Protein AF-A0A672H6K0-F1 (afdb_monomer)

Mean predicted aligned error: 24.4 Å

Organism: Salarias fasciatus (NCBI:txid181472)

Structure (mmCIF, N/CA/C/O backbone):
data_AF-A0A672H6K0-F1
#
_entry.id   AF-A0A672H6K0-F1
#
loop_
_atom_site.group_PDB
_atom_site.id
_atom_site.type_symbol
_atom_site.label_atom_id
_atom_site.label_alt_id
_atom_site.label_comp_id
_atom_site.label_asym_id
_atom_site.label_entity_id
_atom_site.label_seq_id
_atom_site.pdbx_PDB_ins_code
_atom_site.Cartn_x
_atom_site.Cartn_y
_atom_site.Cartn_z
_atom_site.occupancy
_atom_site.B_iso_or_equiv
_atom_site.auth_seq_id
_atom_site.auth_comp_id
_atom_site.auth_asym_id
_atom_site.auth_atom_id
_atom_site.pdbx_PDB_model_num
ATOM 1 N N . MET A 1 1 ? -27.930 9.928 -51.017 1.00 37.75 1 MET A N 1
ATOM 2 C CA . MET A 1 1 ? -27.676 8.554 -51.497 1.00 37.75 1 MET A CA 1
ATOM 3 C C . MET A 1 1 ? -27.094 7.798 -50.305 1.00 37.75 1 MET A C 1
ATOM 5 O O . MET A 1 1 ? -25.986 8.124 -49.917 1.00 37.75 1 MET A O 1
ATOM 9 N N . SER A 1 2 ? -27.904 7.139 -49.466 1.00 34.12 2 SER A N 1
ATOM 10 C CA . SER A 1 2 ? -28.556 5.820 -49.681 1.00 34.12 2 SER A CA 1
ATOM 11 C C . SER A 1 2 ? -27.519 4.684 -49.630 1.00 34.12 2 SER A C 1
ATOM 13 O O . SER A 1 2 ? -26.552 4.771 -50.372 1.00 34.12 2 SER A O 1
ATOM 15 N N . ALA A 1 3 ? -27.627 3.613 -48.833 1.00 36.81 3 ALA A N 1
ATOM 16 C CA . ALA A 1 3 ? -28.646 3.148 -47.872 1.00 36.81 3 ALA A CA 1
ATOM 17 C C . ALA A 1 3 ? -27.936 2.323 -46.756 1.00 36.81 3 ALA A C 1
ATOM 19 O O . ALA A 1 3 ? -26.873 1.765 -46.999 1.00 36.81 3 ALA A O 1
ATOM 20 N N . ILE A 1 4 ? -28.339 2.361 -45.479 1.00 40.66 4 ILE A N 1
ATOM 21 C CA . ILE A 1 4 ? -29.311 1.451 -44.826 1.00 40.66 4 ILE A CA 1
ATOM 22 C C . ILE A 1 4 ? -29.203 -0.019 -45.274 1.00 40.66 4 ILE A C 1
ATOM 24 O O . ILE A 1 4 ? -29.637 -0.348 -46.372 1.00 40.66 4 ILE A O 1
ATOM 28 N N . PHE A 1 5 ? -28.802 -0.916 -44.358 1.00 38.91 5 PHE A N 1
ATOM 29 C CA . PHE A 1 5 ? -29.374 -2.270 -44.286 1.00 38.91 5 PHE A CA 1
ATOM 30 C C . PHE A 1 5 ? -29.375 -2.832 -42.852 1.00 38.91 5 PHE A C 1
ATOM 32 O O . PHE A 1 5 ? -28.358 -2.826 -42.163 1.00 38.91 5 PHE A O 1
ATOM 39 N N . VAL A 1 6 ? -30.535 -3.331 -42.412 1.00 40.12 6 VAL A N 1
ATOM 40 C CA . VAL A 1 6 ? -30.776 -3.991 -41.115 1.00 40.12 6 VAL A CA 1
ATOM 41 C C . VAL A 1 6 ? -31.634 -5.234 -41.361 1.00 40.12 6 VAL A C 1
ATOM 43 O O . VAL A 1 6 ? -32.788 -5.076 -41.730 1.00 40.12 6 VAL A O 1
ATOM 46 N N . THR A 1 7 ? -31.117 -6.441 -41.093 1.00 33.84 7 THR A N 1
ATOM 47 C CA . THR A 1 7 ? -31.859 -7.721 -40.892 1.00 33.84 7 THR A CA 1
ATOM 48 C C . THR A 1 7 ? -30.835 -8.786 -40.445 1.00 33.84 7 THR A C 1
ATOM 50 O O . THR A 1 7 ? -29.794 -8.865 -41.082 1.00 33.84 7 THR A O 1
ATOM 53 N N . LYS A 1 8 ? -30.924 -9.605 -39.381 1.00 36.09 8 LYS A N 1
ATOM 54 C CA . LYS A 1 8 ? -32.003 -10.230 -38.572 1.00 36.09 8 LYS A CA 1
ATOM 55 C C . LYS A 1 8 ? -32.506 -11.605 -39.091 1.00 36.09 8 LYS A C 1
ATOM 57 O O . LYS A 1 8 ? -33.491 -11.660 -39.815 1.00 36.09 8 LYS A O 1
ATOM 62 N N . ARG A 1 9 ? -31.833 -12.689 -38.647 1.00 35.34 9 ARG A N 1
ATOM 63 C CA . ARG A 1 9 ? -32.165 -14.154 -38.559 1.00 35.34 9 ARG A CA 1
ATOM 64 C C . ARG A 1 9 ? -30.938 -14.835 -37.897 1.00 35.34 9 ARG A C 1
ATOM 66 O O . ARG A 1 9 ? -29.840 -14.418 -38.234 1.00 35.34 9 ARG A O 1
ATOM 73 N N . ARG A 1 10 ? -30.935 -15.797 -36.953 1.00 35.34 10 ARG A N 1
ATOM 74 C CA . ARG A 1 10 ? -31.918 -16.482 -36.068 1.00 35.34 10 ARG A CA 1
ATOM 75 C C . ARG A 1 10 ? -32.913 -17.489 -36.679 1.00 35.34 10 ARG A C 1
ATOM 77 O O . ARG A 1 10 ? -33.894 -17.032 -37.249 1.00 35.34 10 ARG A O 1
ATOM 84 N N . PHE A 1 11 ? -32.735 -18.796 -36.394 1.00 29.95 11 PHE A N 1
ATOM 85 C CA . PHE A 1 11 ? -33.772 -19.805 -36.038 1.00 29.95 11 PHE A CA 1
ATOM 86 C C . PHE A 1 11 ? -33.132 -21.136 -35.520 1.00 29.95 11 PHE A C 1
ATOM 88 O O . PHE A 1 11 ? -32.319 -21.693 -36.240 1.00 29.95 11 PHE A O 1
ATOM 95 N N . PHE A 1 12 ? -33.544 -21.594 -34.313 1.00 33.09 12 PHE A N 1
ATOM 96 C CA . PHE A 1 12 ? -33.781 -22.989 -33.810 1.00 33.09 12 PHE A CA 1
ATOM 97 C C . PHE A 1 12 ? -32.639 -24.052 -33.820 1.00 33.09 12 PHE A C 1
ATOM 99 O O . PHE A 1 12 ? -31.733 -23.953 -34.627 1.00 33.09 12 PHE A O 1
ATOM 106 N N . VAL A 1 13 ? -32.547 -25.082 -32.949 1.00 30.39 13 VAL A N 1
ATOM 107 C CA . VAL A 1 13 ? -33.473 -25.914 -32.111 1.00 30.39 13 VAL A CA 1
ATOM 108 C C . VAL A 1 13 ? -32.763 -26.210 -30.748 1.00 30.39 13 VAL A C 1
ATOM 110 O O . VAL A 1 13 ? -31.562 -26.435 -30.773 1.00 30.39 13 VAL A O 1
ATOM 113 N N . PHE A 1 14 ? -33.295 -26.028 -29.522 1.00 33.97 14 PHE A N 1
ATOM 114 C CA . PHE A 1 14 ? -34.397 -26.672 -28.751 1.00 33.97 14 PHE A CA 1
ATOM 115 C C . PHE A 1 14 ? -34.059 -27.977 -27.973 1.00 33.97 14 PHE A C 1
ATOM 117 O O . PHE A 1 14 ? -33.939 -29.025 -28.590 1.00 33.97 14 PHE A O 1
ATOM 124 N N . PHE A 1 15 ? -34.006 -27.908 -26.625 1.00 31.25 15 PHE A N 1
ATOM 125 C CA . PHE A 1 15 ? -34.754 -28.715 -25.613 1.00 31.25 15 PHE A CA 1
ATOM 126 C C . PHE A 1 15 ? -34.336 -28.244 -24.185 1.00 31.25 15 PHE A C 1
ATOM 128 O O . PHE A 1 15 ? -33.149 -28.181 -23.898 1.00 31.25 15 PHE A O 1
ATOM 135 N N . PHE A 1 16 ? -35.206 -27.590 -23.393 1.00 32.19 16 PHE A N 1
ATOM 136 C CA . PHE A 1 16 ? -36.193 -28.138 -22.421 1.00 32.19 16 PHE A CA 1
ATOM 137 C C . PHE A 1 16 ? -35.559 -28.711 -21.121 1.00 32.19 16 PHE A C 1
ATOM 139 O O . PHE A 1 16 ? -34.651 -29.521 -21.219 1.00 32.19 16 PHE A O 1
ATOM 146 N N . LEU A 1 17 ? -36.024 -28.423 -19.888 1.00 34.22 17 LEU A N 1
ATOM 147 C CA . LEU A 1 17 ? -36.931 -27.375 -19.361 1.00 34.22 17 LEU A CA 1
ATOM 148 C C . LEU A 1 17 ? -36.996 -27.449 -17.806 1.00 34.22 17 LEU A C 1
ATOM 150 O O . LEU A 1 17 ? -36.922 -28.554 -17.290 1.00 34.22 17 LEU A O 1
ATOM 154 N N . SER A 1 18 ? -37.327 -26.335 -17.123 1.00 33.94 18 SER A N 1
ATOM 155 C CA . SER A 1 18 ? -38.209 -26.273 -15.916 1.00 33.94 18 SER A CA 1
ATOM 156 C C . SER A 1 18 ? -37.816 -26.985 -14.585 1.00 33.94 18 SER A C 1
ATOM 158 O O . SER A 1 18 ? -37.068 -27.945 -14.582 1.00 33.94 18 SER A O 1
ATOM 160 N N . PHE A 1 19 ? -38.297 -26.597 -13.385 1.00 33.09 19 PHE A N 1
ATOM 161 C CA . PHE A 1 19 ? -39.117 -25.446 -12.950 1.00 33.09 19 PHE A CA 1
ATOM 162 C C . PHE A 1 19 ? -38.915 -25.131 -11.442 1.00 33.09 19 PHE A C 1
ATOM 164 O O . PHE A 1 19 ? -38.839 -26.044 -10.633 1.00 33.09 19 PHE A O 1
ATOM 171 N N . PHE A 1 20 ? -38.993 -23.839 -11.103 1.00 33.34 20 PHE A N 1
ATOM 172 C CA . PHE A 1 20 ? -39.624 -23.229 -9.911 1.00 33.34 20 PHE A CA 1
ATOM 173 C C . PHE A 1 20 ? -39.171 -23.424 -8.439 1.00 33.34 20 PHE A C 1
ATOM 175 O O . PHE A 1 20 ? -38.725 -24.462 -7.971 1.00 33.34 20 PHE A O 1
ATOM 182 N N . LEU A 1 21 ? -39.417 -22.313 -7.724 1.00 36.62 21 LEU A N 1
ATOM 183 C CA . LEU A 1 21 ? -39.499 -22.037 -6.280 1.00 36.62 21 LEU A CA 1
ATOM 184 C C . LEU A 1 21 ? -40.226 -23.158 -5.482 1.00 36.62 21 LEU A C 1
ATOM 186 O O . LEU A 1 21 ? -41.080 -23.835 -6.040 1.00 36.62 21 LEU A O 1
ATOM 190 N N . ASN A 1 22 ? -40.077 -23.315 -4.155 1.00 32.56 22 ASN A N 1
ATOM 191 C CA . ASN A 1 22 ? -40.301 -22.271 -3.138 1.00 32.56 22 ASN A CA 1
ATOM 192 C C . ASN A 1 22 ? -39.917 -22.717 -1.701 1.00 32.56 22 ASN A C 1
ATOM 194 O O . ASN A 1 22 ? -39.951 -23.901 -1.406 1.00 32.56 22 ASN A O 1
ATOM 198 N N . LYS A 1 23 ? -39.670 -21.728 -0.825 1.00 35.59 23 LYS A N 1
ATOM 199 C CA . LYS A 1 23 ? -39.885 -21.659 0.647 1.00 35.59 23 LYS A CA 1
ATOM 200 C C . LYS A 1 23 ? -39.721 -22.874 1.605 1.00 35.59 23 LYS A C 1
ATOM 202 O O . LYS A 1 23 ? -40.345 -23.910 1.451 1.00 35.59 23 LYS A O 1
ATOM 207 N N . ALA A 1 24 ? -39.176 -22.500 2.774 1.00 30.53 24 ALA A N 1
ATOM 208 C CA . ALA A 1 24 ? -39.512 -22.940 4.143 1.00 30.53 24 ALA A CA 1
ATOM 209 C C . ALA A 1 24 ? -38.757 -24.132 4.782 1.00 30.53 24 ALA A C 1
ATOM 211 O O . ALA A 1 24 ? -38.785 -25.267 4.323 1.00 30.53 24 ALA A O 1
ATOM 212 N N . THR A 1 25 ? -38.156 -23.833 5.939 1.00 39.75 25 THR A N 1
ATOM 213 C CA . THR A 1 25 ? -37.963 -24.727 7.100 1.00 39.75 25 THR A CA 1
ATOM 214 C C . THR A 1 25 ? -39.335 -24.986 7.786 1.00 39.75 25 THR A C 1
ATOM 216 O O . THR A 1 25 ? -40.276 -24.269 7.433 1.00 39.75 25 THR A O 1
ATOM 219 N N . PRO A 1 26 ? -39.519 -25.907 8.775 1.00 55.12 26 PRO A N 1
ATOM 220 C CA . PRO A 1 26 ? -38.497 -26.542 9.627 1.00 55.12 26 PRO A CA 1
ATOM 221 C C . PRO A 1 26 ? -38.720 -28.031 10.050 1.00 55.12 26 PRO A C 1
ATOM 223 O O . PRO A 1 26 ? -39.764 -28.622 9.811 1.00 55.12 26 PRO A O 1
ATOM 226 N N . ASN A 1 27 ? -37.762 -28.537 10.843 1.00 38.31 27 ASN A N 1
ATOM 227 C CA . ASN A 1 27 ? -37.914 -29.463 11.988 1.00 38.31 27 ASN A CA 1
ATOM 228 C C . ASN A 1 27 ? -38.248 -30.979 11.856 1.00 38.31 27 ASN A C 1
ATOM 230 O O . ASN A 1 27 ? -39.242 -31.394 11.279 1.00 38.31 27 ASN A O 1
ATOM 234 N N . TYR A 1 28 ? -37.500 -31.720 12.696 1.00 33.31 28 TYR A N 1
ATOM 235 C CA . TYR A 1 28 ? -37.836 -32.917 13.499 1.00 33.31 28 TYR A CA 1
ATOM 236 C C . TYR A 1 28 ? -37.779 -34.369 12.950 1.00 33.31 28 TYR A C 1
ATOM 238 O O . TYR A 1 28 ? -38.520 -34.771 12.066 1.00 33.31 28 TYR A O 1
ATOM 246 N N . LEU A 1 29 ? -37.039 -35.166 13.749 1.00 33.84 29 LEU A N 1
ATOM 247 C CA . LEU A 1 29 ? -37.267 -36.555 14.210 1.00 33.84 29 LEU A CA 1
ATOM 248 C C . LEU A 1 29 ? -36.895 -37.779 13.344 1.00 33.84 29 LEU A C 1
ATOM 250 O O . LEU A 1 29 ? -37.360 -37.967 12.230 1.00 33.84 29 LEU A O 1
ATOM 254 N N . GLY A 1 30 ? -36.186 -38.705 14.015 1.00 29.89 30 GLY A N 1
ATOM 255 C CA . GLY A 1 30 ? -35.977 -40.110 13.632 1.00 29.89 30 GLY A CA 1
ATOM 256 C C . GLY A 1 30 ? -34.695 -40.360 12.820 1.00 29.89 30 GLY A C 1
ATOM 257 O O . GLY A 1 30 ? -34.476 -39.706 11.814 1.00 29.89 30 GLY A O 1
ATOM 258 N N . GLY A 1 31 ? -33.801 -41.291 13.167 1.00 30.69 31 GLY A N 1
ATOM 259 C CA . GLY A 1 31 ? -33.782 -42.261 14.270 1.00 30.69 31 GLY A CA 1
ATOM 260 C C . GLY A 1 31 ? -33.211 -43.611 13.806 1.00 30.69 31 GLY A C 1
ATOM 261 O O . GLY A 1 31 ? -33.330 -43.936 12.633 1.00 30.69 31 GLY A O 1
ATOM 262 N N . PHE A 1 32 ? -32.678 -44.409 14.746 1.00 33.09 32 PHE A N 1
ATOM 263 C CA . PHE A 1 32 ? -32.137 -45.776 14.560 1.00 33.09 32 PHE A CA 1
ATOM 264 C C . PHE A 1 32 ? -30.805 -45.918 13.779 1.00 33.09 32 PHE A C 1
ATOM 266 O O . PHE A 1 32 ? -30.566 -45.212 12.813 1.00 33.09 32 PHE A O 1
ATOM 273 N N . GLN A 1 33 ? -29.917 -46.874 14.098 1.00 33.78 33 GLN A N 1
ATOM 274 C CA . GLN A 1 33 ? -29.577 -47.524 15.385 1.00 33.78 33 GLN A CA 1
ATOM 275 C C . GLN A 1 33 ? -28.310 -48.394 15.206 1.00 33.78 33 GLN A C 1
ATOM 277 O O . GLN A 1 33 ? -27.949 -48.723 14.083 1.00 33.78 33 GLN A O 1
ATOM 282 N N . ASN A 1 34 ? -27.783 -48.892 16.335 1.00 34.03 34 ASN A N 1
ATOM 283 C CA . ASN A 1 34 ? -26.863 -50.037 16.487 1.00 34.03 34 ASN A CA 1
ATOM 284 C C . ASN A 1 34 ? -25.353 -49.802 16.280 1.00 34.03 34 ASN A C 1
ATOM 286 O O . ASN A 1 34 ? -24.958 -49.094 15.368 1.00 34.03 34 ASN A O 1
ATOM 290 N N . LYS A 1 35 ? -24.455 -50.474 17.026 1.00 38.88 35 LYS A N 1
ATOM 291 C CA . LYS A 1 35 ? -24.446 -50.965 18.438 1.00 38.88 35 LYS A CA 1
ATOM 292 C C . LYS A 1 35 ? -23.071 -51.611 18.719 1.00 38.88 35 LYS A C 1
ATOM 294 O O . LYS A 1 35 ? -22.374 -51.980 17.784 1.00 38.88 35 LYS A O 1
ATOM 299 N N . THR A 1 36 ? -22.799 -51.886 20.001 1.00 37.69 36 THR A N 1
ATOM 300 C CA . THR A 1 36 ? -21.637 -52.620 20.571 1.00 37.69 36 THR A CA 1
ATOM 301 C C . THR A 1 36 ? -20.324 -51.823 20.652 1.00 37.69 36 THR A C 1
ATOM 303 O O . THR A 1 36 ? -19.936 -51.189 19.683 1.00 37.69 36 THR A O 1
ATOM 306 N N . GLY A 1 37 ? -19.608 -51.806 21.784 1.00 33.12 37 GLY A N 1
ATOM 307 C CA . GLY A 1 37 ? -19.921 -52.355 23.118 1.00 33.12 37 GLY A CA 1
ATOM 308 C C . GLY A 1 37 ? -18.679 -52.433 24.026 1.00 33.12 37 GLY A C 1
ATOM 309 O O . GLY A 1 37 ? -17.575 -52.432 23.499 1.00 33.12 37 GLY A O 1
ATOM 310 N N . LEU A 1 38 ? -18.890 -52.580 25.349 1.00 33.06 38 LEU A N 1
ATOM 311 C CA . LEU A 1 38 ? -17.889 -52.610 26.453 1.00 33.06 38 LEU A CA 1
ATOM 312 C C . LEU A 1 38 ? -17.306 -51.227 26.842 1.00 33.06 38 LEU A C 1
ATOM 314 O O . LEU A 1 38 ? -16.987 -50.436 25.967 1.00 33.06 38 LEU A O 1
ATOM 318 N N . SER A 1 39 ? -17.095 -50.867 28.117 1.00 32.59 39 SER A N 1
ATOM 319 C CA . SER A 1 39 ? -17.714 -51.294 29.395 1.00 32.59 39 SER A CA 1
ATOM 320 C C . SER A 1 39 ? -17.436 -50.235 30.493 1.00 32.59 39 SER A C 1
ATOM 322 O O . SER A 1 39 ? -16.445 -49.519 30.429 1.00 32.59 39 SER A O 1
ATOM 324 N N . VAL A 1 40 ? -18.338 -50.135 31.474 1.00 34.31 40 VAL A N 1
ATOM 325 C CA . VAL A 1 40 ? -18.539 -49.074 32.507 1.00 34.31 40 VAL A CA 1
ATOM 326 C C . VAL A 1 40 ? -17.956 -49.532 33.882 1.00 34.31 40 VAL A C 1
ATOM 328 O O . VAL A 1 40 ? -17.670 -50.730 33.952 1.00 34.31 40 VAL A O 1
ATOM 331 N N . PRO A 1 41 ? -17.812 -48.745 34.995 1.00 46.66 41 PRO A N 1
ATOM 332 C CA . PRO A 1 41 ? -17.986 -47.292 35.271 1.00 46.66 41 PRO A CA 1
ATOM 333 C C . PRO A 1 41 ? -16.773 -46.551 35.915 1.00 46.66 41 PRO A C 1
ATOM 335 O O . PRO A 1 41 ? -15.881 -47.164 36.495 1.00 46.66 41 PRO A O 1
ATOM 338 N N . LEU A 1 42 ? -16.855 -45.211 35.984 1.00 31.73 42 LEU A N 1
ATOM 339 C CA . LEU A 1 42 ? -16.426 -44.439 37.171 1.00 31.73 42 LEU A CA 1
ATOM 340 C C . LEU A 1 42 ? -17.671 -44.109 38.021 1.00 31.73 42 LEU A C 1
ATOM 342 O O . LEU A 1 42 ? -18.746 -43.917 37.455 1.00 31.73 42 LEU A O 1
ATOM 346 N N . ALA A 1 43 ? -17.536 -44.051 39.349 1.00 33.50 43 ALA A N 1
ATOM 347 C CA . ALA A 1 43 ? -18.633 -43.751 40.277 1.00 33.50 43 ALA A CA 1
ATOM 348 C C . ALA A 1 43 ? -18.505 -42.346 40.895 1.00 33.50 43 ALA A C 1
ATOM 350 O O . ALA A 1 43 ? -17.396 -41.842 41.072 1.00 33.50 43 ALA A O 1
ATOM 351 N N . ASP A 1 44 ? -19.650 -41.744 41.222 1.00 30.17 44 ASP A N 1
ATOM 352 C CA . ASP A 1 44 ? -19.778 -40.342 41.628 1.00 30.17 44 ASP A CA 1
ATOM 353 C C . ASP A 1 44 ? -19.181 -39.988 42.999 1.00 30.17 44 ASP A C 1
ATOM 355 O O . ASP A 1 44 ? -19.085 -40.798 43.924 1.00 30.17 44 ASP A O 1
ATOM 359 N N . HIS A 1 45 ? -18.860 -38.702 43.147 1.00 33.31 45 HIS A N 1
ATOM 360 C CA . HIS A 1 45 ? -18.454 -38.094 44.407 1.00 33.31 45 HIS A CA 1
ATOM 361 C C . HIS A 1 45 ? -19.640 -37.912 45.367 1.00 33.31 45 HIS A C 1
ATOM 363 O O . HIS A 1 45 ? -20.550 -37.127 45.106 1.00 33.31 45 HIS A O 1
ATOM 369 N N . THR A 1 46 ? -19.563 -38.522 46.552 1.00 31.83 46 THR A N 1
ATOM 370 C CA . THR A 1 46 ? -20.385 -38.140 47.711 1.00 31.83 46 THR A CA 1
ATOM 371 C C . THR A 1 46 ? -19.531 -37.425 48.754 1.00 31.83 46 THR A C 1
ATOM 373 O O . THR A 1 46 ? -18.654 -38.041 49.360 1.00 31.83 46 THR A O 1
ATOM 376 N N . VAL A 1 47 ? -19.819 -36.147 49.016 1.00 33.47 47 VAL A N 1
ATOM 377 C CA . VAL A 1 47 ? -19.289 -35.412 50.175 1.00 33.47 47 VAL A CA 1
ATOM 378 C C . VAL A 1 47 ? -20.456 -34.765 50.915 1.00 33.47 47 VAL A C 1
ATOM 380 O O . VAL A 1 47 ? -21.008 -33.761 50.474 1.00 33.47 47 VAL A O 1
ATOM 383 N N . THR A 1 48 ? -20.825 -35.343 52.056 1.00 32.22 48 THR A N 1
ATOM 384 C CA . THR A 1 48 ? -21.766 -34.762 53.026 1.00 32.22 48 THR A CA 1
ATOM 385 C C . THR A 1 48 ? -21.044 -34.485 54.339 1.00 32.22 48 THR A C 1
ATOM 387 O O . THR A 1 48 ? -20.273 -35.321 54.809 1.00 32.22 48 THR A O 1
ATOM 390 N N . LEU A 1 49 ? -21.294 -33.308 54.917 1.00 31.36 49 LEU A N 1
ATOM 391 C CA . LEU A 1 49 ? -20.625 -32.819 56.124 1.00 31.36 49 LEU A CA 1
ATOM 392 C C . LEU A 1 49 ? -21.007 -33.571 57.415 1.00 31.36 49 LEU A C 1
ATOM 394 O O . LEU A 1 49 ? -22.022 -34.257 57.508 1.00 31.36 49 LEU A O 1
ATOM 398 N N . VAL A 1 50 ? -20.187 -33.329 58.437 1.00 31.80 50 VAL A N 1
ATOM 399 C CA . VAL A 1 50 ? -20.277 -33.770 59.841 1.00 31.80 50 VAL A CA 1
ATOM 400 C C . VAL A 1 50 ? -20.182 -32.480 60.707 1.00 31.80 50 VAL A C 1
ATOM 402 O O . VAL A 1 50 ? -19.739 -31.463 60.181 1.00 31.80 50 VAL A O 1
ATOM 405 N N . GLN A 1 51 ? -20.554 -32.358 61.990 1.00 31.94 51 GLN A N 1
ATOM 406 C CA . GLN A 1 51 ? -20.792 -33.297 63.101 1.00 31.94 51 GLN A CA 1
ATOM 407 C C . GLN A 1 51 ? -21.561 -32.557 64.246 1.00 31.94 51 GLN A C 1
ATOM 409 O O . GLN A 1 51 ? -21.768 -31.355 64.149 1.00 31.94 51 GLN A O 1
ATOM 414 N N . VAL A 1 52 ? -21.852 -33.244 65.371 1.00 31.81 52 VAL A N 1
ATOM 415 C CA . VAL A 1 52 ? -22.127 -32.690 66.738 1.00 31.81 52 VAL A CA 1
ATOM 416 C C . VAL A 1 52 ? -23.561 -32.156 67.019 1.00 31.81 52 VAL A C 1
ATOM 418 O O . VAL A 1 52 ? -24.176 -31.585 66.135 1.00 31.81 52 VAL A O 1
ATOM 421 N N . ALA A 1 53 ? -24.158 -32.205 68.233 1.00 30.41 53 ALA A N 1
ATOM 422 C CA . ALA A 1 53 ? -24.261 -33.224 69.313 1.00 30.41 53 ALA A CA 1
ATOM 423 C C . ALA A 1 53 ? -25.245 -32.768 70.444 1.00 30.41 53 ALA A C 1
ATOM 425 O O . ALA A 1 53 ? -25.474 -31.578 70.619 1.00 30.41 53 ALA A O 1
ATOM 426 N N . SER A 1 54 ? -25.644 -33.710 71.328 1.00 30.27 54 SER A N 1
ATOM 427 C CA . SER A 1 54 ? -25.866 -33.542 72.800 1.00 30.27 54 SER A CA 1
ATOM 428 C C . SER A 1 54 ? -27.290 -33.457 73.437 1.00 30.27 54 SER A C 1
ATOM 430 O O . SER A 1 54 ? -27.911 -32.406 73.480 1.00 30.27 54 SER A O 1
ATOM 432 N N . ARG A 1 55 ? -27.695 -34.577 74.086 1.00 30.84 55 ARG A N 1
ATOM 433 C CA . ARG A 1 55 ? -28.270 -34.782 75.465 1.00 30.84 55 ARG A CA 1
ATOM 434 C C . ARG A 1 55 ? -29.363 -33.816 76.024 1.00 30.84 55 ARG A C 1
ATOM 436 O O . ARG A 1 55 ? -29.098 -32.635 76.181 1.00 30.84 55 ARG A O 1
ATOM 443 N N . ARG A 1 56 ? -30.509 -34.269 76.589 1.00 30.06 56 ARG A N 1
ATOM 444 C CA . ARG A 1 56 ? -30.694 -35.034 77.869 1.00 30.06 56 ARG A CA 1
ATOM 445 C C . ARG A 1 56 ? -32.181 -35.427 78.145 1.00 30.06 56 ARG A C 1
ATOM 447 O O . ARG A 1 56 ? -33.035 -34.620 77.822 1.00 30.06 56 ARG A O 1
ATOM 454 N N . SER A 1 57 ? -32.410 -36.542 78.889 1.00 28.31 57 SER A N 1
ATOM 455 C CA . SER A 1 57 ? -33.568 -36.924 79.788 1.00 28.31 57 SER A CA 1
ATOM 456 C C . SER A 1 57 ? -35.027 -36.788 79.281 1.00 28.31 57 SER A C 1
ATOM 458 O O . SER A 1 57 ? -35.330 -35.844 78.579 1.00 28.31 57 SER A O 1
ATOM 460 N N . SER A 1 58 ? -36.053 -37.585 79.626 1.00 29.27 58 SER A N 1
ATOM 461 C CA . SER A 1 58 ? -36.373 -38.709 80.557 1.00 29.27 58 SER A CA 1
ATOM 462 C C . SER A 1 58 ? -37.710 -39.326 80.043 1.00 29.27 58 SER A C 1
ATOM 464 O O . SER A 1 58 ? -38.457 -38.602 79.403 1.00 29.27 58 SER A O 1
ATOM 466 N N . GLY A 1 59 ? -38.161 -40.575 80.223 1.00 26.97 59 GLY A N 1
ATOM 467 C CA . GLY A 1 59 ? -37.991 -41.553 81.300 1.00 26.97 59 GLY A CA 1
ATOM 468 C C . GLY A 1 59 ? -39.316 -41.821 82.059 1.00 26.97 59 GLY A C 1
ATOM 469 O O . GLY A 1 59 ? -39.452 -41.316 83.165 1.00 26.97 59 GLY A O 1
ATOM 470 N N . VAL A 1 60 ? -40.255 -42.626 81.516 1.00 32.06 60 VAL A N 1
ATOM 471 C CA . VAL A 1 60 ? -41.427 -43.237 82.222 1.00 32.06 60 VAL A CA 1
ATOM 472 C C . VAL A 1 60 ? -41.707 -44.654 81.655 1.00 32.06 60 VAL A C 1
ATOM 474 O O . VAL A 1 60 ? -41.264 -44.971 80.555 1.00 32.06 60 VAL A O 1
ATOM 477 N N . LYS A 1 61 ? -42.366 -45.529 82.435 1.00 33.34 61 LYS A N 1
ATOM 478 C CA . LYS A 1 61 ? -42.611 -46.972 82.193 1.00 33.34 61 LYS A CA 1
ATOM 479 C C . LYS A 1 61 ? -44.104 -47.266 81.957 1.00 33.34 61 LYS A C 1
ATOM 481 O O . LYS A 1 61 ? -44.907 -46.556 82.539 1.00 33.34 61 LYS A O 1
ATOM 486 N N . GLU A 1 62 ? -44.423 -48.380 81.281 1.00 30.75 62 GLU A N 1
ATOM 487 C CA . GLU A 1 62 ? -45.363 -49.479 81.663 1.00 30.75 62 GLU A CA 1
ATOM 488 C C . GLU A 1 62 ? -45.552 -50.419 80.442 1.00 30.75 62 GLU A C 1
ATOM 490 O O . GLU A 1 62 ? -45.612 -49.941 79.320 1.00 30.75 62 GLU A O 1
ATOM 495 N N . LYS A 1 63 ? -45.349 -51.749 80.495 1.00 31.09 63 LYS A N 1
ATOM 496 C CA . LYS A 1 63 ? -46.009 -52.862 81.225 1.00 31.09 63 LYS A CA 1
ATOM 497 C C . LYS A 1 63 ? -47.405 -53.244 80.700 1.00 31.09 63 LYS A C 1
ATOM 499 O O . LYS A 1 63 ? -48.412 -52.867 81.282 1.00 31.09 63 LYS A O 1
ATOM 504 N N . GLU A 1 64 ? -47.437 -54.185 79.757 1.00 30.47 64 GLU A N 1
ATOM 505 C CA . GLU A 1 64 ? -48.567 -55.113 79.597 1.00 30.47 64 GLU A CA 1
ATOM 506 C C . GLU A 1 64 ? -48.237 -56.486 80.209 1.00 30.47 64 GLU A C 1
ATOM 508 O O . GLU A 1 64 ? -47.089 -56.943 80.188 1.00 30.47 64 GLU A O 1
ATOM 513 N N . ARG A 1 65 ? -49.248 -57.158 80.778 1.00 31.62 65 ARG A N 1
ATOM 514 C CA . ARG A 1 65 ? -49.152 -58.537 81.281 1.00 31.62 65 ARG A CA 1
ATOM 515 C C . ARG A 1 65 ? -50.357 -59.367 80.832 1.0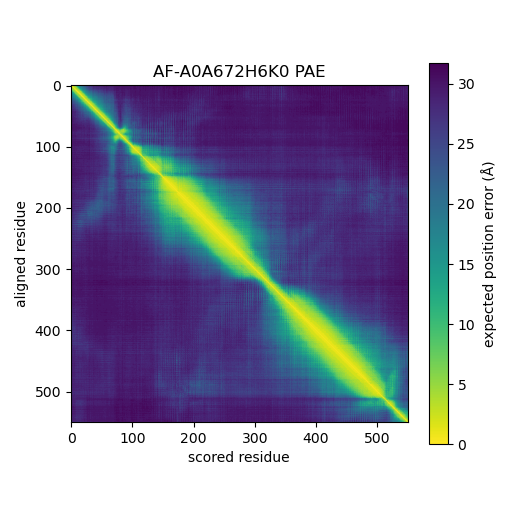0 31.62 65 ARG A C 1
ATOM 517 O O . ARG A 1 65 ? -51.501 -59.025 81.095 1.00 31.62 65 ARG A O 1
ATOM 524 N N . SER A 1 66 ? -50.021 -60.502 80.231 1.00 30.28 66 SER A N 1
ATOM 525 C CA . SER A 1 66 ? -50.833 -61.669 79.866 1.00 30.28 66 SER A CA 1
ATOM 526 C C . SER A 1 66 ? -52.028 -62.044 80.757 1.00 30.28 66 SER A C 1
ATOM 528 O O . SER A 1 66 ? -51.901 -62.040 81.982 1.00 30.28 66 SER A O 1
ATOM 530 N N . LEU A 1 67 ? -53.026 -62.690 80.140 1.00 32.03 67 LEU A N 1
ATOM 531 C CA . LEU A 1 67 ? -53.682 -63.887 80.693 1.00 32.03 67 LEU A CA 1
ATOM 532 C C . LEU A 1 67 ? -53.798 -64.993 79.622 1.00 32.03 67 LEU A C 1
ATOM 534 O O . LEU A 1 67 ? -53.809 -64.711 78.427 1.00 32.03 67 LEU A O 1
ATOM 538 N N . LYS A 1 68 ? -53.801 -66.260 80.061 1.00 33.41 68 LYS A N 1
ATOM 539 C CA . LYS A 1 68 ? -53.690 -67.474 79.222 1.00 33.41 68 LYS A CA 1
ATOM 540 C C . LYS A 1 68 ? -55.039 -68.183 79.057 1.00 33.41 68 LYS A C 1
ATOM 542 O O . LYS A 1 68 ? -55.842 -68.152 79.981 1.00 33.41 68 LYS A O 1
ATOM 547 N N . ASN A 1 69 ? -55.188 -68.964 77.984 1.00 33.91 69 ASN A N 1
ATOM 548 C CA . ASN A 1 69 ? -56.094 -70.119 77.925 1.00 33.91 69 ASN A CA 1
ATOM 549 C C . ASN A 1 69 ? -55.330 -71.362 77.426 1.00 33.91 69 ASN A C 1
ATOM 551 O O . ASN A 1 69 ? -54.433 -71.239 76.596 1.00 33.91 69 ASN A O 1
ATOM 555 N N . ARG A 1 70 ? -55.681 -72.539 77.961 1.00 35.03 70 ARG A N 1
ATOM 556 C CA . ARG A 1 70 ? -55.141 -73.878 77.636 1.00 35.03 70 ARG A CA 1
ATOM 557 C C . ARG A 1 70 ? -56.192 -74.628 76.801 1.00 35.03 70 ARG A C 1
ATOM 559 O O . ARG A 1 70 ? -57.357 -74.613 77.178 1.00 35.03 70 ARG A O 1
ATOM 566 N N . GLU A 1 71 ? -55.888 -75.016 75.563 1.00 41.41 71 GLU A N 1
ATOM 567 C CA . GLU A 1 71 ? -55.308 -76.307 75.118 1.00 41.41 71 GLU A CA 1
ATOM 568 C C . GLU A 1 71 ? -56.330 -77.439 74.889 1.00 41.41 71 GLU A C 1
ATOM 570 O O . GLU A 1 71 ? -57.253 -77.661 75.668 1.00 41.41 71 GLU A O 1
ATOM 575 N N . GLY A 1 72 ? -56.115 -78.175 73.796 1.00 41.00 72 GLY A N 1
ATOM 576 C CA . GLY A 1 72 ? -56.803 -79.409 73.428 1.00 41.00 72 GLY A CA 1
ATOM 577 C C . GLY A 1 72 ? -56.118 -80.016 72.201 1.00 41.00 72 GLY A C 1
ATOM 578 O O . GLY A 1 72 ? -56.040 -79.368 71.160 1.00 41.00 72 GLY A O 1
ATOM 579 N N . GLU A 1 73 ? -55.574 -81.223 72.340 1.00 53.06 73 GLU A N 1
ATOM 580 C CA . GLU A 1 73 ? -54.735 -81.872 71.324 1.00 53.06 73 GLU A CA 1
ATOM 581 C C . GLU A 1 73 ? -55.553 -82.272 70.080 1.00 53.06 73 GLU A C 1
ATOM 583 O O . GLU A 1 73 ? -56.649 -82.827 70.194 1.00 53.06 73 GLU A O 1
ATOM 588 N N . MET A 1 74 ? -55.016 -82.015 68.881 1.00 53.12 74 MET A N 1
ATOM 589 C CA . MET A 1 74 ? -55.581 -82.491 67.612 1.00 53.12 74 MET A CA 1
ATOM 590 C C . MET A 1 74 ? -54.631 -83.493 66.960 1.00 53.12 74 MET A C 1
ATOM 592 O O . MET A 1 74 ? -53.480 -83.163 66.683 1.00 53.12 74 MET A O 1
ATOM 596 N N . VAL A 1 75 ? -55.131 -84.695 66.672 1.00 60.50 75 VAL A N 1
ATOM 597 C CA . VAL A 1 75 ? -54.384 -85.750 65.975 1.00 60.50 75 VAL A CA 1
ATOM 598 C C . VAL A 1 75 ? -54.947 -85.906 64.563 1.00 60.50 75 VAL A C 1
ATOM 600 O O . VAL A 1 75 ? -56.154 -86.074 64.378 1.00 60.50 75 VAL A O 1
ATOM 603 N N . GLN A 1 76 ? -54.070 -85.834 63.562 1.00 56.19 76 GLN A N 1
ATOM 604 C CA . GLN A 1 76 ? -54.407 -86.101 62.164 1.00 56.19 76 GLN A CA 1
ATOM 605 C C . GLN A 1 76 ? -54.110 -87.569 61.856 1.00 56.19 76 GLN A C 1
ATOM 607 O O . GLN A 1 76 ? -52.993 -88.030 62.079 1.00 56.19 76 GLN A O 1
ATOM 612 N N . ILE A 1 77 ? -55.098 -88.298 61.336 1.00 60.78 77 ILE A N 1
ATOM 613 C CA . ILE A 1 77 ? -54.919 -89.683 60.888 1.00 60.78 77 ILE A CA 1
ATOM 614 C C . ILE A 1 77 ? -55.019 -89.700 59.363 1.00 60.78 77 ILE A C 1
ATOM 616 O O . ILE A 1 77 ? -56.009 -89.233 58.794 1.00 60.78 77 ILE A O 1
ATOM 620 N N . ILE A 1 78 ? -53.981 -90.232 58.717 1.00 62.31 78 ILE A N 1
ATOM 621 C CA . ILE A 1 78 ? -53.897 -90.393 57.265 1.00 62.31 78 ILE A CA 1
ATOM 622 C C . ILE A 1 78 ? -54.198 -91.857 56.934 1.00 62.31 78 ILE A C 1
ATOM 624 O O . ILE A 1 78 ? -53.446 -92.753 57.317 1.00 62.31 78 ILE A O 1
ATOM 628 N N . THR A 1 79 ? -55.277 -92.101 56.196 1.00 63.56 79 THR A N 1
ATOM 629 C CA . THR A 1 79 ? -55.504 -93.357 55.465 1.00 63.56 79 THR A CA 1
ATOM 630 C C . THR A 1 79 ? -55.637 -93.041 53.976 1.00 63.56 79 THR A C 1
ATOM 632 O O . THR A 1 79 ? -55.813 -91.880 53.610 1.00 63.56 79 THR A O 1
ATOM 635 N N . LYS A 1 80 ? -55.476 -94.050 53.105 1.00 63.00 80 LYS A N 1
ATOM 636 C CA . LYS A 1 80 ? -55.135 -93.839 51.683 1.00 63.00 80 LYS A CA 1
ATOM 637 C C . LYS A 1 80 ? -56.072 -92.921 50.886 1.00 63.00 80 LYS A C 1
ATOM 639 O O . LYS A 1 80 ? -55.578 -92.310 49.946 1.00 63.00 80 LYS A O 1
ATOM 644 N N . ASP A 1 81 ? -57.338 -92.771 51.282 1.00 61.53 81 ASP A N 1
ATOM 645 C CA . ASP A 1 81 ? -58.332 -92.032 50.491 1.00 61.53 81 ASP A CA 1
ATOM 646 C C . ASP A 1 81 ? -58.962 -90.800 51.180 1.00 61.53 81 ASP A C 1
ATOM 648 O O . ASP A 1 81 ? -59.695 -90.075 50.517 1.00 61.53 81 ASP A O 1
ATOM 652 N N . LEU A 1 82 ? -58.693 -90.502 52.467 1.00 64.56 82 LEU A N 1
ATOM 653 C CA . LEU A 1 82 ? -59.125 -89.246 53.127 1.00 64.56 82 LEU A CA 1
ATOM 654 C C . LEU A 1 82 ? -58.281 -88.888 54.370 1.00 64.56 82 LEU A C 1
ATOM 656 O O . LEU A 1 82 ? -57.998 -89.738 55.212 1.00 64.56 82 LEU A O 1
ATOM 660 N N . ILE A 1 83 ? -58.008 -87.590 54.560 1.00 64.75 83 ILE A N 1
ATOM 661 C CA . ILE A 1 83 ? -57.519 -87.022 55.832 1.00 64.75 83 ILE A CA 1
ATOM 662 C C . ILE A 1 83 ? -58.726 -86.669 56.712 1.00 64.75 83 ILE A C 1
ATOM 664 O O . ILE A 1 83 ? -59.649 -85.993 56.255 1.00 64.75 83 ILE A O 1
ATOM 668 N N . ARG A 1 84 ? -58.724 -87.087 57.985 1.00 61.84 84 ARG A N 1
ATOM 669 C CA . ARG A 1 84 ? -59.758 -86.711 58.969 1.00 61.84 84 ARG A CA 1
ATOM 670 C C . ARG A 1 84 ? -59.137 -86.142 60.244 1.00 61.84 84 ARG A C 1
ATOM 672 O O . ARG A 1 84 ? -58.280 -86.774 60.859 1.00 61.84 84 ARG A O 1
ATOM 679 N N . THR A 1 85 ? -59.624 -84.979 60.670 1.00 59.91 85 THR A N 1
ATOM 680 C CA . THR A 1 85 ? -59.279 -84.354 61.955 1.00 59.91 85 THR A CA 1
ATOM 681 C C . THR A 1 85 ? -60.284 -84.806 63.012 1.00 59.91 85 THR A C 1
ATOM 683 O O . THR A 1 85 ? -61.457 -84.440 62.943 1.00 59.91 85 THR A O 1
ATOM 686 N N . LEU A 1 86 ? -59.851 -85.611 63.985 1.00 62.66 86 LEU A N 1
ATOM 687 C CA . LEU A 1 86 ? -60.715 -86.097 65.066 1.00 62.66 86 LEU A CA 1
ATOM 688 C C . LEU A 1 86 ? -60.332 -85.448 66.398 1.00 62.66 86 LEU A C 1
ATOM 690 O O . LEU A 1 86 ? -59.183 -85.500 66.831 1.00 62.66 86 LEU A O 1
ATOM 694 N N . ARG A 1 87 ? -61.326 -84.858 67.069 1.00 55.12 87 ARG A N 1
ATOM 695 C CA . ARG A 1 87 ? -61.207 -84.344 68.438 1.00 55.12 87 ARG A CA 1
ATOM 696 C C . ARG A 1 87 ? -61.561 -85.470 69.405 1.00 55.12 87 ARG A C 1
ATOM 698 O O . ARG A 1 87 ? -62.730 -85.830 69.504 1.00 55.12 87 ARG A O 1
ATOM 705 N N . VAL A 1 88 ? -60.569 -86.027 70.096 1.00 54.84 88 VAL A N 1
ATOM 706 C CA . VAL A 1 88 ? -60.761 -87.145 71.035 1.00 54.84 88 VAL A CA 1
ATOM 707 C C . VAL A 1 88 ? -61.339 -86.629 72.363 1.00 54.84 88 VAL A C 1
ATOM 709 O O . VAL A 1 88 ? -60.672 -85.842 73.037 1.00 54.84 88 VAL A O 1
ATOM 712 N N . PRO A 1 89 ? -62.545 -87.053 72.787 1.00 49.56 89 PRO A N 1
ATOM 713 C CA . PRO A 1 89 ? -63.031 -86.803 74.141 1.00 49.56 89 PRO A CA 1
ATOM 714 C C . PRO A 1 89 ? -62.296 -87.724 75.123 1.00 49.56 89 PRO A C 1
ATOM 716 O O . PRO A 1 89 ? -62.163 -88.923 74.867 1.00 49.56 89 PRO A O 1
ATOM 719 N N . ARG A 1 90 ? -61.834 -87.193 76.261 1.00 46.44 90 ARG A N 1
ATOM 720 C CA . ARG A 1 90 ? -61.361 -88.040 77.368 1.00 46.44 90 ARG A CA 1
ATOM 721 C C . ARG A 1 90 ? -62.565 -88.711 78.042 1.00 46.44 90 ARG A C 1
ATOM 723 O O . ARG A 1 90 ? -63.641 -88.125 78.098 1.00 46.44 90 ARG A O 1
ATOM 730 N N . LYS A 1 91 ? -62.378 -89.951 78.504 1.00 41.41 91 LYS A N 1
ATOM 731 C CA . LYS A 1 91 ? -63.387 -90.727 79.240 1.00 41.41 91 LYS A CA 1
ATOM 732 C C . LYS A 1 91 ? -63.408 -90.328 80.717 1.00 41.41 91 LYS A C 1
ATOM 734 O O . LYS A 1 91 ? -62.342 -90.259 81.325 1.00 41.41 91 LYS A O 1
ATOM 739 N N . ASP A 1 92 ? -64.607 -90.215 81.280 1.00 33.75 92 ASP A N 1
ATOM 740 C CA . ASP A 1 92 ? -64.858 -90.342 82.722 1.00 33.75 92 ASP A CA 1
ATOM 741 C C . ASP A 1 92 ? -65.065 -91.849 83.086 1.00 33.75 92 ASP A C 1
ATOM 743 O O . ASP A 1 92 ? -64.907 -92.710 82.211 1.00 33.75 92 ASP A O 1
ATOM 747 N N . PRO A 1 93 ? -65.304 -92.248 84.351 1.00 51.66 93 PRO A N 1
ATOM 748 C CA . PRO A 1 93 ? -64.231 -92.749 85.213 1.00 51.66 93 PRO A CA 1
ATOM 749 C C . PRO A 1 93 ? -64.577 -94.123 85.843 1.00 51.66 93 PRO A C 1
ATOM 751 O O . PRO A 1 93 ? -65.606 -94.718 85.521 1.00 51.66 93 PRO A O 1
ATOM 754 N N . PRO A 1 94 ? -63.777 -94.611 86.809 1.00 44.94 94 PRO A N 1
ATOM 755 C CA . PRO A 1 94 ? -64.301 -95.487 87.853 1.00 44.94 94 PRO A CA 1
ATOM 756 C C . PRO A 1 94 ? -64.070 -94.915 89.265 1.00 44.94 94 PRO A C 1
ATOM 758 O O . PRO A 1 94 ? -62.964 -94.949 89.788 1.00 44.94 94 PRO A O 1
ATOM 761 N N . GLY A 1 95 ? -65.160 -94.426 89.862 1.00 46.44 95 GLY A N 1
ATOM 762 C CA . GLY A 1 95 ? -65.470 -94.464 91.299 1.00 46.44 95 GLY A CA 1
ATOM 763 C C . GLY A 1 95 ? -64.425 -94.048 92.342 1.00 46.44 95 GLY A C 1
ATOM 764 O O . GLY A 1 95 ? -63.804 -94.913 92.944 1.00 46.44 95 GLY A O 1
ATOM 765 N N . GLU A 1 96 ? -64.426 -92.764 92.718 1.00 35.09 96 GLU A N 1
ATOM 766 C CA . GLU A 1 96 ? -64.335 -92.356 94.132 1.00 35.09 96 GLU A CA 1
ATOM 767 C C . GLU A 1 96 ? -65.045 -90.999 94.356 1.00 35.09 96 GLU A C 1
ATOM 769 O O . GLU A 1 96 ? -65.652 -90.460 93.428 1.00 35.09 96 GLU A O 1
ATOM 774 N N . SER A 1 97 ? -65.138 -90.532 95.604 1.00 35.34 97 SER A N 1
ATOM 775 C CA . SER A 1 97 ? -66.323 -89.823 96.117 1.00 35.34 97 SER A CA 1
ATOM 776 C C . SER A 1 97 ? -66.454 -88.303 95.865 1.00 35.34 97 SER A C 1
ATOM 778 O O . SER A 1 97 ? -65.503 -87.549 95.686 1.00 35.34 97 SER A O 1
ATOM 780 N N . THR A 1 98 ? -67.722 -87.876 95.902 1.00 54.41 98 THR A N 1
ATOM 781 C CA . THR A 1 98 ? -68.321 -86.528 95.941 1.00 54.41 98 THR A CA 1
ATOM 782 C C . THR A 1 98 ? -67.421 -85.313 96.232 1.00 54.41 98 THR A C 1
ATOM 784 O O . THR A 1 98 ? -67.114 -85.031 97.388 1.00 54.41 98 THR A O 1
ATOM 787 N N . ILE A 1 99 ? -67.243 -84.442 95.227 1.00 46.97 99 ILE A N 1
ATOM 788 C CA . ILE A 1 99 ? -67.174 -82.978 95.414 1.00 46.97 99 ILE A CA 1
ATOM 789 C C . ILE A 1 99 ? -67.965 -82.308 94.280 1.00 46.97 99 ILE A C 1
ATOM 791 O O . ILE A 1 99 ? -67.573 -82.395 93.118 1.00 46.97 99 ILE A O 1
ATOM 795 N N . LEU A 1 100 ? -69.062 -81.610 94.601 1.00 51.12 100 LEU A N 1
ATOM 796 C CA . LEU A 1 100 ? -69.740 -80.742 93.629 1.00 51.12 100 LEU A CA 1
ATOM 797 C C . LEU A 1 100 ? -68.812 -79.553 93.312 1.00 51.12 100 LEU A C 1
ATOM 799 O O . LEU A 1 100 ? -68.409 -78.861 94.253 1.00 51.12 100 LEU A O 1
ATOM 803 N N . PRO A 1 101 ? -68.472 -79.260 92.042 1.00 64.06 101 PRO A N 1
ATOM 804 C CA . PRO A 1 101 ? -67.658 -78.093 91.724 1.00 64.06 101 PRO A CA 1
ATOM 805 C C . PRO A 1 101 ? -68.345 -76.819 92.247 1.00 64.06 101 PRO A C 1
ATOM 807 O O . PRO A 1 101 ? -69.526 -76.617 91.943 1.00 64.06 101 PRO A O 1
ATOM 810 N N . PRO A 1 102 ? -67.653 -75.913 92.971 1.00 65.44 102 PRO A N 1
ATOM 811 C CA . PRO A 1 102 ? -68.279 -74.701 93.517 1.00 65.44 102 PRO A CA 1
ATOM 812 C C . PRO A 1 102 ? -68.985 -73.846 92.455 1.00 65.44 102 PRO A C 1
ATOM 814 O O . PRO A 1 102 ? -69.989 -73.195 92.731 1.00 65.44 102 PRO A O 1
ATOM 817 N N . VAL A 1 103 ? -68.493 -73.900 91.213 1.00 69.19 103 VAL A N 1
ATOM 818 C CA . VAL A 1 103 ? -69.075 -73.225 90.046 1.00 69.19 103 VAL A CA 1
ATOM 819 C C . VAL A 1 103 ? -70.429 -73.824 89.647 1.00 69.19 103 VAL A C 1
ATOM 821 O O . VAL A 1 103 ? -71.332 -73.082 89.270 1.00 69.19 103 VAL A O 1
ATOM 824 N N . GLU A 1 104 ? -70.610 -75.142 89.745 1.00 64.31 104 GLU A N 1
ATOM 825 C CA . GLU A 1 104 ? -71.881 -75.803 89.420 1.00 64.31 104 GLU A CA 1
ATOM 826 C C . GLU A 1 104 ? -72.883 -75.694 90.565 1.00 64.31 104 GLU A C 1
ATOM 828 O O . GLU A 1 104 ? -74.044 -75.372 90.310 1.00 64.31 104 GLU A O 1
ATOM 833 N N . PHE A 1 105 ? -72.422 -75.808 91.816 1.00 64.12 105 PHE A N 1
ATOM 834 C CA . PHE A 1 105 ? -73.233 -75.480 92.989 1.00 64.12 105 PHE A CA 1
ATOM 835 C C . PHE A 1 105 ? -73.781 -74.049 92.881 1.00 64.12 105 PHE A C 1
ATOM 837 O O . PHE A 1 105 ? -74.995 -73.854 92.874 1.00 64.12 105 PHE A O 1
ATOM 844 N N . HIS A 1 106 ? -72.918 -73.049 92.663 1.00 63.41 106 HIS A N 1
ATOM 845 C CA . HIS A 1 106 ? -73.359 -71.663 92.506 1.00 63.41 106 HIS A CA 1
ATOM 846 C C . HIS A 1 106 ? -74.191 -71.408 91.241 1.00 63.41 106 HIS A C 1
ATOM 848 O O . HIS A 1 106 ? -75.090 -70.567 91.301 1.00 63.41 106 HIS A O 1
ATOM 854 N N . ARG A 1 107 ? -73.978 -72.118 90.119 1.00 65.88 107 ARG A N 1
ATOM 855 C CA . ARG A 1 107 ? -74.890 -72.038 88.957 1.00 65.88 107 ARG A CA 1
ATOM 856 C C . ARG A 1 107 ? -76.281 -72.553 89.310 1.00 65.88 107 ARG A C 1
ATOM 858 O O . ARG A 1 107 ? -77.251 -71.884 88.967 1.00 65.88 107 ARG A O 1
ATOM 865 N N . MET A 1 108 ? -76.389 -73.674 90.023 1.00 60.00 108 MET A N 1
ATOM 866 C CA . MET A 1 108 ? -77.678 -74.205 90.473 1.00 60.00 108 MET A CA 1
ATOM 867 C C . MET A 1 108 ? -78.357 -73.262 91.474 1.00 60.00 108 MET A C 1
ATOM 869 O O . MET A 1 108 ? -79.512 -72.910 91.255 1.00 60.00 108 MET A O 1
ATOM 873 N N . THR A 1 109 ? -77.645 -72.763 92.494 1.00 59.28 109 THR A N 1
ATOM 874 C CA . THR A 1 109 ? -78.190 -71.785 93.460 1.00 59.28 109 THR A CA 1
ATOM 875 C C . THR A 1 109 ? -78.612 -70.470 92.791 1.00 59.28 109 THR A C 1
ATOM 877 O O . THR A 1 109 ? -79.627 -69.888 93.161 1.00 59.28 109 THR A O 1
ATOM 880 N N . SER A 1 110 ? -77.869 -70.001 91.781 1.00 62.81 110 SER A N 1
ATOM 881 C CA . SER A 1 110 ? -78.201 -68.768 91.047 1.00 62.81 110 SER A CA 1
ATOM 882 C C . SER A 1 110 ? -79.374 -68.942 90.077 1.00 62.81 110 SER A C 1
ATOM 884 O O . SER A 1 110 ? -80.076 -67.974 89.797 1.00 62.81 110 SER A O 1
ATOM 886 N N . ALA A 1 111 ? -79.582 -70.152 89.546 1.00 61.00 111 ALA A N 1
ATOM 887 C CA . ALA A 1 111 ? -80.656 -70.456 88.602 1.00 61.00 111 ALA A CA 1
ATOM 888 C C . ALA A 1 111 ? -81.993 -70.790 89.288 1.00 61.00 111 ALA A C 1
ATOM 890 O O . ALA A 1 111 ? -83.046 -70.546 88.703 1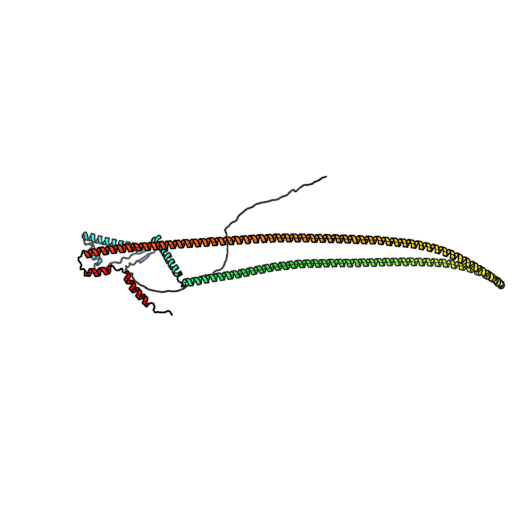.00 61.00 111 ALA A O 1
ATOM 891 N N . SER A 1 112 ? -81.967 -71.318 90.518 1.00 50.44 112 SER A N 1
ATOM 892 C CA . SER A 1 112 ? -83.169 -71.634 91.304 1.00 50.44 112 SER A CA 1
ATOM 893 C C . SER A 1 112 ? -83.697 -70.463 92.144 1.00 50.44 112 SER A C 1
ATOM 895 O O . SER A 1 112 ? -84.800 -70.542 92.684 1.00 50.44 112 SER A O 1
ATOM 897 N N . HIS A 1 113 ? -82.957 -69.354 92.239 1.00 50.03 113 HIS A N 1
ATOM 898 C CA . HIS A 1 113 ? -83.402 -68.166 92.961 1.00 50.03 113 HIS A CA 1
ATOM 899 C C . HIS A 1 113 ? -84.437 -67.369 92.145 1.00 50.03 113 HIS A C 1
ATOM 901 O O . HIS A 1 113 ? -84.106 -66.698 91.161 1.00 50.03 113 HIS A O 1
ATOM 907 N N . ILE A 1 114 ? -85.709 -67.421 92.560 1.00 55.72 114 ILE A N 1
ATOM 908 C CA . ILE A 1 114 ? -86.788 -66.620 91.963 1.00 55.72 114 ILE A CA 1
ATOM 909 C C . ILE A 1 114 ? -86.597 -65.155 92.372 1.00 55.72 114 ILE A C 1
ATOM 911 O O . ILE A 1 114 ? -87.069 -64.706 93.413 1.00 55.72 114 ILE A O 1
ATOM 915 N N . LEU A 1 115 ? -85.885 -64.410 91.527 1.00 48.84 115 LEU A N 1
ATOM 916 C CA . LEU A 1 115 ? -85.674 -62.974 91.688 1.00 48.84 115 LEU A CA 1
ATOM 917 C C . LEU A 1 115 ? -87.013 -62.224 91.721 1.00 48.84 115 LEU A C 1
ATOM 919 O O . LEU A 1 115 ? -87.783 -62.274 90.755 1.00 48.84 115 LEU A O 1
ATOM 923 N N . ILE A 1 116 ? -87.231 -61.462 92.794 1.00 55.69 116 ILE A N 1
ATOM 924 C CA . ILE A 1 116 ? -88.285 -60.446 92.883 1.00 55.69 116 ILE A CA 1
ATOM 925 C C . ILE A 1 116 ? -88.110 -59.463 91.711 1.00 55.69 116 ILE A C 1
ATOM 927 O O . ILE A 1 116 ? -86.987 -59.177 91.284 1.00 55.69 116 ILE A O 1
ATOM 931 N N . ARG A 1 117 ? -89.224 -58.954 91.166 1.00 51.91 117 ARG A N 1
ATOM 932 C CA . ARG A 1 117 ? -89.260 -58.107 89.957 1.00 51.91 117 ARG A CA 1
ATOM 933 C C . ARG A 1 117 ? -88.223 -56.973 89.979 1.00 51.91 117 ARG A C 1
ATOM 935 O O . ARG A 1 117 ? -87.540 -56.755 88.981 1.00 51.91 117 ARG A O 1
ATOM 942 N N . GLU A 1 118 ? -88.055 -56.324 91.126 1.00 55.47 118 GLU A N 1
ATOM 943 C CA . GLU A 1 118 ? -87.120 -55.211 91.324 1.00 55.47 118 GLU A CA 1
ATOM 944 C C . GLU A 1 118 ? -85.643 -55.615 91.160 1.00 55.47 118 GLU A C 1
ATOM 946 O O . GLU A 1 118 ? -84.869 -54.857 90.578 1.00 55.47 118 GLU A O 1
ATOM 951 N N . GLU A 1 119 ? -85.236 -56.824 91.567 1.00 51.31 119 GLU A N 1
ATOM 952 C CA . GLU A 1 119 ? -83.854 -57.292 91.373 1.00 51.31 119 GLU A CA 1
ATOM 953 C C . GLU A 1 119 ? -83.542 -57.653 89.915 1.00 51.31 119 GLU A C 1
ATOM 955 O O . GLU A 1 119 ? -82.405 -57.474 89.464 1.00 51.31 119 GLU A O 1
ATOM 960 N N . ARG A 1 120 ? -84.536 -58.140 89.154 1.00 53.56 120 ARG A N 1
ATOM 961 C CA . ARG A 1 120 ? -84.384 -58.312 87.699 1.00 53.56 120 ARG A CA 1
ATOM 962 C C . ARG A 1 120 ? -84.189 -56.958 87.032 1.00 53.56 120 ARG A C 1
ATOM 964 O O . ARG A 1 120 ? -83.223 -56.795 86.289 1.00 53.56 120 ARG A O 1
ATOM 971 N N . GLU A 1 121 ? -85.030 -55.977 87.359 1.00 56.25 121 GLU A N 1
ATOM 972 C CA . GLU A 1 121 ? -84.886 -54.610 86.853 1.00 56.25 121 GLU A CA 1
ATOM 973 C C . GLU A 1 121 ? -83.539 -53.983 87.273 1.00 56.25 121 GLU A C 1
ATOM 975 O O . GLU A 1 121 ? -82.891 -53.340 86.451 1.00 56.25 121 GLU A O 1
ATOM 980 N N . ALA A 1 122 ? -83.048 -54.221 88.496 1.00 57.94 122 ALA A N 1
ATOM 981 C CA . ALA A 1 122 ? -81.754 -53.719 88.969 1.00 57.94 122 ALA A CA 1
ATOM 982 C C . ALA A 1 122 ? -80.547 -54.357 88.252 1.00 57.94 122 ALA A C 1
ATOM 984 O O . ALA A 1 122 ? -79.620 -53.646 87.858 1.00 57.94 122 ALA A O 1
ATOM 985 N N . LYS A 1 123 ? -80.546 -55.679 88.027 1.00 60.25 123 LYS A N 1
ATOM 986 C CA . LYS A 1 123 ? -79.480 -56.360 87.261 1.00 60.25 123 LYS A CA 1
ATOM 987 C C . LYS A 1 123 ? -79.514 -55.978 85.777 1.00 60.25 123 LYS A C 1
ATOM 989 O O . LYS A 1 123 ? -78.460 -55.826 85.164 1.00 60.25 123 LYS A O 1
ATOM 994 N N . GLN A 1 124 ? -80.700 -55.751 85.212 1.00 56.22 124 GLN A N 1
ATOM 995 C CA . GLN A 1 124 ? -80.867 -55.299 83.828 1.00 56.22 124 GLN A CA 1
ATOM 996 C C . GLN A 1 124 ? -80.468 -53.820 83.649 1.00 56.22 124 GLN A C 1
ATOM 998 O O . GLN A 1 124 ? -79.862 -53.479 82.633 1.00 56.22 124 GLN A O 1
ATOM 1003 N N . LYS A 1 125 ? -80.706 -52.965 84.658 1.00 59.19 125 LYS A N 1
ATOM 1004 C CA . LYS A 1 125 ? -80.171 -51.592 84.738 1.00 59.19 125 LYS A CA 1
ATOM 1005 C C . LYS A 1 125 ? -78.644 -51.592 84.819 1.00 59.19 125 LYS A C 1
ATOM 1007 O O . LYS A 1 125 ? -78.030 -50.987 83.950 1.00 59.19 125 LYS A O 1
ATOM 1012 N N . LYS A 1 126 ? -78.027 -52.364 85.724 1.00 63.12 126 LYS A N 1
ATOM 1013 C CA . LYS A 1 126 ? -76.555 -52.473 85.815 1.00 63.12 126 LYS A CA 1
ATOM 1014 C C . LYS A 1 126 ? -75.913 -52.990 84.524 1.00 63.12 126 LYS A C 1
ATOM 1016 O O . LYS A 1 126 ? -74.988 -52.374 84.017 1.00 63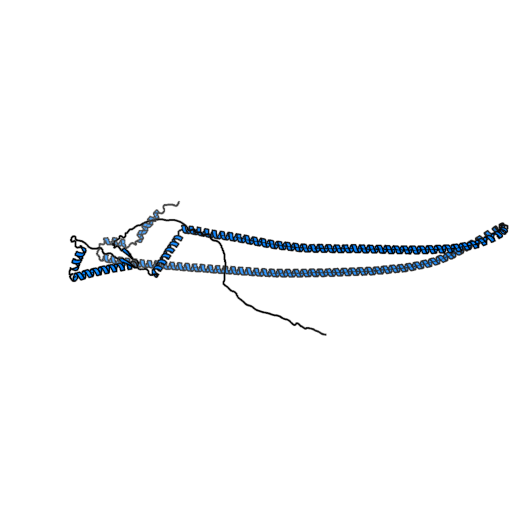.12 126 LYS A O 1
ATOM 1021 N N . ALA A 1 127 ? -76.465 -54.034 83.901 1.00 63.81 127 ALA A N 1
ATOM 1022 C CA . ALA A 1 127 ? -75.975 -54.508 82.601 1.00 63.81 127 ALA A CA 1
ATOM 1023 C C . ALA A 1 127 ? -76.190 -53.490 81.455 1.00 63.81 127 ALA A C 1
ATOM 1025 O O . ALA A 1 127 ? -75.440 -53.493 80.476 1.00 63.81 127 ALA A O 1
ATOM 1026 N N . SER A 1 128 ? -77.198 -52.614 81.553 1.00 65.44 128 SER A N 1
ATOM 1027 C CA . SER A 1 128 ? -77.372 -51.474 80.643 1.00 65.44 128 SER A CA 1
ATOM 1028 C C . SER A 1 128 ? -76.362 -50.360 80.926 1.00 65.44 128 SER A C 1
ATOM 1030 O O . SER A 1 128 ? -75.831 -49.785 79.981 1.00 65.44 128 SER A O 1
ATOM 1032 N N . GLU A 1 129 ? -76.068 -50.078 82.193 1.00 70.00 129 GLU A N 1
ATOM 1033 C CA . GLU A 1 129 ? -75.075 -49.097 82.642 1.00 70.00 129 GLU A CA 1
ATOM 1034 C C . GLU A 1 129 ? -73.660 -49.527 82.254 1.00 70.00 129 GLU A C 1
ATOM 1036 O O . GLU A 1 129 ? -72.955 -48.739 81.642 1.00 70.00 129 GLU A O 1
ATOM 1041 N N . ASP A 1 130 ? -73.270 -50.785 82.461 1.00 72.44 130 ASP A N 1
ATOM 1042 C CA . ASP A 1 130 ? -71.959 -51.299 82.046 1.00 72.44 130 ASP A CA 1
ATOM 1043 C C . ASP A 1 130 ? -71.781 -51.270 80.521 1.00 72.44 130 ASP A C 1
ATOM 1045 O O . ASP A 1 130 ? -70.718 -50.894 80.026 1.00 72.44 130 ASP A O 1
ATOM 1049 N N . ARG A 1 131 ? -72.834 -51.584 79.751 1.00 70.06 131 ARG A N 1
ATOM 1050 C CA . ARG A 1 131 ? -72.819 -51.427 78.285 1.00 70.06 131 ARG A CA 1
ATOM 1051 C C . ARG A 1 131 ? -72.741 -49.961 77.863 1.00 70.06 131 ARG A C 1
ATOM 1053 O O . ARG A 1 131 ? -71.982 -49.655 76.950 1.00 70.06 131 ARG A O 1
ATOM 1060 N N . LYS A 1 132 ? -73.472 -49.058 78.527 1.00 74.81 132 LYS A N 1
ATOM 1061 C CA . LYS A 1 132 ? -73.361 -47.606 78.305 1.00 74.81 132 LYS A CA 1
ATOM 1062 C C . LYS A 1 132 ? -71.955 -47.113 78.631 1.00 74.81 132 LYS A C 1
ATOM 1064 O O . LYS A 1 132 ? -71.379 -46.422 77.812 1.00 74.81 132 LYS A O 1
ATOM 1069 N N . ASN A 1 133 ? -71.367 -47.536 79.746 1.00 75.12 133 ASN A N 1
ATOM 1070 C CA . ASN A 1 133 ? -70.013 -47.177 80.162 1.00 75.12 133 ASN A CA 1
ATOM 1071 C C . ASN A 1 133 ? -68.952 -47.698 79.180 1.00 75.12 133 ASN A C 1
ATOM 1073 O O . ASN A 1 133 ? -67.967 -47.010 78.924 1.00 75.12 133 ASN A O 1
ATOM 1077 N N . LEU A 1 134 ? -69.146 -48.890 78.602 1.00 76.19 134 LEU A N 1
ATOM 1078 C CA . LEU A 1 134 ? -68.262 -49.413 77.559 1.00 76.19 134 LEU A CA 1
ATOM 1079 C C . LEU A 1 134 ? -68.390 -48.613 76.252 1.00 76.19 134 LEU A C 1
ATOM 1081 O O . LEU A 1 134 ? -67.376 -48.294 75.639 1.00 76.19 134 LEU A O 1
ATOM 1085 N N . ILE A 1 135 ? -69.615 -48.250 75.855 1.00 77.00 135 ILE A N 1
ATOM 1086 C CA . ILE A 1 135 ? -69.874 -47.389 74.690 1.00 77.00 135 ILE A CA 1
ATOM 1087 C C . ILE A 1 135 ? -69.282 -45.992 74.916 1.00 77.00 135 ILE A C 1
ATOM 1089 O O . ILE A 1 135 ? -68.556 -45.519 74.053 1.00 77.00 135 ILE A O 1
ATOM 1093 N N . CYS A 1 136 ? -69.482 -45.381 76.090 1.00 74.75 136 CYS A N 1
ATOM 1094 C CA . CYS A 1 136 ? -68.872 -44.101 76.452 1.00 74.75 136 CYS A CA 1
ATOM 1095 C C . CYS A 1 136 ? -67.346 -44.155 76.344 1.00 74.75 136 CYS A C 1
ATOM 1097 O O . CYS A 1 136 ? -66.782 -43.279 75.711 1.00 74.75 136 CYS A O 1
ATOM 1099 N N . LYS A 1 137 ? -66.680 -45.208 76.839 1.00 75.62 137 LYS A N 1
ATOM 1100 C CA . LYS A 1 137 ? -65.215 -45.365 76.714 1.00 75.62 137 LYS A CA 1
ATOM 1101 C C . LYS A 1 137 ? -64.737 -45.559 75.269 1.00 75.62 137 LYS A C 1
ATOM 1103 O O . LYS A 1 137 ? -63.654 -45.101 74.900 1.00 75.62 137 LYS A O 1
ATOM 1108 N N . VAL A 1 138 ? -65.526 -46.237 74.434 1.00 75.19 138 VAL A N 1
ATOM 1109 C CA . VAL A 1 138 ? -65.239 -46.383 72.996 1.00 75.19 138 VAL A CA 1
ATOM 1110 C C . VAL A 1 138 ? -65.469 -45.062 72.252 1.00 75.19 138 VAL A C 1
ATOM 1112 O O . VAL A 1 138 ? -64.692 -44.718 71.366 1.00 75.19 138 VAL A O 1
ATOM 1115 N N . ASP A 1 139 ? -66.478 -44.282 72.631 1.00 70.31 139 ASP A N 1
ATOM 1116 C CA . ASP A 1 139 ? -66.728 -42.954 72.068 1.00 70.31 139 ASP A CA 1
ATOM 1117 C C . ASP A 1 139 ? -65.733 -41.901 72.590 1.00 70.31 139 ASP A C 1
ATOM 1119 O O . ASP A 1 139 ? -65.336 -41.023 71.833 1.00 70.31 139 ASP A O 1
ATOM 1123 N N . GLU A 1 140 ? -65.269 -42.002 73.837 1.00 69.94 140 GLU A N 1
ATOM 1124 C CA . GLU A 1 140 ? -64.187 -41.195 74.420 1.00 69.94 140 GLU A CA 1
ATOM 1125 C C . GLU A 1 140 ? -62.875 -41.448 73.672 1.00 69.94 140 GLU A C 1
ATOM 1127 O O . GLU A 1 140 ? -62.308 -40.513 73.117 1.00 69.94 140 GLU A O 1
ATOM 1132 N N . SER A 1 141 ? -62.454 -42.706 73.512 1.00 67.19 141 SER A N 1
ATOM 1133 C CA . SER A 1 141 ? -61.237 -43.038 72.748 1.00 67.19 141 SER A CA 1
ATOM 1134 C C . SER A 1 141 ? -61.320 -42.677 71.253 1.00 67.19 141 SER A C 1
ATOM 1136 O O . SER A 1 141 ? -60.300 -42.325 70.655 1.00 67.19 141 SER A O 1
ATOM 1138 N N . ARG A 1 142 ? -62.523 -42.674 70.653 1.00 62.56 142 ARG A N 1
ATOM 1139 C CA . ARG A 1 142 ? -62.782 -42.121 69.305 1.00 62.56 142 ARG A CA 1
ATOM 1140 C C . ARG A 1 142 ? -62.752 -40.590 69.248 1.00 62.56 142 ARG A C 1
ATOM 1142 O O . ARG A 1 142 ? -62.406 -40.040 68.207 1.00 62.56 142 ARG A O 1
ATOM 1149 N N . ARG A 1 143 ? -63.122 -39.898 70.331 1.00 62.91 143 ARG A N 1
ATOM 1150 C CA . ARG A 1 143 ? -63.039 -38.429 70.460 1.00 62.91 143 ARG A CA 1
ATOM 1151 C C . ARG A 1 143 ? -61.620 -37.950 70.763 1.00 62.91 143 ARG A C 1
ATOM 1153 O O . ARG A 1 143 ? -61.260 -36.860 70.339 1.00 62.91 143 ARG A O 1
ATOM 1160 N N . GLU A 1 144 ? -60.834 -38.750 71.478 1.00 66.44 144 GLU A N 1
ATOM 1161 C CA . GLU A 1 144 ? -59.422 -38.483 71.775 1.00 66.44 144 GLU A CA 1
ATOM 1162 C C . GLU A 1 144 ? -58.519 -38.737 70.561 1.00 66.44 144 GLU A C 1
ATOM 1164 O O . GLU A 1 144 ? -57.563 -37.994 70.346 1.00 66.44 144 GLU A O 1
ATOM 1169 N N . ASN A 1 145 ? -58.850 -39.735 69.732 1.00 57.31 145 ASN A N 1
ATOM 1170 C CA . ASN A 1 145 ? -58.133 -40.055 68.494 1.00 57.31 145 ASN A CA 1
ATOM 1171 C C . ASN A 1 145 ? -59.047 -39.945 67.257 1.00 57.31 145 ASN A C 1
ATOM 1173 O O . ASN A 1 145 ? -59.355 -40.965 66.630 1.00 57.31 145 ASN A O 1
ATOM 1177 N N . PRO A 1 146 ? -59.489 -38.731 66.871 1.00 68.56 146 PRO A N 1
ATOM 1178 C CA . PRO A 1 146 ? -60.172 -38.542 65.602 1.00 68.56 146 PRO A CA 1
ATOM 1179 C C . PRO A 1 146 ? -59.205 -38.873 64.459 1.00 68.56 146 PRO A C 1
ATOM 1181 O O . PRO A 1 146 ? -58.084 -38.359 64.406 1.00 68.56 146 PRO A O 1
ATOM 1184 N N . VAL A 1 147 ? -59.639 -39.729 63.530 1.00 66.38 147 VAL A N 1
ATOM 1185 C CA . VAL A 1 147 ? -58.911 -39.947 62.274 1.00 66.38 147 VAL A CA 1
ATOM 1186 C C . VAL A 1 147 ? -58.960 -38.638 61.500 1.00 66.38 147 VAL A C 1
ATOM 1188 O O . VAL A 1 147 ? -60.033 -38.190 61.103 1.00 66.38 147 VAL A O 1
ATOM 1191 N N . LEU A 1 148 ? -57.796 -38.014 61.342 1.00 64.56 148 LEU A N 1
ATOM 1192 C CA . LEU A 1 148 ? -57.666 -36.715 60.696 1.00 64.56 148 LEU A CA 1
ATOM 1193 C C . LEU A 1 148 ? -58.117 -36.803 59.244 1.00 64.56 148 LEU A C 1
ATOM 1195 O O . LEU A 1 148 ? -57.700 -37.693 58.502 1.00 64.56 148 LEU A O 1
ATOM 1199 N N . THR A 1 149 ? -58.934 -35.839 58.845 1.00 73.44 149 THR A N 1
ATOM 1200 C CA . THR A 1 149 ? -59.353 -35.659 57.458 1.00 73.44 149 THR A CA 1
ATOM 1201 C C . THR A 1 149 ? -58.119 -35.369 56.598 1.00 73.44 149 THR A C 1
ATOM 1203 O O . THR A 1 149 ? -57.179 -34.728 57.068 1.00 73.44 149 THR A O 1
ATOM 1206 N N . GLU A 1 150 ? -58.112 -35.763 55.323 1.00 74.94 150 GLU A N 1
ATOM 1207 C CA . GLU A 1 150 ? -56.986 -35.498 54.403 1.00 74.94 150 GLU A CA 1
ATOM 1208 C C . GLU A 1 150 ? -56.600 -34.004 54.372 1.00 74.94 150 GLU A C 1
ATOM 1210 O O . GLU A 1 150 ? -55.423 -33.657 54.423 1.00 74.94 150 GLU A O 1
ATOM 1215 N N . LEU A 1 151 ? -57.595 -33.111 54.437 1.00 74.38 151 LEU A N 1
ATOM 1216 C CA . LEU A 1 151 ? -57.408 -31.658 54.546 1.00 74.38 151 LEU A CA 1
ATOM 1217 C C . LEU A 1 151 ? -56.719 -31.214 55.853 1.00 74.38 151 LEU A C 1
ATOM 1219 O O . LEU A 1 151 ? -55.997 -30.219 55.864 1.00 74.38 151 LEU A O 1
ATOM 1223 N N . GLU A 1 152 ? -56.929 -31.932 56.957 1.00 78.44 152 GLU A N 1
ATOM 1224 C CA . GLU A 1 152 ? -56.317 -31.651 58.262 1.00 78.44 152 GLU A CA 1
ATOM 1225 C C . GLU A 1 152 ? -54.892 -32.209 58.348 1.00 78.44 152 GLU A C 1
ATOM 1227 O O . GLU A 1 152 ? -54.025 -31.587 58.964 1.00 78.44 152 GLU A O 1
ATOM 1232 N N . LEU A 1 153 ? -54.631 -33.346 57.694 1.00 79.94 153 LEU A N 1
ATOM 1233 C CA . LEU A 1 153 ? -53.282 -33.868 57.464 1.00 79.94 153 LEU A CA 1
ATOM 1234 C C . LEU A 1 153 ? -52.478 -32.904 56.587 1.00 79.94 153 LEU A C 1
ATOM 1236 O O . LEU A 1 153 ? -51.411 -32.463 57.002 1.00 79.94 153 LEU A O 1
ATOM 1240 N N . GLU A 1 154 ? -53.024 -32.460 55.454 1.00 83.38 154 GLU A N 1
ATOM 1241 C CA . GLU A 1 154 ? -52.383 -31.433 54.630 1.00 83.38 154 GLU A CA 1
ATOM 1242 C C . GLU A 1 154 ? -52.163 -30.116 55.387 1.00 83.38 154 GLU A C 1
ATOM 1244 O O . GLU A 1 154 ? -51.124 -29.479 55.220 1.00 83.38 154 GLU A O 1
ATOM 1249 N N . ALA A 1 155 ? -53.109 -29.683 56.227 1.00 85.12 155 ALA A N 1
ATOM 1250 C CA . ALA A 1 155 ? -52.931 -28.491 57.054 1.00 85.12 155 ALA A CA 1
ATOM 1251 C C . ALA A 1 155 ? -51.790 -28.663 58.073 1.00 85.12 155 ALA A C 1
ATOM 1253 O O . ALA A 1 155 ? -51.005 -27.731 58.269 1.00 85.12 155 ALA A O 1
ATOM 1254 N N . ARG A 1 156 ? -51.655 -29.852 58.680 1.00 83.12 156 ARG A N 1
ATOM 1255 C CA . ARG A 1 156 ? -50.538 -30.201 59.574 1.00 83.12 156 ARG A CA 1
ATOM 1256 C C . ARG A 1 156 ? -49.208 -30.239 58.830 1.00 83.12 156 ARG A C 1
ATOM 1258 O O . ARG A 1 156 ? -48.271 -29.601 59.293 1.00 83.12 156 ARG A O 1
ATOM 1265 N N . ASP A 1 157 ? -49.139 -30.877 57.668 1.00 86.19 157 ASP A N 1
ATOM 1266 C CA . ASP A 1 157 ? -47.952 -30.913 56.808 1.00 86.19 157 ASP A CA 1
ATOM 1267 C C . ASP A 1 157 ? -47.515 -29.510 56.373 1.00 86.19 157 ASP A C 1
ATOM 1269 O O . ASP A 1 157 ? -46.336 -29.165 56.428 1.00 86.19 157 ASP A O 1
ATOM 1273 N N . ARG A 1 158 ? -48.464 -28.663 55.956 1.00 87.44 158 ARG A N 1
ATOM 1274 C CA . ARG A 1 158 ? -48.195 -27.262 55.597 1.00 87.44 158 ARG A CA 1
ATOM 1275 C C . ARG A 1 158 ? -47.678 -26.482 56.809 1.00 87.44 158 ARG A C 1
ATOM 1277 O O . ARG A 1 158 ? -46.721 -25.725 56.669 1.00 87.44 158 ARG A O 1
ATOM 1284 N N . ALA A 1 159 ? -48.262 -26.684 57.992 1.00 88.12 159 ALA A N 1
ATOM 1285 C CA . ALA A 1 159 ? -47.792 -26.069 59.232 1.00 88.12 159 ALA A CA 1
ATOM 1286 C C . ALA A 1 159 ? -46.393 -26.568 59.639 1.00 88.12 159 ALA A C 1
ATOM 1288 O O . ALA A 1 159 ? -45.552 -25.757 60.021 1.00 88.12 159 ALA A O 1
ATOM 1289 N N . GLN A 1 160 ? -46.109 -27.866 59.498 1.00 90.38 160 GLN A N 1
ATOM 1290 C CA . GLN A 1 160 ? -44.791 -28.453 59.750 1.00 90.38 160 GLN A CA 1
ATOM 1291 C C . GLN A 1 160 ? -43.747 -27.888 58.788 1.00 90.38 160 GLN A C 1
ATOM 1293 O O . GLN A 1 160 ? -42.772 -27.316 59.260 1.00 90.38 160 GLN A O 1
ATOM 1298 N N . ARG A 1 161 ? -43.998 -27.883 57.472 1.00 91.31 161 ARG A N 1
ATOM 1299 C CA . ARG A 1 161 ? -43.099 -27.269 56.473 1.00 91.31 161 ARG A CA 1
ATOM 1300 C C . ARG A 1 161 ? -42.857 -25.779 56.733 1.00 91.31 161 ARG A C 1
ATOM 1302 O O . ARG A 1 161 ? -41.765 -25.279 56.477 1.00 91.31 161 ARG A O 1
ATOM 1309 N N . LEU A 1 162 ? -43.850 -25.047 57.249 1.00 93.06 162 LEU A N 1
ATOM 1310 C CA . LEU A 1 162 ? -43.682 -23.648 57.664 1.00 93.06 162 LEU A CA 1
ATOM 1311 C C . LEU A 1 162 ? -42.788 -23.514 58.906 1.00 93.06 162 LEU A C 1
ATOM 1313 O O . LEU A 1 162 ? -41.928 -22.634 58.928 1.00 93.06 162 LEU A O 1
ATOM 1317 N N . VAL A 1 163 ? -42.950 -24.381 59.908 1.00 92.88 163 VAL A N 1
ATOM 1318 C CA . VAL A 1 163 ? -42.100 -24.421 61.112 1.00 92.88 163 VAL A CA 1
ATOM 1319 C C . VAL A 1 163 ? -40.675 -24.867 60.772 1.00 92.88 163 VAL A C 1
ATOM 1321 O O . VAL A 1 163 ? -39.723 -24.233 61.212 1.00 92.88 163 VAL A O 1
ATOM 1324 N N . GLU A 1 164 ? -40.508 -25.892 59.941 1.00 91.12 164 GLU A N 1
ATOM 1325 C CA . GLU A 1 164 ? -39.221 -26.364 59.419 1.00 91.12 164 GLU A CA 1
ATOM 1326 C C . GLU A 1 164 ? -38.509 -25.267 58.632 1.00 91.12 164 GLU A C 1
ATOM 1328 O O . GLU A 1 164 ? -37.347 -24.982 58.905 1.00 91.12 164 GLU A O 1
ATOM 1333 N N . ARG A 1 165 ? -39.212 -24.576 57.725 1.00 93.62 165 ARG A N 1
ATOM 1334 C CA . ARG A 1 165 ? -38.663 -23.434 56.983 1.00 93.62 165 ARG A CA 1
ATOM 1335 C C . ARG A 1 165 ? -38.291 -22.274 57.906 1.00 93.62 165 ARG A C 1
ATOM 1337 O O . ARG A 1 165 ? -37.251 -21.657 57.703 1.00 93.62 165 ARG A O 1
ATOM 1344 N N . ALA A 1 166 ? -39.105 -21.974 58.918 1.00 91.12 166 ALA A N 1
ATOM 1345 C CA . ALA A 1 166 ? -38.783 -20.950 59.909 1.00 91.12 166 ALA A CA 1
ATOM 1346 C C . ALA A 1 166 ? -37.550 -21.336 60.745 1.00 91.12 166 ALA A C 1
ATOM 1348 O O . ALA A 1 166 ? -36.705 -20.487 61.016 1.00 91.12 166 ALA A O 1
ATOM 1349 N N . ASN A 1 167 ? -37.409 -22.613 61.108 1.00 88.56 167 ASN A N 1
ATOM 1350 C CA . ASN A 1 167 ? -36.243 -23.128 61.820 1.00 88.56 167 ASN A CA 1
ATOM 1351 C C . ASN A 1 167 ? -34.988 -23.126 60.931 1.00 88.56 167 ASN A C 1
ATOM 1353 O O . ASN A 1 167 ? -33.942 -22.681 61.388 1.00 88.56 167 ASN A O 1
ATOM 1357 N N . ALA A 1 168 ? -35.090 -23.522 59.659 1.00 87.62 168 ALA A N 1
ATOM 1358 C CA . ALA A 1 168 ? -33.994 -23.453 58.691 1.00 87.62 168 ALA A CA 1
ATOM 1359 C C . ALA A 1 168 ? -33.500 -22.010 58.497 1.00 87.62 168 ALA A C 1
ATOM 1361 O O . ALA A 1 168 ? -32.310 -21.750 58.636 1.00 87.62 168 ALA A O 1
ATOM 1362 N N . LEU A 1 169 ? -34.416 -21.052 58.308 1.00 90.50 169 LEU A N 1
ATOM 1363 C CA . LEU A 1 169 ? -34.079 -19.627 58.227 1.00 90.50 169 LEU A CA 1
ATOM 1364 C C . LEU A 1 169 ? -33.438 -19.093 59.517 1.00 90.50 169 LEU A C 1
ATOM 1366 O O . LEU A 1 169 ? -32.605 -18.197 59.448 1.00 90.50 169 LEU A O 1
ATOM 1370 N N . ARG A 1 170 ? -33.801 -19.622 60.695 1.00 85.88 170 ARG A N 1
ATOM 1371 C CA . ARG A 1 170 ? -33.119 -19.279 61.955 1.00 85.88 170 ARG A CA 1
ATOM 1372 C C . ARG A 1 170 ? -31.695 -19.828 61.992 1.00 85.88 170 ARG A C 1
ATOM 1374 O O . ARG A 1 170 ? -30.797 -19.068 62.327 1.00 85.88 170 ARG A O 1
ATOM 1381 N N . MET A 1 171 ? -31.484 -21.081 61.586 1.00 81.00 171 MET A N 1
ATOM 1382 C CA . MET A 1 171 ? -30.142 -21.668 61.477 1.00 81.00 171 MET A CA 1
ATOM 1383 C C . MET A 1 171 ? -29.271 -20.900 60.467 1.00 81.00 171 MET A C 1
ATOM 1385 O O . MET A 1 171 ? -28.128 -20.582 60.763 1.00 81.00 171 MET A O 1
ATOM 1389 N N . GLU A 1 172 ? -29.813 -20.502 59.311 1.00 83.44 172 GLU A N 1
ATOM 1390 C CA . GLU A 1 172 ? -29.109 -19.653 58.330 1.00 83.44 172 GLU A CA 1
ATOM 1391 C C . GLU A 1 172 ? -28.718 -18.263 58.869 1.00 83.44 172 GLU A C 1
ATOM 1393 O O . GLU A 1 172 ? -27.835 -17.609 58.308 1.00 83.44 172 GLU A O 1
ATOM 1398 N N . GLN A 1 173 ? -29.359 -17.791 59.946 1.00 86.81 173 GLN A N 1
ATOM 1399 C CA . GLN A 1 173 ? -28.982 -16.549 60.619 1.00 86.81 173 GLN A CA 1
ATOM 1400 C C . GLN A 1 173 ? -27.879 -16.719 61.668 1.00 86.81 173 GLN A C 1
ATOM 1402 O O . GLN A 1 173 ? -27.343 -15.699 62.101 1.00 86.81 173 GLN A O 1
ATOM 1407 N N . GLU A 1 174 ? -27.490 -17.936 62.044 1.00 85.44 174 GLU A N 1
ATOM 1408 C CA . GLU A 1 174 ? -26.351 -18.146 62.940 1.00 85.44 174 GLU A CA 1
ATOM 1409 C C . GLU A 1 174 ? -25.039 -17.764 62.228 1.00 85.44 174 GLU A C 1
ATOM 1411 O O . GLU A 1 174 ? -24.812 -18.098 61.059 1.00 85.44 174 GLU A O 1
ATOM 1416 N N . ASP A 1 175 ? -24.158 -17.034 62.916 1.00 86.19 175 ASP A N 1
ATOM 1417 C CA . ASP A 1 175 ? -22.987 -16.414 62.276 1.00 86.19 175 ASP A CA 1
ATOM 1418 C C . ASP A 1 175 ? -21.955 -17.439 61.774 1.00 86.19 175 ASP A C 1
ATOM 1420 O O . ASP A 1 175 ? -21.261 -17.193 60.786 1.00 86.19 175 ASP A O 1
ATOM 1424 N N . GLU A 1 176 ? -21.906 -18.621 62.384 1.00 86.31 176 GLU A N 1
ATOM 1425 C CA . GLU A 1 176 ? -21.090 -19.763 61.949 1.00 86.31 176 GLU A CA 1
ATOM 1426 C C . GLU A 1 176 ? -21.570 -20.320 60.598 1.00 86.31 176 GLU A C 1
ATOM 1428 O O . GLU A 1 176 ? -20.761 -20.623 59.719 1.00 86.31 176 GLU A O 1
ATOM 1433 N N . ILE A 1 177 ? -22.889 -20.383 60.383 1.00 80.81 177 ILE A N 1
ATOM 1434 C CA . ILE A 1 177 ? -23.484 -20.828 59.116 1.00 80.81 177 ILE A CA 1
ATOM 1435 C C . ILE A 1 177 ? -23.313 -19.749 58.039 1.00 80.81 177 ILE A C 1
ATOM 1437 O O . ILE A 1 177 ? -23.026 -20.076 56.887 1.00 80.81 177 ILE A O 1
ATOM 1441 N N . LYS A 1 178 ? -23.360 -18.459 58.396 1.00 88.19 178 LYS A N 1
ATOM 1442 C CA . LYS A 1 178 ? -22.978 -17.368 57.478 1.00 88.19 178 LYS A CA 1
ATOM 1443 C C . LYS A 1 178 ? -21.511 -17.459 57.048 1.00 88.19 178 LYS A C 1
ATOM 1445 O O . LYS A 1 178 ? -21.229 -17.298 55.862 1.00 88.19 178 LYS A O 1
ATOM 1450 N N . GLN A 1 179 ? -20.590 -17.743 57.970 1.00 87.44 179 GLN A N 1
ATOM 1451 C CA . GLN A 1 179 ? -19.171 -17.957 57.653 1.00 87.44 179 GLN A CA 1
ATOM 1452 C C . GLN A 1 179 ? -18.974 -19.187 56.755 1.00 87.44 179 GLN A C 1
ATOM 1454 O O . GLN A 1 179 ? -18.266 -19.108 55.751 1.00 87.44 179 GLN A O 1
ATOM 1459 N N . LEU A 1 180 ? -19.659 -20.299 57.041 1.00 83.62 180 LEU A N 1
ATOM 1460 C CA . LEU A 1 180 ? -19.632 -21.490 56.190 1.00 83.62 180 LEU A CA 1
ATOM 1461 C C . LEU A 1 180 ? -20.168 -21.195 54.779 1.00 83.62 180 LEU A C 1
ATOM 1463 O O . LEU A 1 180 ? -19.540 -21.575 53.793 1.00 83.62 180 LEU A O 1
ATOM 1467 N N . ASN A 1 181 ? -21.270 -20.450 54.663 1.00 85.38 181 ASN A N 1
ATOM 1468 C CA . ASN A 1 181 ? -21.833 -20.030 53.378 1.00 85.38 181 ASN A CA 1
ATOM 1469 C C . ASN A 1 181 ? -20.880 -19.110 52.592 1.00 85.38 181 ASN A C 1
ATOM 1471 O O . ASN A 1 181 ? -20.792 -19.229 51.370 1.00 85.38 181 ASN A O 1
ATOM 1475 N N . GLN A 1 182 ? -20.116 -18.240 53.265 1.00 90.31 182 GLN A N 1
ATOM 1476 C CA . GLN A 1 182 ? -19.055 -17.447 52.627 1.00 90.31 182 GLN A CA 1
ATOM 1477 C C . GLN A 1 182 ? -17.919 -18.332 52.090 1.00 90.31 182 GLN A C 1
ATOM 1479 O O . GLN A 1 182 ? -17.447 -18.101 50.977 1.00 90.31 182 GLN A O 1
ATOM 1484 N N . LEU A 1 183 ? -17.508 -19.367 52.834 1.00 91.00 183 LEU A N 1
ATOM 1485 C CA . LEU A 1 183 ? -16.495 -20.331 52.384 1.00 91.00 183 LEU A CA 1
ATOM 1486 C C . LEU A 1 183 ? -16.990 -21.179 51.201 1.00 91.00 183 LEU A C 1
ATOM 1488 O O . LEU A 1 183 ? -16.250 -21.358 50.234 1.00 91.00 183 LEU A O 1
ATOM 1492 N N . ILE A 1 184 ? -18.243 -21.646 51.236 1.00 87.94 184 ILE A N 1
ATOM 1493 C CA . ILE A 1 184 ? -18.879 -22.384 50.130 1.00 87.94 184 ILE A CA 1
ATOM 1494 C C . ILE A 1 184 ? -18.949 -21.509 48.875 1.00 87.94 184 ILE A C 1
ATOM 1496 O O . ILE A 1 184 ? -18.541 -21.951 47.800 1.00 87.94 184 ILE A O 1
ATOM 1500 N N . LEU A 1 185 ? -19.399 -20.256 49.003 1.00 92.25 185 LEU A N 1
ATOM 1501 C CA . LEU A 1 185 ? -19.430 -19.310 47.887 1.00 92.25 185 LEU A CA 1
ATOM 1502 C C . LEU A 1 185 ? -18.014 -19.042 47.346 1.00 92.25 185 LEU A C 1
ATOM 1504 O O . LEU A 1 185 ? -17.810 -19.024 46.133 1.00 92.25 185 LEU A O 1
ATOM 1508 N N . GLY A 1 186 ? -17.023 -18.895 48.232 1.00 92.56 186 GLY A N 1
ATOM 1509 C CA . GLY A 1 186 ? -15.610 -18.765 47.871 1.00 92.56 186 GLY A CA 1
ATOM 1510 C C . GLY A 1 186 ? -15.085 -19.954 47.060 1.00 92.56 186 GLY A C 1
ATOM 1511 O O . GLY A 1 186 ? -14.458 -19.748 46.020 1.00 92.56 186 GLY A O 1
ATOM 1512 N N . ALA A 1 187 ? -15.403 -21.183 47.475 1.00 94.06 187 ALA A N 1
ATOM 1513 C CA . ALA A 1 187 ? -15.048 -22.406 46.756 1.00 94.06 187 ALA A CA 1
ATOM 1514 C C . ALA A 1 187 ? -15.748 -22.506 45.385 1.00 94.06 187 ALA A C 1
ATOM 1516 O O . ALA A 1 187 ? -15.099 -22.826 44.391 1.00 94.06 187 ALA A O 1
ATOM 1517 N N . GLN A 1 188 ? -17.038 -22.157 45.295 1.00 92.31 188 GLN A N 1
ATOM 1518 C CA . GLN A 1 188 ? -17.786 -22.096 44.028 1.00 92.31 188 GLN A CA 1
ATOM 1519 C C . GLN A 1 188 ? -17.205 -21.054 43.060 1.00 92.31 188 GLN A C 1
ATOM 1521 O O . GLN A 1 188 ? -17.047 -21.321 41.867 1.00 92.31 188 GLN A O 1
ATOM 1526 N N . CYS A 1 189 ? -16.830 -19.877 43.568 1.00 93.62 189 CYS A N 1
ATOM 1527 C CA . CYS A 1 189 ? -16.140 -18.853 42.784 1.00 93.62 189 CYS A CA 1
ATOM 1528 C C . CYS A 1 189 ? -14.773 -19.345 42.302 1.00 93.62 189 CYS A C 1
ATOM 1530 O O . CYS A 1 189 ? -14.412 -19.079 41.158 1.00 93.62 189 CYS A O 1
ATOM 1532 N N . GLN A 1 190 ? -14.022 -20.065 43.140 1.00 93.12 190 GLN A N 1
ATOM 1533 C CA . GLN A 1 190 ? -12.718 -20.595 42.753 1.00 93.12 190 GLN A CA 1
ATOM 1534 C C . GLN A 1 190 ? -12.843 -21.667 41.666 1.00 93.12 190 GLN A C 1
ATOM 1536 O O . GLN A 1 190 ? -12.228 -21.515 40.617 1.00 93.12 190 GLN A O 1
ATOM 1541 N N . ALA A 1 191 ? -13.727 -22.653 41.841 1.00 94.62 191 ALA A N 1
ATOM 1542 C CA . ALA A 1 191 ? -14.001 -23.667 40.822 1.00 94.62 191 ALA A CA 1
ATOM 1543 C C . ALA A 1 191 ? -14.429 -23.045 39.477 1.00 94.62 191 ALA A C 1
ATOM 1545 O O . ALA A 1 191 ? -13.974 -23.469 38.417 1.00 94.62 191 ALA A O 1
ATOM 1546 N N . THR A 1 192 ? -15.243 -21.985 39.516 1.00 94.69 192 THR A N 1
ATOM 1547 C CA . THR A 1 192 ? -15.668 -21.257 38.306 1.00 94.69 192 THR A CA 1
ATOM 1548 C C . THR A 1 192 ? -14.494 -20.534 37.633 1.00 94.69 192 THR A C 1
ATOM 1550 O O . THR A 1 192 ? -14.372 -20.574 36.410 1.00 94.69 192 THR A O 1
ATOM 1553 N N . ARG A 1 193 ? -13.595 -19.905 38.407 1.00 95.38 193 ARG A N 1
ATOM 1554 C CA . ARG A 1 193 ? -12.361 -19.295 37.877 1.00 95.38 193 ARG A CA 1
ATOM 1555 C C . ARG A 1 193 ? -11.416 -20.328 37.281 1.00 95.38 193 ARG A C 1
ATOM 1557 O O . ARG A 1 193 ? -10.823 -20.049 36.248 1.00 95.38 193 ARG A O 1
ATOM 1564 N N . ASP A 1 194 ? -11.265 -21.490 37.907 1.00 96.00 194 ASP A N 1
ATOM 1565 C CA . ASP A 1 194 ? -10.361 -22.538 37.429 1.00 96.00 194 ASP A CA 1
ATOM 1566 C C . ASP A 1 194 ? -10.839 -23.101 36.078 1.00 96.00 194 ASP A C 1
ATOM 1568 O O . ASP A 1 194 ? -10.028 -23.285 35.168 1.00 96.00 194 ASP A O 1
ATOM 1572 N N . VAL A 1 195 ? -12.159 -23.260 35.895 1.00 96.31 195 VAL A N 1
ATOM 1573 C CA . VAL A 1 195 ? -12.772 -23.570 34.589 1.00 96.31 195 VAL A CA 1
ATOM 1574 C C . VAL A 1 195 ? -12.490 -22.458 33.572 1.00 96.31 195 VAL A C 1
ATOM 1576 O O . VAL A 1 195 ? -11.892 -22.738 32.536 1.00 96.31 195 VAL A O 1
ATOM 1579 N N . GLN A 1 196 ? -12.800 -21.195 33.888 1.00 94.62 196 GLN A N 1
ATOM 1580 C CA . GLN A 1 196 ? -12.553 -20.050 32.991 1.00 94.62 196 GLN A CA 1
ATOM 1581 C C . GLN A 1 196 ? -11.071 -19.875 32.619 1.00 94.62 196 GLN A C 1
ATOM 1583 O O . GLN A 1 196 ? -10.739 -19.469 31.505 1.00 94.62 196 GLN A O 1
ATOM 1588 N N . MET A 1 197 ? -10.153 -20.181 33.538 1.00 96.62 197 MET A N 1
ATOM 1589 C CA . MET A 1 197 ? -8.712 -20.151 33.288 1.00 96.62 197 MET A CA 1
ATOM 1590 C C . MET A 1 197 ? -8.268 -21.266 32.341 1.00 96.62 197 MET A C 1
ATOM 1592 O O . MET A 1 197 ? -7.329 -21.057 31.576 1.00 96.62 197 MET A O 1
ATOM 1596 N N . ASN A 1 198 ? -8.920 -22.428 32.368 1.00 96.88 198 ASN A N 1
ATOM 1597 C CA . ASN A 1 198 ? -8.645 -23.515 31.432 1.00 96.88 198 ASN A CA 1
ATOM 1598 C C . ASN A 1 198 ? -9.287 -23.258 30.061 1.00 96.88 198 ASN A C 1
ATOM 1600 O O . ASN A 1 198 ? -8.598 -23.402 29.058 1.00 96.88 198 ASN A O 1
ATOM 1604 N N . GLU A 1 199 ? -10.527 -22.761 30.006 1.00 95.56 199 GLU A N 1
ATOM 1605 C CA . GLU A 1 199 ? -11.155 -22.265 28.767 1.00 95.56 199 GLU A CA 1
ATOM 1606 C C . GLU A 1 199 ? -10.281 -21.201 28.089 1.00 95.56 199 GLU A C 1
ATOM 1608 O O . GLU A 1 199 ? -10.027 -21.262 26.889 1.00 95.56 199 GLU A O 1
ATOM 1613 N N . LYS A 1 200 ? -9.742 -20.248 28.862 1.00 97.44 200 LYS A N 1
ATOM 1614 C CA . LYS A 1 200 ? -8.844 -19.218 28.331 1.00 97.44 200 LYS A CA 1
ATOM 1615 C C . LYS A 1 200 ? -7.547 -19.794 27.752 1.00 97.44 200 LYS A C 1
ATOM 1617 O O . LYS A 1 200 ? -7.083 -19.264 26.747 1.00 97.44 200 LYS A O 1
ATOM 1622 N N . LYS A 1 201 ? -6.964 -20.836 28.359 1.00 96.81 201 LYS A N 1
ATOM 1623 C CA . LYS A 1 201 ? -5.771 -21.513 27.813 1.00 96.81 201 LYS A CA 1
ATOM 1624 C C . LYS A 1 201 ? -6.096 -22.232 26.508 1.00 96.81 201 LYS A C 1
ATOM 1626 O O . LYS A 1 201 ? -5.393 -22.007 25.535 1.00 96.81 201 LYS A O 1
ATOM 1631 N N . LEU A 1 202 ? -7.188 -23.000 26.468 1.00 96.56 202 LEU A N 1
ATOM 1632 C CA . LEU A 1 202 ? -7.636 -23.696 25.257 1.00 96.56 202 LEU A CA 1
ATOM 1633 C C . LEU A 1 202 ? -7.881 -22.704 24.112 1.00 96.56 202 LEU A C 1
ATOM 1635 O O . LEU A 1 202 ? -7.316 -22.861 23.038 1.00 96.56 202 LEU A O 1
ATOM 1639 N N . ASN A 1 203 ? -8.593 -21.604 24.375 1.00 95.50 203 ASN A N 1
ATOM 1640 C CA . ASN A 1 203 ? -8.788 -20.538 23.388 1.00 95.50 203 ASN A CA 1
ATOM 1641 C C . ASN A 1 203 ? -7.455 -19.913 22.921 1.00 95.50 203 ASN A C 1
ATOM 1643 O O . ASN A 1 203 ? -7.337 -19.505 21.770 1.00 95.50 203 ASN A O 1
ATOM 1647 N N . GLN A 1 204 ? -6.446 -19.798 23.794 1.00 96.25 204 GLN A N 1
ATOM 1648 C CA . GLN A 1 204 ? -5.114 -19.306 23.412 1.00 96.25 204 GLN A CA 1
ATOM 1649 C C . GLN A 1 204 ? -4.335 -20.323 22.568 1.00 96.25 204 GLN A C 1
ATOM 1651 O O . GLN A 1 204 ? -3.619 -19.921 21.653 1.00 96.25 204 GLN A O 1
ATOM 1656 N N . GLU A 1 205 ? -4.476 -21.615 22.855 1.00 96.50 205 GLU A N 1
ATOM 1657 C CA . GLU A 1 205 ? -3.869 -22.708 22.094 1.00 96.50 205 GLU A CA 1
ATOM 1658 C C . GLU A 1 205 ? -4.492 -22.808 20.692 1.00 96.50 205 GLU A C 1
ATOM 1660 O O . GLU A 1 205 ? -3.753 -22.776 19.709 1.00 96.50 205 GLU A O 1
ATOM 1665 N N . GLU A 1 206 ? -5.826 -22.790 20.581 1.00 95.31 206 GLU A N 1
ATOM 1666 C CA . GLU A 1 206 ? -6.557 -22.773 19.303 1.00 95.31 206 GLU A CA 1
ATOM 1667 C C . GLU A 1 206 ? -6.206 -21.547 18.442 1.00 95.31 206 GLU A C 1
ATOM 1669 O O . GLU A 1 206 ? -5.929 -21.678 17.248 1.00 95.31 206 GLU A O 1
ATOM 1674 N N . MET A 1 207 ? -6.150 -20.350 19.042 1.00 93.50 207 MET A N 1
ATOM 1675 C CA . MET A 1 207 ? -5.733 -19.133 18.330 1.00 93.50 207 MET A CA 1
ATOM 1676 C C . MET A 1 207 ? -4.288 -19.234 17.827 1.00 93.50 207 MET A C 1
ATOM 1678 O O . MET A 1 207 ? -4.021 -18.883 16.679 1.00 93.50 207 MET A O 1
ATOM 1682 N N . ALA A 1 208 ? -3.365 -19.759 18.639 1.00 96.38 208 ALA A N 1
ATOM 1683 C CA . ALA A 1 208 ? -1.976 -19.957 18.230 1.00 96.38 208 ALA A CA 1
ATOM 1684 C C . ALA A 1 208 ? -1.825 -21.031 17.133 1.00 96.38 208 ALA A C 1
ATOM 1686 O O . ALA A 1 208 ? -0.881 -20.978 16.344 1.00 96.38 208 ALA A O 1
ATOM 1687 N N . GLU A 1 209 ? -2.723 -22.015 17.061 1.00 96.19 209 GLU A N 1
ATOM 1688 C CA . GLU A 1 209 ? -2.753 -22.998 15.974 1.00 96.19 209 GLU A CA 1
ATOM 1689 C C . GLU A 1 209 ? -3.272 -22.406 14.658 1.00 96.19 209 GLU A C 1
ATOM 1691 O O . GLU A 1 209 ? -2.658 -22.639 13.612 1.00 96.19 209 GLU A O 1
ATOM 1696 N N . GLU A 1 210 ? -4.326 -21.585 14.691 1.00 93.56 210 GLU A N 1
ATOM 1697 C CA . GLU A 1 210 ? -4.804 -20.887 13.490 1.00 93.56 210 GLU A CA 1
ATOM 1698 C C . GLU A 1 210 ? -3.799 -19.816 13.019 1.00 93.56 210 GLU A C 1
ATOM 1700 O O . GLU A 1 210 ? -3.576 -19.695 11.817 1.00 93.56 210 GLU A O 1
ATOM 1705 N N . GLU A 1 211 ? -3.104 -19.116 13.926 1.00 93.25 211 GLU A N 1
ATOM 1706 C CA . GLU A 1 211 ? -1.979 -18.226 13.579 1.00 93.25 211 GLU A CA 1
ATOM 1707 C C . GLU A 1 211 ? -0.866 -18.987 12.837 1.00 93.25 211 GLU A C 1
ATOM 1709 O O . GLU A 1 211 ? -0.508 -18.612 11.720 1.00 93.25 211 GLU A O 1
ATOM 1714 N N . ARG A 1 212 ? -0.391 -20.127 13.369 1.00 96.62 212 ARG A N 1
ATOM 1715 C CA . ARG A 1 212 ? 0.601 -20.984 12.679 1.00 96.62 212 ARG A CA 1
ATOM 1716 C C . ARG A 1 212 ? 0.113 -21.458 11.308 1.00 96.62 212 ARG A C 1
ATOM 1718 O O . ARG A 1 212 ? 0.909 -21.582 10.376 1.00 96.62 212 ARG A O 1
ATOM 1725 N N . ARG A 1 213 ? -1.181 -21.760 11.173 1.00 96.19 213 ARG A N 1
ATOM 1726 C CA . ARG A 1 213 ? -1.793 -22.186 9.907 1.00 96.19 213 ARG A CA 1
ATOM 1727 C C . ARG A 1 213 ? -1.847 -21.039 8.895 1.00 96.19 213 ARG A C 1
ATOM 1729 O O . ARG A 1 213 ? -1.561 -21.269 7.719 1.00 96.19 213 ARG A O 1
ATOM 1736 N N . LEU A 1 214 ? -2.184 -19.825 9.331 1.00 95.31 214 LEU A N 1
ATOM 1737 C CA . LEU A 1 214 ? -2.158 -18.617 8.504 1.00 95.31 214 LEU A CA 1
ATOM 1738 C C . LEU A 1 214 ? -0.730 -18.299 8.045 1.00 95.31 214 LEU A C 1
ATOM 1740 O O . LEU A 1 214 ? -0.518 -18.114 6.847 1.00 95.31 214 LEU A O 1
ATOM 1744 N N . ASP A 1 215 ? 0.251 -18.343 8.948 1.00 95.50 215 ASP A N 1
ATOM 1745 C CA . ASP A 1 215 ? 1.672 -18.159 8.629 1.00 95.50 215 ASP A CA 1
ATOM 1746 C C . ASP A 1 215 ? 2.168 -19.189 7.604 1.00 95.50 215 ASP A C 1
ATOM 1748 O O . ASP A 1 215 ? 2.813 -18.830 6.618 1.00 95.50 215 ASP A O 1
ATOM 1752 N N . ALA A 1 216 ? 1.805 -20.466 7.770 1.00 96.44 216 ALA A N 1
ATOM 1753 C CA . ALA A 1 216 ? 2.135 -21.513 6.805 1.00 96.44 216 ALA A CA 1
ATOM 1754 C C . ALA A 1 216 ? 1.498 -21.264 5.423 1.00 96.44 216 ALA A C 1
ATOM 1756 O O . ALA A 1 216 ? 2.142 -21.496 4.397 1.00 96.44 216 ALA A O 1
ATOM 1757 N N . MET A 1 217 ? 0.258 -20.762 5.365 1.00 92.25 217 MET A N 1
ATOM 1758 C CA . MET A 1 217 ? -0.376 -20.383 4.096 1.00 92.25 217 MET A CA 1
ATOM 1759 C C . MET A 1 217 ? 0.312 -19.169 3.453 1.00 92.25 217 MET A C 1
ATOM 1761 O O . MET A 1 217 ? 0.593 -19.212 2.253 1.00 92.25 217 MET A O 1
ATOM 1765 N N . MET A 1 218 ? 0.656 -18.136 4.231 1.00 92.50 218 MET A N 1
ATOM 1766 C CA . MET A 1 218 ? 1.405 -16.971 3.742 1.00 92.50 218 MET A CA 1
ATOM 1767 C C . MET A 1 218 ? 2.791 -17.360 3.211 1.00 92.50 218 MET A C 1
ATOM 1769 O O . MET A 1 218 ? 3.195 -16.891 2.147 1.00 92.50 218 MET A O 1
ATOM 1773 N N . GLU A 1 219 ? 3.504 -18.260 3.890 1.00 95.31 219 GLU A N 1
ATOM 1774 C CA . GLU A 1 219 ? 4.816 -18.741 3.450 1.00 95.31 219 GLU A CA 1
ATOM 1775 C C . GLU A 1 219 ? 4.728 -19.565 2.155 1.00 95.31 219 GLU A C 1
ATOM 1777 O O . GLU A 1 219 ? 5.581 -19.437 1.272 1.00 95.31 219 GLU A O 1
ATOM 1782 N N . VAL A 1 220 ? 3.658 -20.346 1.975 1.00 96.94 220 VAL A N 1
ATOM 1783 C CA . VAL A 1 220 ? 3.372 -21.038 0.708 1.00 96.94 220 VAL A CA 1
ATOM 1784 C C . VAL A 1 220 ? 3.087 -20.042 -0.423 1.00 96.94 220 VAL A C 1
ATOM 1786 O O . VAL A 1 220 ? 3.555 -20.248 -1.546 1.00 96.94 220 VAL A O 1
ATOM 1789 N N . GLU A 1 221 ? 2.358 -18.951 -0.173 1.00 94.44 221 GLU A N 1
ATOM 1790 C CA . GLU A 1 221 ? 2.160 -17.893 -1.175 1.00 94.44 221 GLU A CA 1
ATOM 1791 C C . GLU A 1 221 ? 3.458 -17.140 -1.493 1.00 94.44 221 GLU A C 1
ATOM 1793 O O . GLU A 1 221 ? 3.760 -16.913 -2.669 1.00 94.44 221 GLU A O 1
ATOM 1798 N N . ARG A 1 222 ? 4.286 -16.850 -0.482 1.00 95.94 222 ARG A N 1
ATOM 1799 C CA . ARG A 1 222 ? 5.623 -16.262 -0.653 1.00 95.94 222 ARG A CA 1
ATOM 1800 C C . ARG A 1 222 ? 6.521 -17.152 -1.515 1.00 95.94 222 ARG A C 1
ATOM 1802 O O . ARG A 1 222 ? 7.147 -16.662 -2.456 1.00 95.94 222 ARG A O 1
ATOM 1809 N N . CYS A 1 223 ? 6.538 -18.460 -1.253 1.00 95.88 223 CYS A N 1
ATOM 1810 C CA . CYS A 1 223 ? 7.262 -19.442 -2.062 1.00 95.88 223 CYS A CA 1
ATOM 1811 C C . CYS A 1 223 ? 6.762 -19.468 -3.517 1.00 95.88 223 CYS A C 1
ATOM 1813 O O . CYS A 1 223 ? 7.569 -19.363 -4.441 1.00 95.88 223 CYS A O 1
ATOM 1815 N N . LYS A 1 224 ? 5.440 -19.507 -3.746 1.00 96.00 224 LYS A N 1
ATOM 1816 C CA . LYS A 1 224 ? 4.846 -19.439 -5.098 1.00 96.00 224 LYS A CA 1
ATOM 1817 C C . LYS A 1 224 ? 5.213 -18.143 -5.833 1.00 96.00 224 LYS A C 1
ATOM 1819 O O . LYS A 1 224 ? 5.498 -18.172 -7.032 1.00 96.00 224 LYS A O 1
ATOM 1824 N N . ALA A 1 225 ? 5.238 -17.005 -5.140 1.00 94.81 225 ALA A N 1
ATOM 1825 C CA . ALA A 1 225 ? 5.661 -15.733 -5.720 1.00 94.81 225 ALA A CA 1
ATOM 1826 C C . ALA A 1 225 ? 7.144 -15.773 -6.137 1.00 94.81 225 ALA A C 1
ATOM 1828 O O . ALA A 1 225 ? 7.475 -15.413 -7.267 1.00 94.81 225 ALA A O 1
ATOM 1829 N N . LEU A 1 226 ? 8.031 -16.303 -5.288 1.00 95.75 226 LEU A N 1
ATOM 1830 C CA . LEU A 1 226 ? 9.444 -16.494 -5.633 1.00 95.75 226 LEU A CA 1
ATOM 1831 C C . LEU A 1 226 ? 9.639 -17.467 -6.805 1.00 95.75 226 LEU A C 1
ATOM 1833 O O . LEU A 1 226 ? 10.447 -17.196 -7.693 1.00 95.75 226 LEU A O 1
ATOM 1837 N N . GLU A 1 227 ? 8.867 -18.553 -6.872 1.00 96.50 227 GLU A N 1
ATOM 1838 C CA . GLU A 1 227 ? 8.876 -19.459 -8.023 1.00 96.50 227 GLU A CA 1
ATOM 1839 C C . GLU A 1 227 ? 8.457 -18.768 -9.326 1.00 96.50 227 GLU A C 1
ATOM 1841 O O . GLU A 1 227 ? 9.056 -19.029 -10.370 1.00 96.50 227 GLU A O 1
ATOM 1846 N N . THR A 1 228 ? 7.427 -17.912 -9.310 1.00 94.81 228 THR A N 1
ATOM 1847 C CA . THR A 1 228 ? 7.002 -17.203 -10.532 1.00 94.81 228 THR A CA 1
ATOM 1848 C C . THR A 1 228 ? 8.055 -16.194 -10.987 1.00 94.81 228 THR A C 1
ATOM 1850 O O . THR A 1 228 ? 8.359 -16.151 -12.178 1.00 94.81 228 THR A O 1
ATOM 1853 N N . ILE A 1 229 ? 8.693 -15.471 -10.060 1.00 93.81 229 ILE A N 1
ATOM 1854 C CA . ILE A 1 229 ? 9.835 -14.588 -10.357 1.00 93.81 229 ILE A CA 1
ATOM 1855 C C . ILE A 1 229 ? 11.001 -15.396 -10.946 1.00 93.81 229 ILE A C 1
ATOM 1857 O O . ILE A 1 229 ? 11.520 -15.042 -12.004 1.00 93.81 229 ILE A O 1
ATOM 1861 N N . SER A 1 230 ? 11.358 -16.527 -10.330 1.00 94.69 230 SER A N 1
ATOM 1862 C CA . SER A 1 230 ? 12.415 -17.423 -10.814 1.00 94.69 230 SER A CA 1
ATOM 1863 C C . SER A 1 230 ? 12.136 -17.930 -12.237 1.00 94.69 230 SER A C 1
ATOM 1865 O O . SER A 1 230 ? 13.003 -17.838 -13.106 1.00 94.69 230 SER A O 1
ATOM 1867 N N . LYS A 1 231 ? 10.898 -18.364 -12.521 1.00 96.00 231 LYS A N 1
ATOM 1868 C CA . LYS A 1 231 ? 10.453 -18.783 -13.865 1.00 96.00 231 LYS A CA 1
ATOM 1869 C C . LYS A 1 231 ? 10.550 -17.636 -14.885 1.00 96.00 231 LYS A C 1
ATOM 1871 O O . LYS A 1 231 ? 10.998 -17.863 -16.007 1.00 96.00 231 LYS A O 1
ATOM 1876 N N . ILE A 1 232 ? 10.188 -16.405 -14.508 1.00 94.94 232 ILE A N 1
ATOM 1877 C CA . ILE A 1 232 ? 10.319 -15.212 -15.366 1.00 94.94 232 ILE A CA 1
ATOM 1878 C C . ILE A 1 232 ? 11.792 -14.908 -15.672 1.00 94.94 232 ILE A C 1
ATOM 1880 O O . ILE A 1 232 ? 12.142 -14.647 -16.826 1.00 94.94 232 ILE A O 1
ATOM 1884 N N . ASP A 1 233 ? 12.671 -14.959 -14.672 1.00 94.69 233 ASP A N 1
ATOM 1885 C CA . ASP A 1 233 ? 14.095 -14.692 -14.872 1.00 94.69 233 ASP A CA 1
ATOM 1886 C C . ASP A 1 233 ? 14.799 -15.797 -15.662 1.00 94.69 233 ASP A C 1
ATOM 1888 O O . ASP A 1 233 ? 15.684 -15.494 -16.465 1.00 94.69 233 ASP A O 1
ATOM 1892 N N . GLU A 1 234 ? 14.365 -17.052 -15.538 1.00 96.19 234 GLU A N 1
ATOM 1893 C CA . GLU A 1 234 ? 14.845 -18.151 -16.376 1.00 96.19 234 GLU A CA 1
ATOM 1894 C C . GLU A 1 234 ? 14.415 -17.978 -17.842 1.00 96.19 234 GLU A C 1
ATOM 1896 O O . GLU A 1 234 ? 15.243 -18.088 -18.746 1.00 96.19 234 GLU A O 1
ATOM 1901 N N . LEU A 1 235 ? 13.165 -17.574 -18.102 1.00 95.94 235 LEU A N 1
ATOM 1902 C CA . LEU A 1 235 ? 12.714 -17.205 -19.452 1.00 95.94 235 LEU A CA 1
ATOM 1903 C C . LEU A 1 235 ? 13.525 -16.030 -20.027 1.00 95.94 235 LEU A C 1
ATOM 1905 O O . LEU A 1 235 ? 13.920 -16.064 -21.194 1.00 95.94 235 LEU A O 1
ATOM 1909 N N . ARG A 1 236 ? 13.852 -15.019 -19.211 1.00 94.62 236 ARG A N 1
ATOM 1910 C CA . ARG A 1 236 ? 14.729 -13.903 -19.613 1.00 94.62 236 ARG A CA 1
ATOM 1911 C C . ARG A 1 236 ? 16.163 -14.362 -19.906 1.00 94.62 236 ARG A C 1
ATOM 1913 O O . ARG A 1 236 ? 16.770 -13.855 -20.849 1.00 94.62 236 ARG A O 1
ATOM 1920 N N . LYS A 1 237 ? 16.723 -15.314 -19.144 1.00 96.00 237 LYS A N 1
ATOM 1921 C CA . LYS A 1 237 ? 18.025 -15.940 -19.462 1.00 96.00 237 LYS A CA 1
ATOM 1922 C C . LYS A 1 237 ? 17.957 -16.672 -20.800 1.00 96.00 237 LYS A C 1
ATOM 1924 O O . LYS A 1 237 ? 18.808 -16.431 -21.649 1.00 96.00 237 LYS A O 1
ATOM 1929 N N . GLN A 1 238 ? 16.928 -17.490 -21.024 1.00 95.31 238 GLN A N 1
ATOM 1930 C CA . GLN A 1 238 ? 16.737 -18.209 -22.287 1.00 95.31 238 GLN A CA 1
ATOM 1931 C C . GLN A 1 238 ? 16.607 -17.254 -23.481 1.00 95.31 238 GLN A C 1
ATOM 1933 O O . GLN A 1 238 ? 17.215 -17.498 -24.518 1.00 95.31 238 GLN A O 1
ATOM 1938 N N . GLN A 1 239 ? 15.883 -16.139 -23.339 1.00 93.81 239 GLN A N 1
ATOM 1939 C CA . GLN A 1 239 ? 15.812 -15.098 -24.372 1.00 93.81 239 GLN A CA 1
ATOM 1940 C C . GLN A 1 239 ? 17.186 -14.478 -24.670 1.00 93.81 239 GLN A C 1
ATOM 1942 O O . GLN A 1 239 ? 17.537 -14.332 -25.839 1.00 93.81 239 GLN A O 1
ATOM 1947 N N . ARG A 1 240 ? 17.997 -14.178 -23.642 1.00 94.75 240 ARG A N 1
ATOM 1948 C CA . ARG A 1 240 ? 19.380 -13.697 -23.833 1.00 94.75 240 ARG A CA 1
ATOM 1949 C C . ARG A 1 240 ? 20.264 -14.727 -24.538 1.00 94.75 240 ARG A C 1
ATOM 1951 O O . ARG A 1 240 ? 21.004 -14.353 -25.440 1.00 94.75 240 ARG A O 1
ATOM 1958 N N . ILE A 1 241 ? 20.162 -16.007 -24.172 1.00 95.75 241 ILE A N 1
ATOM 1959 C CA . ILE A 1 241 ? 20.919 -17.098 -24.810 1.00 95.75 241 ILE A CA 1
ATOM 1960 C C . ILE A 1 241 ? 20.515 -17.246 -26.283 1.00 95.75 241 ILE A C 1
ATOM 1962 O O . ILE A 1 241 ? 21.392 -17.307 -27.137 1.00 95.75 241 ILE A O 1
ATOM 1966 N N . ARG A 1 242 ? 19.214 -17.213 -26.604 1.00 96.00 242 ARG A N 1
ATOM 1967 C CA . ARG A 1 242 ? 18.723 -17.252 -27.995 1.00 96.00 242 ARG A CA 1
ATOM 1968 C C . ARG A 1 242 ? 19.202 -16.048 -28.809 1.00 96.00 242 ARG A C 1
ATOM 1970 O O . ARG A 1 242 ? 19.653 -16.224 -29.933 1.00 96.00 242 ARG A O 1
ATOM 1977 N N . GLY A 1 243 ? 19.163 -14.841 -28.239 1.00 95.75 243 GLY A N 1
ATOM 1978 C CA . GLY A 1 243 ? 19.705 -13.644 -28.892 1.00 95.75 243 GLY A CA 1
ATOM 1979 C C . GLY A 1 243 ? 21.217 -13.738 -29.134 1.00 95.75 243 GLY A C 1
ATOM 1980 O O . GLY A 1 243 ? 21.692 -13.394 -30.210 1.00 95.75 243 GLY A O 1
ATOM 1981 N N . MET A 1 244 ? 21.973 -14.276 -28.172 1.00 96.00 244 MET A N 1
ATOM 1982 C CA . MET A 1 244 ? 23.406 -14.547 -28.326 1.00 96.00 244 MET A CA 1
ATOM 1983 C C . MET A 1 244 ? 23.680 -15.587 -29.425 1.00 96.00 244 MET A C 1
ATOM 1985 O O . MET A 1 244 ? 24.587 -15.385 -30.227 1.00 96.00 244 MET A O 1
ATOM 1989 N N . GLN A 1 245 ? 22.891 -16.665 -29.492 1.00 95.31 245 GLN A N 1
ATOM 1990 C CA . GLN A 1 245 ? 22.985 -17.688 -30.541 1.00 95.31 245 GLN A CA 1
ATOM 1991 C C . GLN A 1 245 ? 22.727 -17.091 -31.930 1.00 95.31 245 GLN A C 1
ATOM 1993 O O . GLN A 1 245 ? 23.550 -17.272 -32.818 1.00 95.31 245 GLN A O 1
ATOM 1998 N N . GLN A 1 246 ? 21.676 -16.281 -32.092 1.00 95.69 246 GLN A N 1
ATOM 1999 C CA . GLN A 1 246 ? 21.384 -15.585 -33.353 1.00 95.69 246 GLN A CA 1
ATOM 2000 C C . GLN A 1 246 ? 22.516 -14.640 -33.785 1.00 95.69 246 GLN A C 1
ATOM 2002 O O . GLN A 1 246 ? 22.858 -14.581 -34.963 1.00 95.69 246 GLN A O 1
ATOM 2007 N N . ILE A 1 247 ? 23.134 -13.915 -32.846 1.00 95.38 247 ILE A N 1
ATOM 2008 C CA . ILE A 1 247 ? 24.303 -13.068 -33.138 1.00 95.38 247 ILE A CA 1
ATOM 2009 C C . ILE A 1 247 ? 25.504 -13.929 -33.555 1.00 95.38 247 ILE A C 1
ATOM 2011 O O . ILE A 1 247 ? 26.221 -13.571 -34.487 1.00 95.38 247 ILE A O 1
ATOM 2015 N N . TYR A 1 248 ? 25.720 -15.074 -32.904 1.00 94.50 248 TYR A N 1
ATOM 2016 C CA . TYR A 1 248 ? 26.796 -16.001 -33.251 1.00 94.50 248 TYR A CA 1
ATOM 2017 C C . TYR A 1 248 ? 26.598 -16.616 -34.648 1.00 94.50 248 TYR A C 1
ATOM 2019 O O . TYR A 1 248 ? 27.532 -16.625 -35.447 1.00 94.50 248 TYR A O 1
ATOM 2027 N N . GLU A 1 249 ? 25.374 -17.032 -34.981 1.00 96.38 249 GLU A N 1
ATOM 2028 C CA . GLU A 1 249 ? 24.975 -17.492 -36.318 1.00 96.38 249 GLU A CA 1
ATOM 2029 C C . GLU A 1 249 ? 25.202 -16.404 -37.380 1.00 96.38 249 GLU A C 1
ATOM 2031 O O . GLU A 1 249 ? 25.809 -16.678 -38.413 1.00 96.38 249 GLU A O 1
ATOM 2036 N N . GLN A 1 250 ? 24.815 -15.150 -37.111 1.00 95.69 250 GLN A N 1
ATOM 2037 C CA . GLN A 1 250 ? 25.079 -14.014 -38.009 1.00 95.69 250 GLN A CA 1
ATOM 2038 C C . GLN A 1 250 ? 26.579 -13.741 -38.201 1.00 95.69 250 GLN A C 1
ATOM 2040 O O . GLN A 1 250 ? 27.007 -13.396 -39.303 1.00 95.69 250 GLN A O 1
ATOM 2045 N N . ILE A 1 251 ? 27.394 -13.885 -37.150 1.00 94.50 251 ILE A N 1
ATOM 2046 C CA . ILE A 1 251 ? 28.854 -13.751 -37.249 1.00 94.50 251 ILE A CA 1
ATOM 2047 C C . ILE A 1 251 ? 29.428 -14.879 -38.112 1.00 94.50 251 ILE A C 1
ATOM 2049 O O . ILE A 1 251 ? 30.238 -14.601 -38.994 1.00 94.50 251 ILE A O 1
ATOM 2053 N N . GLN A 1 252 ? 28.991 -16.127 -37.916 1.00 95.88 252 GLN A N 1
ATOM 2054 C CA . GLN A 1 252 ? 29.424 -17.252 -38.749 1.00 95.88 252 GLN A CA 1
ATOM 2055 C C . GLN A 1 252 ? 29.000 -17.083 -40.214 1.00 95.88 252 GLN A C 1
ATOM 2057 O O . GLN A 1 252 ? 29.833 -17.261 -41.099 1.00 95.88 252 GLN A O 1
ATOM 2062 N N . GLN A 1 253 ? 27.762 -16.658 -40.482 1.00 95.38 253 GLN A N 1
ATOM 2063 C CA . GLN A 1 253 ? 27.285 -16.351 -41.836 1.00 95.38 253 GLN A CA 1
ATOM 2064 C C . GLN A 1 253 ? 28.153 -15.281 -42.508 1.00 95.38 253 GLN A C 1
ATOM 2066 O O . GLN A 1 253 ? 28.659 -15.517 -43.598 1.00 95.38 253 GLN A O 1
ATOM 2071 N N . ARG A 1 254 ? 28.434 -14.158 -41.832 1.00 95.19 254 ARG A N 1
ATOM 2072 C CA . ARG A 1 254 ? 29.317 -13.105 -42.369 1.00 95.19 254 ARG A CA 1
ATOM 2073 C C . ARG A 1 254 ? 30.757 -13.565 -42.592 1.00 95.19 254 ARG A C 1
ATOM 2075 O O . ARG A 1 254 ? 31.416 -13.070 -43.503 1.00 95.19 254 ARG A O 1
ATOM 2082 N N . LEU A 1 255 ? 31.272 -14.476 -41.764 1.00 94.94 255 LEU A N 1
ATOM 2083 C CA . LEU A 1 255 ? 32.602 -15.059 -41.962 1.00 94.94 255 LEU A CA 1
ATOM 2084 C C . LEU A 1 255 ? 32.636 -15.953 -43.209 1.00 94.94 255 LEU A C 1
ATOM 2086 O O . LEU A 1 255 ? 33.579 -15.838 -43.987 1.00 94.94 255 LEU A O 1
ATOM 2090 N N . LEU A 1 256 ? 31.600 -16.767 -43.433 1.00 95.38 256 LEU A N 1
ATOM 2091 C CA . LEU A 1 256 ? 31.449 -17.585 -44.643 1.00 95.38 256 LEU A CA 1
ATOM 2092 C C . LEU A 1 256 ? 31.253 -16.715 -45.896 1.00 95.38 256 LEU A C 1
ATOM 2094 O O . LEU A 1 256 ? 31.940 -16.913 -46.893 1.00 95.38 256 LEU A O 1
ATOM 2098 N N . GLU A 1 257 ? 30.384 -15.700 -45.840 1.00 93.56 257 GLU A N 1
ATOM 2099 C CA . GLU A 1 257 ? 30.199 -14.719 -46.921 1.00 93.56 257 GLU A CA 1
ATOM 2100 C C . GLU A 1 257 ? 31.515 -14.022 -47.279 1.00 93.56 257 GLU A C 1
ATOM 2102 O O . GLU A 1 257 ? 31.830 -13.857 -48.457 1.00 93.56 257 GLU A O 1
ATOM 2107 N N . LYS A 1 258 ? 32.313 -13.640 -46.272 1.00 95.56 258 LYS A N 1
ATOM 2108 C CA . LYS A 1 258 ? 33.632 -13.046 -46.491 1.00 95.56 258 LYS A CA 1
ATOM 2109 C C . LYS A 1 258 ? 34.602 -14.038 -47.140 1.00 95.56 258 LYS A C 1
ATOM 2111 O O . LYS A 1 258 ? 35.292 -13.647 -48.073 1.00 95.56 258 LYS A O 1
ATOM 2116 N N . GLN A 1 259 ? 34.644 -15.292 -46.683 1.00 92.81 259 GLN A N 1
ATOM 2117 C CA . GLN A 1 259 ? 35.479 -16.336 -47.293 1.00 92.81 259 GLN A CA 1
ATOM 2118 C C . GLN A 1 259 ? 35.141 -16.512 -48.778 1.00 92.81 259 GLN A C 1
ATOM 2120 O O . GLN A 1 259 ? 36.035 -16.410 -49.610 1.00 92.81 259 GLN A O 1
ATOM 2125 N N . VAL A 1 260 ? 33.854 -16.632 -49.122 1.00 94.50 260 VAL A N 1
ATOM 2126 C CA . VAL A 1 260 ? 33.399 -16.715 -50.521 1.00 94.50 260 VAL A CA 1
ATOM 2127 C C . VAL A 1 260 ? 33.772 -15.454 -51.315 1.00 94.50 260 VAL A C 1
ATOM 2129 O O . VAL A 1 260 ? 34.223 -15.555 -52.452 1.00 94.50 260 VAL A O 1
ATOM 2132 N N . GLN A 1 261 ? 33.635 -14.253 -50.742 1.00 91.50 261 GLN A N 1
ATOM 2133 C CA . GLN A 1 261 ? 34.053 -13.015 -51.418 1.00 91.50 261 GLN A CA 1
ATOM 2134 C C . GLN A 1 261 ? 35.564 -12.936 -51.658 1.00 91.50 261 GLN A C 1
ATOM 2136 O O . GLN A 1 261 ? 35.983 -12.379 -52.671 1.00 91.50 261 GLN A O 1
ATOM 2141 N N . ASP A 1 262 ? 36.381 -13.431 -50.731 1.00 92.50 262 ASP A N 1
ATOM 2142 C CA . ASP A 1 262 ? 37.835 -13.443 -50.878 1.00 92.50 262 ASP A CA 1
ATOM 2143 C C . ASP A 1 262 ? 38.263 -14.517 -51.908 1.00 92.50 262 ASP A C 1
ATOM 2145 O O . ASP A 1 262 ? 39.053 -14.205 -52.798 1.00 92.50 262 ASP A O 1
ATOM 2149 N N . GLU A 1 263 ? 37.630 -15.699 -51.924 1.00 91.44 263 GLU A N 1
ATOM 2150 C CA . GLU A 1 263 ? 37.798 -16.715 -52.984 1.00 91.44 263 GLU A CA 1
ATOM 2151 C C . GLU A 1 263 ? 37.425 -16.186 -54.383 1.00 91.44 263 GLU A C 1
ATOM 2153 O O . GLU A 1 263 ? 38.150 -16.422 -55.351 1.00 91.44 263 GLU A O 1
ATOM 2158 N N . MET A 1 264 ? 36.328 -15.429 -54.507 1.00 86.50 264 MET A N 1
ATOM 2159 C CA . MET A 1 264 ? 35.929 -14.804 -55.777 1.00 86.50 264 MET A CA 1
ATOM 2160 C C . MET A 1 264 ? 36.973 -13.789 -56.273 1.00 86.50 264 MET A C 1
ATOM 2162 O O . MET A 1 264 ? 37.320 -13.801 -57.454 1.00 86.50 264 MET A O 1
ATOM 2166 N N . LYS A 1 265 ? 37.535 -12.953 -55.385 1.00 90.81 265 LYS A N 1
ATOM 2167 C CA . LYS A 1 265 ? 38.619 -12.012 -55.740 1.00 90.81 265 LYS A CA 1
ATOM 2168 C C . LYS A 1 265 ? 39.891 -12.737 -56.164 1.00 90.81 265 LYS A C 1
ATOM 2170 O O . LYS A 1 265 ? 40.587 -12.265 -57.065 1.00 90.81 265 LYS A O 1
ATOM 2175 N N . ASP A 1 266 ? 40.210 -13.866 -55.534 1.00 90.81 266 ASP A N 1
ATOM 2176 C CA . ASP A 1 266 ? 41.364 -14.679 -55.911 1.00 90.81 266 ASP A CA 1
ATOM 2177 C C . ASP A 1 266 ? 41.181 -15.290 -57.307 1.00 90.81 266 ASP A C 1
ATOM 2179 O O . ASP A 1 266 ? 42.112 -15.231 -58.118 1.00 90.81 266 ASP A O 1
ATOM 2183 N N . GLN A 1 267 ? 39.978 -15.775 -57.638 1.00 87.62 267 GLN A N 1
ATOM 2184 C CA . GLN A 1 267 ? 39.630 -16.241 -58.987 1.00 87.62 267 GLN A CA 1
ATOM 2185 C C . GLN A 1 267 ? 39.692 -15.109 -60.026 1.00 87.62 267 GLN A C 1
ATOM 2187 O O . GLN A 1 267 ? 40.311 -15.276 -61.077 1.00 87.62 267 GLN A O 1
ATOM 2192 N N . GLU A 1 268 ? 39.125 -13.933 -59.739 1.00 89.62 268 GLU A N 1
ATOM 2193 C CA . GLU A 1 268 ? 39.231 -12.751 -60.612 1.00 89.62 268 GLU A CA 1
ATOM 2194 C C . GLU A 1 268 ? 40.697 -12.339 -60.833 1.00 89.62 268 GLU A C 1
ATOM 2196 O O . GLU A 1 268 ? 41.113 -12.059 -61.960 1.00 89.62 268 GLU A O 1
ATOM 2201 N N . SER A 1 269 ? 41.513 -12.380 -59.775 1.00 88.38 269 SER A N 1
ATOM 2202 C CA . SER A 1 269 ? 42.948 -12.085 -59.830 1.00 88.38 269 SER A CA 1
ATOM 2203 C C . SER A 1 269 ? 43.733 -13.128 -60.633 1.00 88.38 269 SER A C 1
ATOM 2205 O O . SER A 1 269 ? 44.698 -12.782 -61.315 1.00 88.38 269 SER A O 1
ATOM 2207 N N . GLN A 1 270 ? 43.350 -14.409 -60.574 1.00 88.19 270 GLN A N 1
ATOM 2208 C CA . GLN A 1 270 ? 43.899 -15.468 -61.431 1.00 88.19 270 GLN A CA 1
ATOM 2209 C C . GLN A 1 270 ? 43.546 -15.212 -62.902 1.00 88.19 270 GLN A C 1
ATOM 2211 O O . GLN A 1 270 ? 44.457 -15.079 -63.715 1.00 88.19 270 GLN A O 1
ATOM 2216 N N . GLN A 1 271 ? 42.268 -14.996 -63.227 1.00 86.12 271 GLN A N 1
ATOM 2217 C CA . GLN A 1 271 ? 41.829 -14.691 -64.596 1.00 86.12 271 GLN A CA 1
ATOM 2218 C C . GLN A 1 271 ? 42.476 -13.418 -65.164 1.00 86.12 271 GLN A C 1
ATOM 2220 O O . GLN A 1 271 ? 42.747 -13.338 -66.363 1.00 86.12 271 GLN A O 1
ATOM 2225 N N . PHE A 1 272 ? 42.720 -12.400 -64.332 1.00 86.06 272 PHE A N 1
ATOM 2226 C CA . PHE A 1 272 ? 43.430 -11.191 -64.752 1.00 86.06 272 PHE A CA 1
ATOM 2227 C C . PHE A 1 272 ? 44.904 -11.479 -65.077 1.00 86.06 272 PHE A C 1
ATOM 2229 O O . PHE A 1 272 ? 45.395 -11.024 -66.111 1.00 86.06 272 PHE A O 1
ATOM 2236 N N . ARG A 1 273 ? 45.596 -12.277 -64.247 1.00 86.88 273 ARG A N 1
ATOM 2237 C CA . ARG A 1 273 ? 46.973 -12.731 -64.520 1.00 86.88 273 ARG A CA 1
ATOM 2238 C C . ARG A 1 273 ? 47.054 -13.537 -65.816 1.00 86.88 273 ARG A C 1
ATOM 2240 O O . ARG A 1 273 ? 47.868 -13.200 -66.668 1.00 86.88 273 ARG A O 1
ATOM 2247 N N . GLU A 1 274 ? 46.164 -14.505 -66.018 1.00 88.69 274 GLU A N 1
ATOM 2248 C CA . GLU A 1 274 ? 46.104 -15.316 -67.245 1.00 88.69 274 GLU A CA 1
ATOM 2249 C C . GLU A 1 274 ? 45.901 -14.455 -68.503 1.00 88.69 274 GLU A C 1
ATOM 2251 O O . GLU A 1 274 ? 46.608 -14.625 -69.496 1.00 88.69 274 GLU A O 1
ATOM 2256 N N . LYS A 1 275 ? 44.985 -13.476 -68.460 1.00 86.25 275 LYS A N 1
ATOM 2257 C CA . LYS A 1 275 ? 44.772 -12.522 -69.566 1.00 86.25 275 LYS A CA 1
ATOM 2258 C C . LYS A 1 275 ? 46.005 -11.652 -69.819 1.00 86.25 275 LYS A C 1
ATOM 2260 O O . LYS A 1 275 ? 46.359 -11.418 -70.974 1.00 86.25 275 LYS A O 1
ATOM 2265 N N . GLN A 1 276 ? 46.680 -11.190 -68.766 1.00 80.56 276 GLN A N 1
ATOM 2266 C CA . GLN A 1 276 ? 47.917 -10.421 -68.899 1.00 80.56 276 GLN A CA 1
ATOM 2267 C C . GLN A 1 276 ? 49.047 -11.264 -69.508 1.00 80.56 276 GLN A C 1
ATOM 2269 O O . GLN A 1 276 ? 49.779 -10.774 -70.365 1.00 80.56 276 GLN A O 1
ATOM 2274 N N . GLU A 1 277 ? 49.175 -12.533 -69.118 1.00 85.56 277 GLU A N 1
ATOM 2275 C CA . GLU A 1 277 ? 50.138 -13.473 -69.699 1.00 85.56 277 GLU A CA 1
ATOM 2276 C C . GLU A 1 277 ? 49.838 -13.766 -71.175 1.00 85.56 277 GLU A C 1
ATOM 2278 O O . GLU A 1 277 ? 50.761 -13.759 -71.990 1.00 85.56 277 GLU A O 1
ATOM 2283 N N . GLN A 1 278 ? 48.565 -13.928 -71.551 1.00 82.88 278 GLN A N 1
ATOM 2284 C CA . GLN A 1 278 ? 48.145 -14.073 -72.950 1.00 82.88 278 GLN A CA 1
ATOM 2285 C C . GLN A 1 278 ? 48.516 -12.840 -73.789 1.00 82.88 278 GLN A C 1
ATOM 2287 O O . GLN A 1 278 ? 49.182 -12.991 -74.814 1.00 82.88 278 GLN A O 1
ATOM 2292 N N . MET A 1 279 ? 48.193 -11.624 -73.329 1.00 77.62 279 MET A N 1
ATOM 2293 C CA . MET A 1 279 ? 48.595 -10.384 -74.016 1.00 77.62 279 MET A CA 1
ATOM 2294 C C . MET A 1 279 ? 50.123 -10.262 -74.134 1.00 77.62 279 MET A C 1
ATOM 2296 O O . MET A 1 279 ? 50.644 -9.960 -75.208 1.00 77.62 279 MET A O 1
ATOM 2300 N N . ASN A 1 280 ? 50.863 -10.572 -73.063 1.00 80.62 280 ASN A N 1
ATOM 2301 C CA . ASN A 1 280 ? 52.327 -10.556 -73.073 1.00 80.62 280 ASN A CA 1
ATOM 2302 C C . ASN A 1 280 ? 52.907 -11.558 -74.092 1.00 80.62 280 ASN A C 1
ATOM 2304 O O . ASN A 1 280 ? 53.897 -11.253 -74.760 1.00 80.62 280 ASN A O 1
ATOM 2308 N N . LEU A 1 281 ? 52.305 -12.746 -74.232 1.00 78.81 281 LEU A N 1
ATOM 2309 C CA . LEU A 1 281 ? 52.695 -13.757 -75.220 1.00 78.81 281 LEU A CA 1
ATOM 2310 C C . LEU A 1 281 ? 52.381 -13.319 -76.657 1.00 78.81 281 LEU A C 1
ATOM 2312 O O . LEU A 1 281 ? 53.194 -13.559 -77.551 1.00 78.81 281 LEU A O 1
ATOM 2316 N N . GLU A 1 282 ? 51.242 -12.665 -76.890 1.00 78.12 282 GLU A N 1
ATOM 2317 C CA . GLU A 1 282 ? 50.891 -12.091 -78.194 1.00 78.12 282 GLU A CA 1
ATOM 2318 C C . GLU A 1 282 ? 51.849 -10.968 -78.601 1.00 78.12 282 GLU A C 1
ATOM 2320 O O . GLU A 1 282 ? 52.349 -10.963 -79.726 1.00 78.12 282 GLU A O 1
ATOM 2325 N N . ASP A 1 283 ? 52.192 -10.063 -77.687 1.00 77.38 283 ASP A N 1
ATOM 2326 C CA . ASP A 1 283 ? 53.167 -9.004 -77.956 1.00 77.38 283 ASP A CA 1
ATOM 2327 C C . ASP A 1 283 ? 54.587 -9.556 -78.156 1.00 77.38 283 ASP A C 1
ATOM 2329 O O . ASP A 1 283 ? 55.353 -9.032 -78.969 1.00 77.38 283 ASP A O 1
ATOM 2333 N N . LEU A 1 284 ? 54.945 -10.659 -77.487 1.00 70.12 284 LEU A N 1
ATOM 2334 C CA . LEU A 1 284 ? 56.195 -11.374 -77.754 1.00 70.12 284 LEU A CA 1
ATOM 2335 C C . LEU A 1 284 ? 56.194 -12.050 -79.139 1.00 70.12 284 LEU A C 1
ATOM 2337 O O . LEU A 1 284 ? 57.249 -12.138 -79.772 1.00 70.12 284 LEU A O 1
ATOM 2341 N N . ARG A 1 285 ? 55.035 -12.517 -79.629 1.00 68.25 285 ARG A N 1
ATOM 2342 C CA . ARG A 1 285 ? 54.878 -13.045 -80.997 1.00 68.25 285 ARG A CA 1
ATOM 2343 C C . ARG A 1 285 ? 55.028 -11.938 -82.038 1.00 68.25 285 ARG A C 1
ATOM 2345 O O . ARG A 1 285 ? 55.888 -12.083 -82.904 1.00 68.25 285 ARG A O 1
ATOM 2352 N N . LYS A 1 286 ? 54.320 -10.811 -81.887 1.00 73.00 286 LYS A N 1
ATOM 2353 C CA . LYS A 1 286 ? 54.441 -9.635 -82.775 1.00 73.00 286 LYS A CA 1
ATOM 2354 C C . LYS A 1 286 ? 55.893 -9.163 -82.884 1.00 73.00 286 LYS A C 1
ATOM 2356 O O . LYS A 1 286 ? 56.426 -9.079 -83.983 1.00 73.00 286 LYS A O 1
ATOM 2361 N N . LYS A 1 287 ? 56.596 -9.006 -81.754 1.00 67.31 287 LYS A N 1
ATOM 2362 C CA . LYS A 1 287 ? 58.028 -8.639 -81.737 1.00 67.31 287 LYS A CA 1
ATOM 2363 C C . LYS A 1 287 ? 58.927 -9.638 -82.476 1.00 67.31 287 LYS A C 1
ATOM 2365 O O . LYS A 1 287 ? 59.900 -9.236 -83.106 1.00 67.31 287 LYS A O 1
ATOM 2370 N N . ARG A 1 288 ? 58.624 -10.942 -82.424 1.00 66.31 288 ARG A N 1
ATOM 2371 C CA . ARG A 1 288 ? 59.354 -11.972 -83.192 1.00 66.31 288 ARG A CA 1
ATOM 2372 C C . ARG A 1 288 ? 59.033 -11.930 -84.687 1.00 66.31 288 ARG A C 1
ATOM 2374 O O . ARG A 1 288 ? 59.881 -12.307 -85.490 1.00 66.31 288 ARG A O 1
ATOM 2381 N N . GLU A 1 289 ? 57.832 -11.511 -85.068 1.00 69.88 289 GLU A N 1
ATOM 2382 C CA . GLU A 1 289 ? 57.426 -11.325 -86.465 1.00 69.88 289 GLU A CA 1
ATOM 2383 C C . GLU A 1 289 ? 58.070 -10.061 -87.055 1.00 69.88 289 GLU A C 1
ATOM 2385 O O . GLU A 1 289 ? 58.713 -10.143 -88.100 1.00 69.88 289 GLU A O 1
ATOM 2390 N N . GLU A 1 290 ? 58.042 -8.943 -86.325 1.00 69.31 290 GLU A N 1
ATOM 2391 C CA . GLU A 1 290 ? 58.774 -7.706 -86.640 1.00 69.31 290 GLU A CA 1
ATOM 2392 C C . GLU A 1 290 ? 60.280 -7.963 -86.814 1.00 69.31 290 GLU A C 1
ATOM 2394 O O . GLU A 1 290 ? 60.868 -7.552 -87.814 1.00 69.31 290 GLU A O 1
ATOM 2399 N N . GLN A 1 291 ? 60.906 -8.715 -85.898 1.00 63.06 291 GLN A N 1
ATOM 2400 C CA . GLN A 1 291 ? 62.319 -9.102 -86.011 1.00 63.06 291 GLN A CA 1
ATOM 2401 C C . GLN A 1 291 ? 62.618 -9.923 -87.274 1.00 63.06 291 GLN A C 1
ATOM 2403 O O . GLN A 1 291 ? 63.658 -9.712 -87.895 1.00 63.06 291 GLN A O 1
ATOM 2408 N N . LYS A 1 292 ? 61.725 -10.835 -87.682 1.00 70.00 292 LYS A N 1
ATOM 2409 C CA . LYS A 1 292 ? 61.894 -11.626 -88.915 1.00 70.00 292 LYS A CA 1
ATOM 2410 C C . LYS A 1 292 ? 61.762 -10.772 -90.175 1.00 70.00 292 LYS A C 1
ATOM 2412 O O . LYS A 1 292 ? 62.523 -10.985 -91.115 1.00 70.00 292 LYS A O 1
ATOM 2417 N N . LEU A 1 293 ? 60.835 -9.812 -90.187 1.00 71.19 293 LEU A N 1
ATOM 2418 C CA . LEU A 1 293 ? 60.676 -8.858 -91.289 1.00 71.19 293 LEU A CA 1
ATOM 2419 C C . LEU A 1 293 ? 61.945 -8.005 -91.446 1.00 71.19 293 LEU A C 1
ATOM 2421 O O . LEU A 1 293 ? 62.558 -8.023 -92.513 1.00 71.19 293 LEU A O 1
ATOM 2425 N N . LEU A 1 294 ? 62.417 -7.392 -90.353 1.00 67.94 294 LEU A N 1
ATOM 2426 C CA . LEU A 1 294 ? 63.685 -6.651 -90.313 1.00 67.94 294 LEU A CA 1
ATOM 2427 C C . LEU A 1 294 ? 64.882 -7.505 -90.758 1.00 67.94 294 LEU A C 1
ATOM 2429 O O . LEU A 1 294 ? 65.732 -7.033 -91.510 1.00 67.94 294 LEU A O 1
ATOM 2433 N N . GLN A 1 295 ? 64.960 -8.767 -90.328 1.00 66.31 295 GLN A N 1
ATOM 2434 C CA . GLN A 1 295 ? 66.051 -9.662 -90.719 1.00 66.31 295 GLN A CA 1
ATOM 2435 C C . GLN A 1 295 ? 66.025 -9.986 -92.223 1.00 66.31 295 GLN A C 1
ATOM 2437 O O . GLN A 1 295 ? 67.084 -10.016 -92.851 1.00 66.31 295 GLN A O 1
ATOM 2442 N N . GLY A 1 296 ? 64.840 -10.161 -92.819 1.00 69.00 296 GLY A N 1
ATOM 2443 C CA . GLY A 1 296 ? 64.680 -10.328 -94.267 1.00 69.00 296 GLY A CA 1
ATOM 2444 C C . GLY A 1 296 ? 65.108 -9.090 -95.063 1.00 69.00 296 GLY A C 1
ATOM 2445 O O . GLY A 1 296 ? 65.820 -9.209 -96.062 1.00 69.00 296 GLY A O 1
ATOM 2446 N N . GLU A 1 297 ? 64.751 -7.898 -94.585 1.00 66.81 297 GLU A N 1
ATOM 2447 C CA . GLU A 1 297 ? 65.152 -6.621 -95.190 1.00 66.81 297 GLU A CA 1
ATOM 2448 C C . GLU A 1 297 ? 66.671 -6.394 -95.109 1.00 66.81 297 GLU A C 1
ATOM 2450 O O . GLU A 1 297 ? 67.301 -6.052 -96.110 1.00 66.81 297 GLU A O 1
ATOM 2455 N N . ILE A 1 298 ? 67.294 -6.703 -93.966 1.00 64.38 298 ILE A N 1
ATOM 2456 C CA . ILE A 1 298 ? 68.756 -6.658 -93.794 1.00 64.38 298 ILE A CA 1
ATOM 2457 C C . ILE A 1 298 ? 69.466 -7.652 -94.729 1.00 64.38 298 ILE A C 1
ATOM 2459 O O . ILE A 1 298 ? 70.494 -7.313 -95.317 1.00 64.38 298 ILE A O 1
ATOM 2463 N N . MET A 1 299 ? 68.939 -8.869 -94.906 1.00 63.78 299 MET A N 1
ATOM 2464 C CA . MET A 1 299 ? 69.520 -9.848 -95.838 1.00 63.78 299 MET A CA 1
ATOM 2465 C C . MET A 1 299 ? 69.450 -9.372 -97.294 1.00 63.78 299 MET A C 1
ATOM 2467 O O . MET A 1 299 ? 70.422 -9.537 -98.034 1.00 63.78 299 MET A O 1
ATOM 2471 N N . ARG A 1 300 ? 68.347 -8.727 -97.689 1.00 67.88 300 ARG A N 1
ATOM 2472 C CA . ARG A 1 300 ? 68.187 -8.143 -99.025 1.00 67.88 300 ARG A CA 1
ATOM 2473 C C . ARG A 1 300 ? 69.164 -6.985 -99.267 1.00 67.88 300 ARG A C 1
ATOM 2475 O O . ARG A 1 300 ? 69.893 -7.006 -100.257 1.00 67.88 300 ARG A O 1
ATOM 2482 N N . ILE A 1 301 ? 69.260 -6.045 -98.324 1.00 61.16 301 ILE A N 1
ATOM 2483 C CA . ILE A 1 301 ? 70.204 -4.915 -98.386 1.00 61.16 301 ILE A CA 1
ATOM 2484 C C . ILE A 1 301 ? 71.660 -5.410 -98.432 1.00 61.16 301 ILE A C 1
ATOM 2486 O O . ILE A 1 301 ? 72.480 -4.862 -99.169 1.00 61.16 301 ILE A O 1
ATOM 2490 N N . ASN A 1 302 ? 72.003 -6.473 -97.696 1.00 64.31 302 ASN A N 1
ATOM 2491 C CA . ASN A 1 302 ? 73.349 -7.052 -97.730 1.00 64.31 302 ASN A CA 1
ATOM 2492 C C . ASN A 1 302 ? 73.700 -7.682 -99.089 1.00 64.31 302 ASN A C 1
ATOM 2494 O O . ASN A 1 302 ? 74.836 -7.530 -99.538 1.00 64.31 302 ASN A O 1
ATOM 2498 N N . ALA A 1 303 ? 72.751 -8.334 -99.770 1.00 68.44 303 ALA A N 1
ATOM 2499 C CA . ALA A 1 303 ? 72.966 -8.854 -101.124 1.00 68.44 303 ALA A CA 1
ATOM 2500 C C . ALA A 1 303 ? 73.204 -7.718 -102.139 1.00 68.44 303 ALA A C 1
ATOM 2502 O O . ALA A 1 303 ? 74.175 -7.750 -102.898 1.00 68.44 303 ALA A O 1
ATOM 2503 N N . GLU A 1 304 ? 72.380 -6.668 -102.083 1.00 68.19 304 GLU A N 1
ATOM 2504 C CA . GLU A 1 304 ? 72.527 -5.456 -102.903 1.00 68.19 304 GLU A CA 1
ATOM 2505 C C . GLU A 1 304 ? 73.880 -4.749 -102.624 1.00 68.19 304 GLU A C 1
ATOM 2507 O O . GLU A 1 304 ? 74.579 -4.322 -103.546 1.00 68.19 304 GLU A O 1
ATOM 2512 N N . THR A 1 305 ? 74.325 -4.728 -101.360 1.00 67.19 305 THR A N 1
ATOM 2513 C CA . THR A 1 305 ? 75.621 -4.159 -100.937 1.00 67.19 305 THR A CA 1
ATOM 2514 C C . THR A 1 305 ? 76.828 -4.986 -101.401 1.00 67.19 305 THR A C 1
ATOM 2516 O O . THR A 1 305 ? 77.885 -4.416 -101.674 1.00 67.19 305 THR A O 1
ATOM 2519 N N . MET A 1 306 ? 76.713 -6.315 -101.498 1.00 57.16 306 MET A N 1
ATOM 2520 C CA . MET A 1 306 ? 77.803 -7.174 -101.984 1.00 57.16 306 MET A CA 1
ATOM 2521 C C . MET A 1 306 ? 78.036 -6.999 -103.488 1.00 57.16 306 MET A C 1
ATOM 2523 O O . MET A 1 306 ? 79.172 -6.749 -103.890 1.00 57.16 306 MET A O 1
ATOM 2527 N N . HIS A 1 307 ? 76.976 -6.990 -104.304 1.00 60.06 307 HIS A N 1
ATOM 2528 C CA . HIS A 1 307 ? 77.101 -6.702 -105.739 1.00 60.06 307 HIS A CA 1
ATOM 2529 C C . HIS A 1 307 ? 77.705 -5.311 -106.010 1.00 60.06 307 HIS A C 1
ATOM 2531 O O . HIS A 1 307 ? 78.550 -5.164 -106.894 1.00 60.06 307 HIS A O 1
ATOM 2537 N N . ALA A 1 308 ? 77.358 -4.305 -105.199 1.00 59.16 308 ALA A N 1
ATOM 2538 C CA . ALA A 1 308 ? 77.961 -2.974 -105.282 1.00 59.16 308 ALA A CA 1
ATOM 2539 C C . ALA A 1 308 ? 79.454 -2.936 -104.876 1.00 59.16 308 ALA A C 1
ATOM 2541 O O . ALA A 1 308 ? 80.179 -2.040 -105.308 1.00 59.16 308 ALA A O 1
ATOM 2542 N N . LYS A 1 309 ? 79.937 -3.882 -104.056 1.00 56.72 309 LYS A N 1
ATOM 2543 C CA . LYS A 1 309 ? 81.358 -3.991 -103.669 1.00 56.72 309 LYS A CA 1
ATOM 2544 C C . LYS A 1 309 ? 82.217 -4.680 -104.729 1.00 56.72 309 LYS A C 1
ATOM 2546 O O . LYS A 1 309 ? 83.379 -4.309 -104.866 1.00 56.72 309 LYS A O 1
ATOM 2551 N N . GLU A 1 310 ? 81.669 -5.636 -105.479 1.00 55.94 310 GLU A N 1
ATOM 2552 C CA . GLU A 1 310 ? 82.366 -6.250 -106.623 1.00 55.94 310 GLU A CA 1
ATOM 2553 C C . GLU A 1 310 ? 82.703 -5.180 -107.680 1.00 55.94 310 GLU A C 1
ATOM 2555 O O . GLU A 1 310 ? 83.860 -5.022 -108.063 1.00 55.94 310 GLU A O 1
ATOM 2560 N N . GLN A 1 311 ? 81.709 -4.366 -108.058 1.00 55.56 311 GLN A N 1
ATOM 2561 C CA . GLN A 1 311 ? 81.836 -3.335 -109.099 1.00 55.56 311 GLN A CA 1
ATOM 2562 C C . GLN A 1 311 ? 82.787 -2.183 -108.723 1.00 55.56 311 GLN A C 1
ATOM 2564 O O . GLN A 1 311 ? 83.392 -1.572 -109.603 1.00 55.56 311 GLN A O 1
ATOM 2569 N N . ARG A 1 312 ? 82.959 -1.883 -107.426 1.00 52.50 312 ARG A N 1
ATOM 2570 C CA . ARG A 1 312 ? 83.890 -0.836 -106.957 1.00 52.50 312 ARG A CA 1
ATOM 2571 C C . ARG A 1 312 ? 85.358 -1.259 -107.052 1.00 52.50 312 ARG A C 1
ATOM 2573 O O . ARG A 1 312 ? 86.180 -0.456 -107.482 1.00 52.50 312 ARG A O 1
ATOM 2580 N N . LYS A 1 313 ? 85.682 -2.527 -106.770 1.00 54.34 313 LYS A N 1
ATOM 2581 C CA . LYS A 1 313 ? 87.066 -3.049 -106.812 1.00 54.34 313 LYS A CA 1
ATOM 2582 C C . LYS A 1 313 ? 87.703 -3.044 -108.207 1.00 54.34 313 LYS A C 1
ATOM 2584 O O . LYS A 1 313 ? 88.928 -3.089 -108.323 1.00 54.34 313 LYS A O 1
ATOM 2589 N N . GLU A 1 314 ? 86.894 -3.032 -109.264 1.00 53.53 314 GLU A N 1
ATOM 2590 C CA . GLU A 1 314 ? 87.375 -2.894 -110.646 1.00 53.53 314 GLU A CA 1
ATOM 2591 C C . GLU A 1 314 ? 87.606 -1.427 -111.044 1.00 53.53 314 GLU A C 1
ATOM 2593 O O . GLU A 1 314 ? 88.423 -1.156 -111.921 1.00 53.53 314 GLU A O 1
ATOM 2598 N N . GLN A 1 315 ? 86.950 -0.481 -110.364 1.00 50.91 315 GLN A N 1
ATOM 2599 C CA . GLN A 1 315 ? 87.076 0.959 -110.609 1.00 50.91 315 GLN A CA 1
ATOM 2600 C C . GLN A 1 315 ? 88.196 1.599 -109.767 1.00 50.91 315 GLN A C 1
ATOM 2602 O O . GLN A 1 315 ? 88.939 2.433 -110.283 1.00 50.91 315 GLN A O 1
ATOM 2607 N N . GLU A 1 316 ? 88.390 1.159 -108.517 1.00 52.72 316 GLU A N 1
ATOM 2608 C CA . GLU A 1 316 ? 89.429 1.666 -107.596 1.00 52.72 316 GLU A CA 1
ATOM 2609 C C . GLU A 1 316 ? 90.851 1.557 -108.192 1.00 52.72 316 GLU A C 1
ATOM 2611 O O . GLU A 1 316 ? 91.611 2.524 -108.170 1.00 52.72 316 GLU A O 1
ATOM 2616 N N . LYS A 1 317 ? 91.168 0.450 -108.885 1.00 52.56 317 LYS A N 1
ATOM 2617 C CA . LYS A 1 317 ? 92.478 0.222 -109.542 1.00 52.56 317 LYS A CA 1
ATOM 2618 C C . LYS A 1 317 ? 92.850 1.241 -110.631 1.00 52.56 317 LYS A C 1
ATOM 2620 O O . LYS A 1 317 ? 94.007 1.284 -111.045 1.00 52.56 317 LYS A O 1
ATOM 2625 N N . LEU A 1 318 ? 91.886 2.012 -111.137 1.00 54.00 318 LEU A N 1
ATOM 2626 C CA . LEU A 1 318 ? 92.093 3.066 -112.139 1.00 54.00 318 LEU A CA 1
ATOM 2627 C C . LEU A 1 318 ? 91.952 4.484 -111.549 1.00 54.00 318 LEU A C 1
ATOM 2629 O O . LEU A 1 318 ? 92.301 5.452 -112.230 1.00 54.00 318 LEU A O 1
ATOM 2633 N N . ALA A 1 319 ? 91.476 4.606 -110.306 1.00 53.53 319 ALA A N 1
ATOM 2634 C CA . ALA A 1 319 ? 91.263 5.868 -109.596 1.00 53.53 319 ALA A CA 1
ATOM 2635 C C . ALA A 1 319 ? 92.463 6.270 -108.714 1.00 53.53 319 ALA A C 1
ATOM 2637 O O . ALA A 1 319 ? 92.850 7.440 -108.714 1.00 53.53 319 ALA A O 1
ATOM 2638 N N . ASP A 1 320 ? 93.148 5.300 -108.090 1.00 55.03 320 ASP A N 1
ATOM 2639 C CA . ASP A 1 320 ? 94.304 5.534 -107.198 1.00 55.03 320 ASP A CA 1
ATOM 2640 C C . ASP A 1 320 ? 95.466 6.324 -107.849 1.00 55.03 320 ASP A C 1
ATOM 2642 O O . ASP A 1 320 ? 96.267 6.953 -107.158 1.00 55.03 320 ASP A O 1
ATOM 2646 N N . LEU A 1 321 ? 95.558 6.337 -109.186 1.00 53.66 321 LEU A N 1
ATOM 2647 C CA . LEU A 1 321 ? 96.550 7.111 -109.953 1.00 53.66 321 LEU A CA 1
ATOM 2648 C C . LEU A 1 321 ? 96.084 8.525 -110.359 1.00 53.66 321 LEU A C 1
ATOM 2650 O O . LEU A 1 321 ? 96.819 9.226 -111.053 1.00 53.66 321 LEU A O 1
ATOM 2654 N N . ARG A 1 322 ? 94.873 8.950 -109.975 1.00 51.06 322 ARG A N 1
ATOM 2655 C CA . ARG A 1 322 ? 94.297 10.271 -110.306 1.00 51.06 322 ARG A CA 1
ATOM 2656 C C . ARG A 1 322 ? 93.778 11.043 -109.086 1.00 51.06 322 ARG A C 1
ATOM 2658 O O . ARG A 1 322 ? 93.683 12.267 -109.146 1.00 51.06 322 ARG A O 1
ATOM 2665 N N . ASP A 1 323 ? 93.500 10.367 -107.972 1.00 51.53 323 ASP A N 1
ATOM 2666 C CA . ASP A 1 323 ? 92.860 10.992 -106.805 1.00 51.53 323 ASP A CA 1
ATOM 2667 C C . ASP A 1 323 ? 93.782 11.887 -105.950 1.00 51.53 323 ASP A C 1
ATOM 2669 O O . ASP A 1 323 ? 93.291 12.776 -105.247 1.00 51.53 323 ASP A O 1
ATOM 2673 N N . LEU A 1 324 ? 95.112 11.751 -106.052 1.00 53.56 324 LEU A N 1
ATOM 2674 C CA . LEU A 1 324 ? 96.060 12.586 -105.291 1.00 53.56 324 LEU A CA 1
ATOM 2675 C C . LEU A 1 324 ? 96.019 14.082 -105.660 1.00 53.56 324 LEU A C 1
ATOM 2677 O O . LEU A 1 324 ? 96.294 14.921 -104.803 1.00 53.56 324 LEU A O 1
ATOM 2681 N N . GLU A 1 325 ? 95.642 14.441 -106.892 1.00 51.34 325 GLU A N 1
ATOM 2682 C CA . GLU A 1 325 ? 95.581 15.848 -107.332 1.00 51.34 325 GLU A CA 1
ATOM 2683 C C . GLU A 1 325 ? 94.172 16.465 -107.247 1.00 51.34 325 GLU A C 1
ATOM 2685 O O . GLU A 1 325 ? 94.033 17.690 -107.262 1.00 51.34 325 GLU A O 1
ATOM 2690 N N . TYR A 1 326 ? 93.122 15.653 -107.065 1.00 50.69 326 TYR A N 1
ATOM 2691 C CA . TYR A 1 326 ? 91.734 16.132 -106.990 1.00 50.69 326 TYR A CA 1
ATOM 2692 C C . TYR A 1 326 ? 91.301 16.560 -105.574 1.00 50.69 326 TYR A C 1
ATOM 2694 O O . TYR A 1 326 ? 90.545 17.523 -105.413 1.00 50.69 326 TYR A O 1
ATOM 2702 N N . ILE A 1 327 ? 91.816 15.903 -104.524 1.00 52.94 327 ILE A N 1
ATOM 2703 C CA . ILE A 1 327 ? 91.421 16.139 -103.117 1.00 52.94 327 ILE A CA 1
ATOM 2704 C C . ILE A 1 327 ? 91.598 17.610 -102.691 1.00 52.94 327 ILE A C 1
ATOM 2706 O O . ILE A 1 327 ? 90.769 18.152 -101.956 1.00 52.94 327 ILE A O 1
ATOM 2710 N N . ARG A 1 328 ? 92.625 18.295 -103.212 1.00 50.38 328 ARG A N 1
ATOM 2711 C CA . ARG A 1 328 ? 92.929 19.701 -102.896 1.00 50.38 328 ARG A CA 1
ATOM 2712 C C . ARG A 1 328 ? 91.834 20.692 -103.328 1.00 50.38 328 ARG A C 1
ATOM 2714 O O . ARG A 1 328 ? 91.758 21.768 -102.748 1.00 50.38 328 ARG A O 1
ATOM 2721 N N . GLN A 1 329 ? 90.987 20.348 -104.303 1.00 50.56 329 GLN A N 1
ATOM 2722 C CA . GLN A 1 329 ? 89.931 21.235 -104.826 1.00 50.56 329 GLN A CA 1
ATOM 2723 C C . GLN A 1 329 ? 88.529 20.940 -104.253 1.00 50.56 329 GLN A C 1
ATOM 2725 O O . GLN A 1 329 ? 87.568 21.639 -104.573 1.00 50.56 329 GLN A O 1
ATOM 2730 N N . LYS A 1 330 ? 88.386 19.902 -103.414 1.00 48.38 330 LYS A N 1
ATOM 2731 C CA . LYS A 1 330 ? 87.088 19.450 -102.877 1.00 48.38 330 LYS A CA 1
ATOM 2732 C C . LYS A 1 330 ? 86.681 20.162 -101.581 1.00 48.38 330 LYS A C 1
ATOM 2734 O O . LYS A 1 330 ? 85.511 20.496 -101.415 1.00 48.38 330 LYS A O 1
ATOM 2739 N N . MET A 1 331 ? 87.652 20.442 -100.707 1.00 42.69 331 MET A N 1
ATOM 2740 C CA . MET A 1 331 ? 87.438 21.031 -99.371 1.00 42.69 331 MET A CA 1
ATOM 2741 C C . MET A 1 331 ? 86.732 22.398 -99.395 1.00 42.69 331 MET A C 1
ATOM 2743 O O . MET A 1 331 ? 86.062 22.765 -98.436 1.00 42.69 331 MET A O 1
ATOM 2747 N N . GLU A 1 332 ? 86.864 23.149 -100.490 1.00 52.44 332 GLU A N 1
ATOM 2748 C CA . GLU A 1 332 ? 86.332 24.511 -100.618 1.00 52.44 332 GLU A CA 1
ATOM 2749 C C . GLU A 1 332 ? 84.815 24.541 -100.901 1.00 52.44 332 GLU A C 1
ATOM 2751 O O . GLU A 1 332 ? 84.156 25.527 -100.593 1.00 52.44 332 GLU A O 1
ATOM 2756 N N . ARG A 1 333 ? 84.230 23.440 -101.405 1.00 48.38 333 ARG A N 1
ATOM 2757 C CA . ARG A 1 333 ? 82.787 23.342 -101.724 1.00 48.38 333 ARG A CA 1
ATOM 2758 C C . ARG A 1 333 ? 81.938 22.755 -100.593 1.00 48.38 333 ARG A C 1
ATOM 2760 O O . ARG A 1 333 ? 80.725 22.935 -100.571 1.00 48.38 333 ARG A O 1
ATOM 2767 N N . GLU A 1 334 ? 82.550 22.044 -99.648 1.00 48.41 334 GLU A N 1
ATOM 2768 C CA . GLU A 1 334 ? 81.823 21.402 -98.539 1.00 48.41 334 GLU A CA 1
ATOM 2769 C C . GLU A 1 334 ? 81.428 22.412 -97.441 1.00 48.41 334 GLU A C 1
ATOM 2771 O O . GLU A 1 334 ? 80.408 22.234 -96.773 1.00 48.41 334 GLU A O 1
ATOM 2776 N N . ALA A 1 335 ? 82.159 23.527 -97.320 1.00 54.44 335 ALA A N 1
ATOM 2777 C CA . ALA A 1 335 ? 81.861 24.608 -96.376 1.00 54.44 335 ALA A CA 1
ATOM 2778 C C . ALA A 1 335 ? 80.554 25.369 -96.692 1.00 54.44 335 ALA A C 1
ATOM 2780 O O . ALA A 1 335 ? 79.873 25.839 -95.777 1.00 54.44 335 ALA A O 1
ATOM 2781 N N . GLU A 1 336 ? 80.179 25.475 -97.970 1.00 54.25 336 GLU A N 1
ATOM 2782 C CA . GLU A 1 336 ? 78.983 26.211 -98.406 1.00 54.25 336 GLU A CA 1
ATOM 2783 C C . GLU A 1 336 ? 77.688 25.447 -98.064 1.00 54.25 336 GLU A C 1
ATOM 2785 O O . GLU A 1 336 ? 76.701 26.039 -97.620 1.00 54.25 336 GLU A O 1
ATOM 2790 N N . TYR A 1 337 ? 77.713 24.112 -98.150 1.00 51.75 337 TYR A N 1
ATOM 2791 C CA . TYR A 1 337 ? 76.549 23.251 -97.899 1.00 51.75 337 TYR A CA 1
ATOM 2792 C C . TYR A 1 337 ? 76.141 23.191 -96.410 1.00 51.75 337 TYR A C 1
ATOM 2794 O O . TYR A 1 337 ? 74.960 23.049 -96.074 1.00 51.75 337 TYR A O 1
ATOM 2802 N N . GLU A 1 338 ? 77.093 23.353 -95.481 1.00 54.38 338 GLU A N 1
ATOM 2803 C CA . GLU A 1 338 ? 76.786 23.428 -94.044 1.00 54.38 338 GLU A CA 1
ATOM 2804 C C . GLU A 1 338 ? 76.026 24.705 -93.651 1.00 54.38 338 GLU A C 1
ATOM 2806 O O . GLU A 1 338 ? 75.265 24.703 -92.674 1.00 54.38 338 GLU A O 1
ATOM 2811 N N . ALA A 1 339 ? 76.222 25.805 -94.385 1.00 56.22 339 ALA A N 1
ATOM 2812 C CA . ALA A 1 339 ? 75.570 27.078 -94.100 1.00 56.22 339 ALA A CA 1
ATOM 2813 C C . ALA A 1 339 ? 74.061 27.024 -94.407 1.00 56.22 339 ALA A C 1
ATOM 2815 O O . ALA A 1 339 ? 73.251 27.504 -93.605 1.00 56.22 339 ALA A O 1
ATOM 2816 N N . GLU A 1 340 ? 73.663 26.371 -95.504 1.00 54.09 340 GLU A N 1
ATOM 2817 C CA . GLU A 1 340 ? 72.253 26.208 -95.882 1.00 54.09 340 GLU A CA 1
ATOM 2818 C C . GLU A 1 340 ? 71.477 25.332 -94.885 1.00 54.09 340 GLU A C 1
ATOM 2820 O O . GLU A 1 340 ? 70.391 25.704 -94.426 1.00 54.09 340 GLU A O 1
ATOM 2825 N N . GLN A 1 341 ? 72.074 24.221 -94.439 1.00 48.16 341 GLN A N 1
ATOM 2826 C CA . GLN A 1 341 ? 71.478 23.321 -93.438 1.00 48.16 341 GLN A CA 1
ATOM 2827 C C . GLN A 1 341 ? 71.136 24.033 -92.114 1.00 48.16 341 GLN A C 1
ATOM 2829 O O . GLN A 1 341 ? 70.173 23.665 -91.433 1.00 48.16 341 GLN A O 1
ATOM 2834 N N . ARG A 1 342 ? 71.891 25.076 -91.739 1.00 50.19 342 ARG A N 1
ATOM 2835 C CA . ARG A 1 342 ? 71.648 25.874 -90.521 1.00 50.19 342 ARG A CA 1
ATOM 2836 C C . ARG A 1 342 ? 70.507 26.887 -90.675 1.00 50.19 342 ARG A C 1
ATOM 2838 O O . ARG A 1 342 ? 69.942 27.288 -89.657 1.00 50.19 342 ARG A O 1
ATOM 2845 N N . ARG A 1 343 ? 70.129 27.279 -91.899 1.00 53.56 343 ARG A N 1
ATOM 2846 C CA . ARG A 1 343 ? 68.931 28.106 -92.149 1.00 53.56 343 ARG A CA 1
ATOM 2847 C C . ARG A 1 343 ? 67.651 27.274 -92.088 1.00 53.56 343 ARG A C 1
ATOM 2849 O O . ARG A 1 343 ? 66.737 27.624 -91.346 1.00 53.56 343 ARG A O 1
ATOM 2856 N N . ILE A 1 344 ? 67.649 26.119 -92.755 1.00 56.00 344 ILE A N 1
ATOM 2857 C CA . ILE A 1 344 ? 66.497 25.201 -92.829 1.00 56.00 344 ILE A CA 1
ATOM 2858 C C . ILE A 1 344 ? 66.054 24.716 -91.433 1.00 56.00 344 ILE A C 1
ATOM 2860 O O . ILE A 1 344 ? 64.861 24.535 -91.184 1.00 56.00 344 ILE A O 1
ATOM 2864 N N . LYS A 1 345 ? 66.992 24.524 -90.493 1.00 56.00 345 LYS A N 1
ATOM 2865 C CA . LYS A 1 345 ? 66.669 24.141 -89.104 1.00 56.00 345 LYS A CA 1
ATOM 2866 C C . LYS A 1 345 ? 65.936 25.249 -88.337 1.00 56.00 345 LYS A C 1
ATOM 2868 O O . LYS A 1 345 ? 64.924 24.965 -87.704 1.00 56.00 345 LYS A O 1
ATOM 2873 N N . LYS A 1 346 ? 66.379 26.506 -88.461 1.00 57.25 346 LYS A N 1
ATOM 2874 C CA . LYS A 1 346 ? 65.776 27.659 -87.762 1.00 57.25 346 LYS A CA 1
ATOM 2875 C C . LYS A 1 346 ? 64.340 27.938 -88.211 1.00 57.25 346 LYS A C 1
ATOM 2877 O O . LYS A 1 346 ? 63.496 28.279 -87.390 1.00 57.25 346 LYS A O 1
ATOM 2882 N N . GLU A 1 347 ? 64.045 27.759 -89.497 1.00 59.06 347 GLU A N 1
ATOM 2883 C CA . GLU A 1 347 ? 62.688 27.938 -90.034 1.00 59.06 347 GLU A CA 1
ATOM 2884 C C . GLU A 1 347 ? 61.726 26.855 -89.500 1.00 59.06 347 GLU A C 1
ATOM 2886 O O . GLU A 1 347 ? 60.634 27.177 -89.029 1.00 59.06 347 GLU A O 1
ATOM 2891 N N . LYS A 1 348 ? 62.171 25.591 -89.433 1.00 58.47 348 LYS A N 1
ATOM 2892 C CA . LYS A 1 348 ? 61.395 24.486 -88.835 1.00 58.47 348 LYS A CA 1
ATOM 2893 C C . LYS A 1 348 ? 61.192 24.641 -87.323 1.00 58.47 348 LYS A C 1
ATOM 2895 O O . LYS A 1 348 ? 60.128 24.303 -86.808 1.00 58.47 348 LYS A O 1
ATOM 2900 N N . GLU A 1 349 ? 62.177 25.172 -86.601 1.00 62.75 349 GLU A N 1
ATOM 2901 C CA . GLU A 1 349 ? 62.064 25.455 -85.162 1.00 62.75 349 GLU A CA 1
ATOM 2902 C C . GLU A 1 349 ? 61.020 26.543 -84.860 1.00 62.75 349 GLU A C 1
ATOM 2904 O O . GLU A 1 349 ? 60.243 26.393 -83.914 1.00 62.75 349 GLU A O 1
ATOM 2909 N N . LEU A 1 350 ? 60.935 27.592 -85.687 1.00 69.19 350 LEU A N 1
ATOM 2910 C CA . LEU A 1 350 ? 59.911 28.639 -85.567 1.00 69.19 350 LEU A CA 1
ATOM 2911 C C . LEU A 1 350 ? 58.494 28.106 -85.836 1.00 69.19 350 LEU A C 1
ATOM 2913 O O . LEU A 1 350 ? 57.548 28.485 -85.143 1.00 69.19 350 LEU A O 1
ATOM 2917 N N . GLU A 1 351 ? 58.336 27.196 -86.797 1.00 65.50 351 GLU A N 1
ATOM 2918 C CA . GLU A 1 351 ? 57.045 26.563 -87.088 1.00 65.50 351 GLU A CA 1
ATOM 2919 C C . GLU A 1 351 ? 56.604 25.610 -85.961 1.00 65.50 351 GLU A C 1
ATOM 2921 O O . GLU A 1 351 ? 55.460 25.671 -85.502 1.00 65.50 351 GLU A O 1
ATOM 2926 N N . ILE A 1 352 ? 57.534 24.820 -85.410 1.00 69.44 352 ILE A N 1
ATOM 2927 C CA . ILE A 1 352 ? 57.296 23.993 -84.216 1.00 69.44 352 ILE A CA 1
ATOM 2928 C C . ILE A 1 352 ? 56.942 24.864 -82.998 1.00 69.44 352 ILE A C 1
ATOM 2930 O O . ILE A 1 352 ? 56.035 24.513 -82.240 1.00 69.44 352 ILE A O 1
ATOM 2934 N N . ALA A 1 353 ? 57.606 26.009 -82.806 1.00 71.75 353 ALA A N 1
ATOM 2935 C CA . ALA A 1 353 ? 57.283 26.950 -81.733 1.00 71.75 353 ALA A CA 1
ATOM 2936 C C . ALA A 1 353 ? 55.871 27.544 -81.894 1.00 71.75 353 ALA A C 1
ATOM 2938 O O . ALA A 1 353 ? 55.115 27.606 -80.923 1.00 71.75 353 ALA A O 1
ATOM 2939 N N . ARG A 1 354 ? 55.470 27.904 -83.122 1.00 74.94 354 ARG A N 1
ATOM 2940 C CA . ARG A 1 354 ? 54.117 28.398 -83.429 1.00 74.94 354 ARG A CA 1
ATOM 2941 C C . ARG A 1 354 ? 53.038 27.348 -83.148 1.00 74.94 354 ARG A C 1
ATOM 2943 O O . ARG A 1 354 ? 52.013 27.680 -82.553 1.00 74.94 354 ARG A O 1
ATOM 2950 N N . LEU A 1 355 ? 53.272 26.091 -83.531 1.00 72.75 355 LEU A N 1
ATOM 2951 C CA . LEU A 1 355 ? 52.352 24.980 -83.265 1.00 72.75 355 LEU A CA 1
ATOM 2952 C C . LEU A 1 355 ? 52.255 24.660 -81.766 1.00 72.75 355 LEU A C 1
ATOM 2954 O O . LEU A 1 355 ? 51.155 24.441 -81.260 1.00 72.75 355 LEU A O 1
ATOM 2958 N N . ARG A 1 356 ? 53.374 24.703 -81.028 1.00 74.56 356 ARG A N 1
ATOM 2959 C CA . ARG A 1 356 ? 53.372 24.557 -79.562 1.00 74.56 356 ARG A CA 1
ATOM 2960 C C . ARG A 1 356 ? 52.583 25.675 -78.885 1.00 74.56 356 ARG A C 1
ATOM 2962 O O . ARG A 1 356 ? 51.712 25.363 -78.085 1.00 74.56 356 ARG A O 1
ATOM 2969 N N . ALA A 1 357 ? 52.776 26.933 -79.282 1.00 74.94 357 ALA A N 1
ATOM 2970 C CA . ALA A 1 357 ? 52.016 28.064 -78.743 1.00 74.94 357 ALA A CA 1
ATOM 2971 C C . ALA A 1 357 ? 50.501 27.975 -79.034 1.00 74.94 357 ALA A C 1
ATOM 2973 O O . ALA A 1 357 ? 49.688 28.426 -78.230 1.00 74.94 357 ALA A O 1
ATOM 2974 N N . GLN A 1 358 ? 50.091 27.377 -80.161 1.00 74.56 358 GLN A N 1
ATOM 2975 C CA . GLN A 1 358 ? 48.675 27.084 -80.431 1.00 74.56 358 GLN A CA 1
ATOM 2976 C C . GLN A 1 358 ? 48.133 25.947 -79.551 1.00 74.56 358 GLN A C 1
ATOM 2978 O O . GLN A 1 358 ? 47.018 26.052 -79.042 1.00 74.56 358 GLN A O 1
ATOM 2983 N N . GLN A 1 359 ? 48.912 24.882 -79.336 1.00 76.38 359 GLN A N 1
ATOM 2984 C CA . GLN A 1 359 ? 48.534 23.783 -78.438 1.00 76.38 359 GLN A CA 1
ATOM 2985 C C . GLN A 1 359 ? 48.492 24.210 -76.965 1.00 76.38 359 GLN A C 1
ATOM 2987 O O . GLN A 1 359 ? 47.657 23.712 -76.217 1.00 76.38 359 GLN A O 1
ATOM 2992 N N . GLU A 1 360 ? 49.374 25.117 -76.552 1.00 76.50 360 GLU A N 1
ATOM 2993 C CA . GLU A 1 360 ? 49.429 25.689 -75.205 1.00 76.50 360 GLU A CA 1
ATOM 2994 C C . GLU A 1 360 ? 48.184 26.540 -74.940 1.00 76.50 360 GLU A C 1
ATOM 2996 O O . GLU A 1 360 ? 47.394 26.174 -74.078 1.00 76.50 360 GLU A O 1
ATOM 3001 N N . ARG A 1 361 ? 47.860 27.504 -75.815 1.00 74.38 361 ARG A N 1
ATOM 3002 C CA . ARG A 1 361 ? 46.596 28.270 -75.733 1.00 74.38 361 ARG A CA 1
ATOM 3003 C C . ARG A 1 361 ? 45.342 27.388 -75.722 1.00 74.38 361 ARG A C 1
ATOM 3005 O O . ARG A 1 361 ? 44.371 27.700 -75.041 1.00 74.38 361 ARG A O 1
ATOM 3012 N N . ALA A 1 362 ? 45.338 26.279 -76.466 1.00 77.06 362 ALA A N 1
ATOM 3013 C CA . ALA A 1 362 ? 44.226 25.325 -76.448 1.00 77.06 362 ALA A CA 1
ATOM 3014 C C . ALA A 1 362 ? 44.130 24.531 -75.128 1.00 77.06 362 ALA A C 1
ATOM 3016 O O . ALA A 1 362 ? 43.028 24.163 -74.717 1.00 77.06 362 ALA A O 1
ATOM 3017 N N . LYS A 1 363 ? 45.259 24.275 -74.451 1.00 75.19 363 LYS A N 1
ATOM 3018 C CA . LYS A 1 363 ? 45.288 23.708 -73.093 1.00 75.19 363 LYS A CA 1
ATOM 3019 C C . LYS A 1 363 ? 44.853 24.740 -72.059 1.00 75.19 363 LYS A C 1
ATOM 3021 O O . LYS A 1 363 ? 44.036 24.391 -71.216 1.00 75.19 363 LYS A O 1
ATOM 3026 N N . ASP A 1 364 ? 45.314 25.982 -72.173 1.00 77.44 364 ASP A N 1
ATOM 3027 C CA . ASP A 1 364 ? 44.958 27.082 -71.272 1.00 77.44 364 ASP A CA 1
ATOM 3028 C C . ASP A 1 364 ? 43.446 27.339 -71.310 1.00 77.44 364 ASP A C 1
ATOM 3030 O O . ASP A 1 364 ? 42.784 27.257 -70.281 1.00 77.44 364 ASP A O 1
ATOM 3034 N N . HIS A 1 365 ? 42.851 27.479 -72.501 1.00 77.31 365 HIS A N 1
ATOM 3035 C CA . HIS A 1 365 ? 41.395 27.609 -72.644 1.00 77.31 365 HIS A CA 1
ATOM 3036 C C . HIS A 1 365 ? 40.607 26.397 -72.129 1.00 77.31 365 HIS A C 1
ATOM 3038 O O . HIS A 1 365 ? 39.462 26.537 -71.692 1.00 77.31 365 HIS A O 1
ATOM 3044 N N . LYS A 1 366 ? 41.187 25.191 -72.166 1.00 79.81 366 LYS A N 1
ATOM 3045 C CA . LYS A 1 366 ? 40.561 24.010 -71.558 1.00 79.81 366 LYS A CA 1
ATOM 3046 C C . LYS A 1 366 ? 40.671 24.047 -70.030 1.00 79.81 366 LYS A C 1
ATOM 3048 O O . LYS A 1 366 ? 39.690 23.737 -69.360 1.00 79.81 366 LYS A O 1
ATOM 3053 N N . ALA A 1 367 ? 41.809 24.479 -69.490 1.00 81.19 367 ALA A N 1
ATOM 3054 C CA . ALA A 1 367 ? 42.011 24.679 -68.059 1.00 81.19 367 ALA A CA 1
ATOM 3055 C C . ALA A 1 367 ? 41.073 25.764 -67.501 1.00 81.19 367 ALA A C 1
ATOM 3057 O O . ALA A 1 367 ? 40.437 25.527 -66.481 1.00 81.19 367 ALA A O 1
ATOM 3058 N N . GLU A 1 368 ? 40.881 26.884 -68.208 1.00 80.56 368 GLU A N 1
ATOM 3059 C CA . GLU A 1 368 ? 39.886 27.919 -67.875 1.00 80.56 368 GLU A CA 1
ATOM 3060 C C . GLU A 1 368 ? 38.457 27.343 -67.816 1.00 80.56 368 GLU A C 1
ATOM 3062 O O . GLU A 1 368 ? 37.695 27.623 -66.887 1.00 80.56 368 GLU A O 1
ATOM 3067 N N . GLN A 1 369 ? 38.076 26.499 -68.784 1.00 80.00 369 GLN A N 1
ATOM 3068 C CA . GLN A 1 369 ? 36.763 25.841 -68.788 1.00 80.00 369 GLN A CA 1
ATOM 3069 C C . GLN A 1 369 ? 36.601 24.832 -67.646 1.00 80.00 369 GLN A C 1
ATOM 3071 O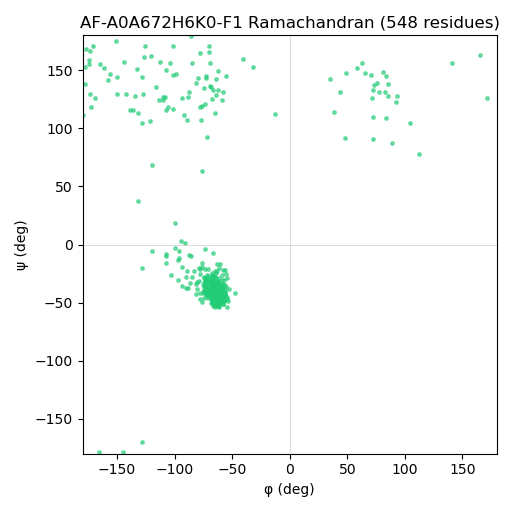 O . GLN A 1 369 ? 35.524 24.758 -67.047 1.00 80.00 369 GLN A O 1
ATOM 3076 N N . ASP A 1 370 ? 37.641 24.060 -67.337 1.00 84.19 370 ASP A N 1
ATOM 3077 C CA . ASP A 1 370 ? 37.619 23.083 -66.250 1.00 84.19 370 ASP A CA 1
ATOM 3078 C C . ASP A 1 370 ? 37.678 23.768 -64.867 1.00 84.19 370 ASP A C 1
ATOM 3080 O O . ASP A 1 370 ? 36.996 23.320 -63.945 1.00 84.19 370 ASP A O 1
ATOM 3084 N N . GLU A 1 371 ? 38.334 24.927 -64.732 1.00 83.19 371 GLU A N 1
ATOM 3085 C CA . GLU A 1 371 ? 38.252 25.779 -63.538 1.00 83.19 371 GLU A CA 1
ATOM 3086 C C . GLU A 1 371 ? 36.839 26.362 -63.359 1.00 83.19 371 GLU A C 1
ATOM 3088 O O . GLU A 1 371 ? 36.265 26.293 -62.270 1.00 83.19 371 GLU A O 1
ATOM 3093 N N . LEU A 1 372 ? 36.216 26.871 -64.429 1.00 84.62 372 LEU A N 1
ATOM 3094 C CA . LEU A 1 372 ? 34.827 27.346 -64.389 1.00 84.62 372 LEU A CA 1
ATOM 3095 C C . LEU A 1 372 ? 33.836 26.224 -64.033 1.00 84.62 372 LEU A C 1
ATOM 3097 O O . LEU A 1 372 ? 32.852 26.474 -63.332 1.00 84.62 372 LEU A O 1
ATOM 3101 N N . ARG A 1 373 ? 34.085 24.984 -64.473 1.00 86.12 373 ARG A N 1
ATOM 3102 C CA . ARG A 1 373 ? 33.318 23.800 -64.047 1.00 86.12 373 ARG A CA 1
ATOM 3103 C C . ARG A 1 373 ? 33.557 23.475 -62.575 1.00 86.12 373 ARG A C 1
ATOM 3105 O O . ARG A 1 373 ? 32.586 23.246 -61.860 1.00 86.12 373 ARG A O 1
ATOM 3112 N N . ALA A 1 374 ? 34.804 23.509 -62.107 1.00 87.50 374 ALA A N 1
ATOM 3113 C CA . ALA A 1 374 ? 35.140 23.283 -60.704 1.00 87.50 374 ALA A CA 1
ATOM 3114 C C . ALA A 1 374 ? 34.456 24.307 -59.785 1.00 87.50 374 ALA A C 1
ATOM 3116 O O . ALA A 1 374 ? 33.795 23.906 -58.829 1.00 87.50 374 ALA A O 1
ATOM 3117 N N . ARG A 1 375 ? 34.504 25.604 -60.125 1.00 87.50 375 ARG A N 1
ATOM 3118 C CA . ARG A 1 375 ? 33.803 26.674 -59.391 1.00 87.50 375 ARG A CA 1
ATOM 3119 C C . ARG A 1 375 ? 32.283 26.463 -59.373 1.00 87.50 375 ARG A C 1
ATOM 3121 O O . ARG A 1 375 ? 31.671 26.551 -58.313 1.00 87.50 375 ARG A O 1
ATOM 3128 N N . ARG A 1 376 ? 31.662 26.102 -60.507 1.00 86.44 376 ARG A N 1
ATOM 3129 C CA . ARG A 1 376 ? 30.217 25.780 -60.569 1.00 86.44 376 ARG A CA 1
ATOM 3130 C C . ARG A 1 376 ? 29.841 24.561 -59.725 1.00 86.44 376 ARG A C 1
ATOM 3132 O O . ARG A 1 376 ? 28.798 24.582 -59.077 1.00 86.44 376 ARG A O 1
ATOM 3139 N N . ASN A 1 377 ? 30.675 23.523 -59.714 1.00 88.38 377 ASN A N 1
ATOM 3140 C CA . ASN A 1 377 ? 30.457 22.330 -58.896 1.00 88.38 377 ASN A CA 1
ATOM 3141 C C . ASN A 1 377 ? 30.618 22.642 -57.402 1.00 88.38 377 ASN A C 1
ATOM 3143 O O . ASN A 1 377 ? 29.783 22.221 -56.607 1.00 88.38 377 ASN A O 1
ATOM 3147 N N . GLN A 1 378 ? 31.632 23.430 -57.028 1.00 80.44 378 GLN A N 1
ATOM 3148 C CA . GLN A 1 378 ? 31.800 23.938 -55.665 1.00 80.44 378 GLN A CA 1
ATOM 3149 C C . GLN A 1 378 ? 30.572 24.743 -55.237 1.00 80.44 378 GLN A C 1
ATOM 3151 O O . GLN A 1 378 ? 29.968 24.398 -54.231 1.00 80.44 378 GLN A O 1
ATOM 3156 N N . GLU A 1 379 ? 30.116 25.715 -56.037 1.00 88.56 379 GLU A N 1
ATOM 3157 C CA . GLU A 1 379 ? 28.886 26.473 -55.767 1.00 88.56 379 GLU A CA 1
ATOM 3158 C C . GLU A 1 379 ? 27.630 25.593 -55.647 1.00 88.56 379 GLU A C 1
ATOM 3160 O O . GLU A 1 379 ? 26.743 25.907 -54.852 1.00 88.56 379 GLU A O 1
ATOM 3165 N N . ALA A 1 380 ? 27.515 24.518 -56.432 1.00 89.06 380 ALA A N 1
ATOM 3166 C CA . ALA A 1 380 ? 26.397 23.581 -56.346 1.00 89.06 380 ALA A CA 1
ATOM 3167 C C . ALA A 1 380 ? 26.418 22.804 -55.020 1.00 89.06 380 ALA A C 1
ATOM 3169 O O . ALA A 1 380 ? 25.421 22.828 -54.296 1.00 89.06 380 ALA A O 1
ATOM 3170 N N . MET A 1 381 ? 27.567 22.224 -54.654 1.00 87.38 381 MET A N 1
ATOM 3171 C CA . MET A 1 381 ? 27.772 21.553 -53.363 1.00 87.38 381 MET A CA 1
ATOM 3172 C C . MET A 1 381 ? 27.518 22.506 -52.189 1.00 87.38 381 MET A C 1
ATOM 3174 O O . MET A 1 381 ? 26.812 22.162 -51.249 1.00 87.38 381 MET A O 1
ATOM 3178 N N . ASP A 1 382 ? 27.984 23.747 -52.285 1.00 88.50 382 ASP A N 1
ATOM 3179 C CA . ASP A 1 382 ? 27.739 24.825 -51.327 1.00 88.50 382 ASP A CA 1
ATOM 3180 C C . ASP A 1 382 ? 26.244 25.172 -51.177 1.00 88.50 382 ASP A C 1
ATOM 3182 O O . ASP A 1 382 ? 25.763 25.525 -50.095 1.00 88.50 382 ASP A O 1
ATOM 3186 N N . ARG A 1 383 ? 25.475 25.144 -52.272 1.00 90.88 383 ARG A N 1
ATOM 3187 C CA . ARG A 1 383 ? 24.021 25.391 -52.249 1.00 90.88 383 ARG A CA 1
ATOM 3188 C C . ARG A 1 383 ? 23.278 24.204 -51.643 1.00 90.88 383 ARG A C 1
ATOM 3190 O O . ARG A 1 383 ? 22.340 24.422 -50.879 1.00 90.88 383 ARG A O 1
ATOM 3197 N N . GLU A 1 384 ? 23.689 22.981 -51.957 1.00 89.56 384 GLU A N 1
ATOM 3198 C CA . GLU A 1 384 ? 23.131 21.750 -51.390 1.00 89.56 384 GLU A CA 1
ATOM 3199 C C . GLU A 1 384 ? 23.449 21.624 -49.898 1.00 89.56 384 GLU A C 1
ATOM 3201 O O . GLU A 1 384 ? 22.542 21.375 -49.107 1.00 89.56 384 GLU A O 1
ATOM 3206 N N . TRP A 1 385 ? 24.677 21.939 -49.483 1.00 90.19 385 TRP A N 1
ATOM 3207 C CA . TRP A 1 385 ? 25.087 21.980 -48.081 1.00 90.19 385 TRP A CA 1
ATOM 3208 C C . TRP A 1 385 ? 24.263 22.999 -47.279 1.00 90.19 385 TRP A C 1
ATOM 3210 O O . TRP A 1 385 ? 23.657 22.640 -46.270 1.00 90.19 385 TRP A O 1
ATOM 3220 N N . ARG A 1 386 ? 24.103 24.236 -47.781 1.00 90.69 386 ARG A N 1
ATOM 3221 C CA . ARG A 1 386 ? 23.230 25.250 -47.147 1.00 90.69 386 ARG A CA 1
ATOM 3222 C C . ARG A 1 386 ? 21.745 24.860 -47.133 1.00 90.69 386 ARG A C 1
ATOM 3224 O O . ARG A 1 386 ? 20.999 25.380 -46.304 1.00 90.69 386 ARG A O 1
ATOM 3231 N N . ARG A 1 387 ? 21.274 24.002 -48.048 1.00 91.44 387 ARG A N 1
ATOM 3232 C CA . ARG A 1 387 ? 19.906 23.445 -48.007 1.00 91.44 387 ARG A CA 1
ATOM 3233 C C . ARG A 1 387 ? 19.799 22.362 -46.938 1.00 91.44 387 ARG A C 1
ATOM 3235 O O . ARG A 1 387 ? 18.924 22.464 -46.086 1.00 91.44 387 ARG A O 1
ATOM 3242 N N . ALA A 1 388 ? 20.722 21.403 -46.925 1.00 91.88 388 ALA A N 1
ATOM 3243 C CA . ALA A 1 388 ? 20.774 20.326 -45.940 1.00 91.88 388 ALA A CA 1
ATOM 3244 C C . ALA A 1 388 ? 20.917 20.859 -44.502 1.00 91.88 388 ALA A C 1
ATOM 3246 O O . ALA A 1 388 ? 20.224 20.388 -43.602 1.00 91.88 388 ALA A O 1
ATOM 3247 N N . GLU A 1 389 ? 21.742 21.888 -44.285 1.00 92.50 389 GLU A N 1
ATOM 3248 C CA . GLU A 1 389 ? 21.880 22.563 -42.990 1.00 92.50 389 GLU A CA 1
ATOM 3249 C C . GLU A 1 389 ? 20.562 23.223 -42.550 1.00 92.50 389 GLU A C 1
ATOM 3251 O O . GLU A 1 389 ? 20.120 23.028 -41.416 1.00 92.50 389 GLU A O 1
ATOM 3256 N N . LYS A 1 390 ? 19.879 23.940 -43.457 1.00 92.88 390 LYS A N 1
ATOM 3257 C CA . LYS A 1 390 ? 18.560 24.537 -43.184 1.00 92.88 390 LYS A CA 1
ATOM 3258 C C . LYS A 1 390 ? 17.497 23.483 -42.889 1.00 92.88 390 LYS A C 1
ATOM 3260 O O . LYS A 1 390 ? 16.732 23.654 -41.946 1.00 92.88 390 LYS A O 1
ATOM 3265 N N . GLU A 1 391 ? 17.448 22.393 -43.648 1.00 92.75 391 GLU A N 1
ATOM 3266 C CA . GLU A 1 391 ? 16.518 21.288 -43.401 1.00 92.75 391 GLU A CA 1
ATOM 3267 C C . GLU A 1 391 ? 16.786 20.601 -42.060 1.00 92.75 391 GLU A C 1
ATOM 3269 O O . GLU A 1 391 ? 15.844 20.293 -41.330 1.00 92.75 391 GLU A O 1
ATOM 3274 N N . LEU A 1 392 ? 18.056 20.399 -41.697 1.00 93.44 392 LEU A N 1
ATOM 3275 C CA . LEU A 1 392 ? 18.443 19.852 -40.399 1.00 93.44 392 LEU A CA 1
ATOM 3276 C C . LEU A 1 392 ? 18.058 20.800 -39.254 1.00 93.44 392 LEU A C 1
ATOM 3278 O O . LEU A 1 392 ? 17.547 20.344 -38.233 1.00 93.44 392 LEU A O 1
ATOM 3282 N N . ALA A 1 393 ? 18.258 22.110 -39.423 1.00 94.00 393 ALA A N 1
ATOM 3283 C CA . ALA A 1 393 ? 17.836 23.120 -38.455 1.00 94.00 393 ALA A CA 1
ATOM 3284 C C . ALA A 1 393 ? 16.305 23.167 -38.300 1.00 94.00 393 ALA A C 1
ATOM 3286 O O . ALA A 1 393 ? 15.809 23.234 -37.177 1.00 94.00 393 ALA A O 1
ATOM 3287 N N . VAL A 1 394 ? 15.548 23.060 -39.399 1.00 95.62 394 VAL A N 1
ATOM 3288 C CA . VAL A 1 394 ? 14.077 22.984 -39.373 1.00 95.62 394 VAL A CA 1
ATOM 3289 C C . VAL A 1 394 ? 13.597 21.705 -38.682 1.00 95.62 394 VAL A C 1
ATOM 3291 O O . VAL A 1 394 ? 12.715 21.794 -37.832 1.00 95.62 394 VAL A O 1
ATOM 3294 N N . LYS A 1 395 ? 14.193 20.539 -38.970 1.00 94.38 395 LYS A N 1
ATOM 3295 C CA . LYS A 1 395 ? 13.863 19.270 -38.292 1.00 94.38 395 LYS A CA 1
ATOM 3296 C C . LYS A 1 395 ? 14.121 19.355 -36.786 1.00 94.38 395 LYS A C 1
ATOM 3298 O O . LYS A 1 395 ? 13.212 19.092 -36.007 1.00 94.38 395 LYS A O 1
ATOM 3303 N N . LYS A 1 396 ? 15.295 19.849 -36.373 1.00 93.75 396 LYS A N 1
ATOM 3304 C CA . LYS A 1 396 ? 15.615 20.100 -34.954 1.00 93.75 396 LYS A CA 1
ATOM 3305 C C . LYS A 1 396 ? 14.620 21.063 -34.300 1.00 93.75 396 LYS A C 1
ATOM 3307 O O . LYS A 1 396 ? 14.135 20.789 -33.209 1.00 93.75 396 LYS A O 1
ATOM 3312 N N . ALA A 1 397 ? 14.254 22.156 -34.973 1.00 95.25 397 ALA A N 1
ATOM 3313 C CA . ALA A 1 397 ? 13.268 23.107 -34.460 1.00 95.25 397 ALA A CA 1
ATOM 3314 C C . ALA A 1 397 ? 11.857 22.496 -34.335 1.00 95.25 397 ALA A C 1
ATOM 3316 O O . ALA A 1 397 ? 11.138 22.812 -33.387 1.00 95.25 397 ALA A O 1
ATOM 3317 N N . GLN A 1 398 ? 11.461 21.607 -35.253 1.00 94.88 398 GLN A N 1
ATOM 3318 C CA . GLN A 1 398 ? 10.205 20.850 -35.177 1.00 94.88 398 GLN A CA 1
ATOM 3319 C C . GLN A 1 398 ? 10.223 19.842 -34.021 1.00 94.88 398 GLN A C 1
ATOM 3321 O O . GLN A 1 398 ? 9.273 19.798 -33.241 1.00 94.88 398 GLN A O 1
ATOM 3326 N N . GLU A 1 399 ? 11.305 19.079 -33.862 1.00 92.44 399 GLU A N 1
ATOM 3327 C CA . GLU A 1 399 ? 11.511 18.147 -32.746 1.00 92.44 399 GLU A CA 1
ATOM 3328 C C . GLU A 1 399 ? 11.484 18.878 -31.397 1.00 92.44 399 GLU A C 1
ATOM 3330 O O . GLU A 1 399 ? 10.731 18.498 -30.499 1.00 92.44 399 GLU A O 1
ATOM 3335 N N . GLU A 1 400 ? 12.206 19.994 -31.268 1.00 93.81 400 GLU A N 1
ATOM 3336 C CA . GLU A 1 400 ? 12.146 20.853 -30.085 1.00 93.81 400 GLU A CA 1
ATOM 3337 C C . GLU A 1 400 ? 10.741 21.413 -29.834 1.00 93.81 400 GLU A C 1
ATOM 3339 O O . GLU A 1 400 ? 10.296 21.451 -28.686 1.00 93.81 400 GLU A O 1
ATOM 3344 N N . ALA A 1 401 ? 10.017 21.844 -30.872 1.00 96.00 401 ALA A N 1
ATOM 3345 C CA . ALA A 1 401 ? 8.651 22.341 -30.728 1.00 96.00 401 ALA A CA 1
ATOM 3346 C C . ALA A 1 401 ? 7.693 21.241 -30.238 1.00 96.00 401 ALA A C 1
ATOM 3348 O O . ALA A 1 401 ? 6.895 21.497 -29.333 1.00 96.00 401 ALA A O 1
ATOM 3349 N N . MET A 1 402 ? 7.814 20.016 -30.763 1.00 94.81 402 MET A N 1
ATOM 3350 C CA . MET A 1 402 ? 7.051 18.850 -30.305 1.00 94.81 402 MET A CA 1
ATOM 3351 C C . MET A 1 402 ? 7.387 18.489 -28.852 1.00 94.81 402 MET A C 1
ATOM 3353 O O . MET A 1 402 ? 6.476 18.324 -28.043 1.00 94.81 402 MET A O 1
ATOM 3357 N N . LEU A 1 403 ? 8.670 18.456 -28.476 1.00 95.06 403 LEU A N 1
ATOM 3358 C CA . LEU A 1 403 ? 9.098 18.199 -27.096 1.00 95.06 403 LEU A CA 1
ATOM 3359 C C . LEU A 1 403 ? 8.602 19.283 -26.125 1.00 95.06 403 LEU A C 1
ATOM 3361 O O . LEU A 1 403 ? 8.115 18.970 -25.038 1.00 95.06 403 LEU A O 1
ATOM 3365 N N . ARG A 1 404 ? 8.657 20.563 -26.519 1.00 96.25 404 ARG A N 1
ATOM 3366 C CA . ARG A 1 404 ? 8.109 21.685 -25.735 1.00 96.25 404 ARG A CA 1
ATOM 3367 C C . ARG A 1 404 ? 6.585 21.589 -25.601 1.00 96.25 404 ARG A C 1
ATOM 3369 O O . ARG A 1 404 ? 6.064 21.888 -24.528 1.00 96.25 404 ARG A O 1
ATOM 3376 N N . ALA A 1 405 ? 5.869 21.164 -26.645 1.00 96.38 405 ALA A N 1
ATOM 3377 C CA . ALA A 1 405 ? 4.423 20.945 -26.600 1.00 96.38 405 ALA A CA 1
ATOM 3378 C C . ALA A 1 405 ? 4.054 19.782 -25.663 1.00 96.38 405 ALA A C 1
ATOM 3380 O O . ALA A 1 405 ? 3.285 19.988 -24.725 1.00 96.38 405 ALA A O 1
ATOM 3381 N N . ALA A 1 406 ? 4.686 18.617 -25.825 1.00 96.44 406 ALA A N 1
ATOM 3382 C CA . ALA A 1 406 ? 4.492 17.455 -24.958 1.00 96.44 406 ALA A CA 1
ATOM 3383 C C . ALA A 1 406 ? 4.835 17.760 -23.488 1.00 96.44 406 ALA A C 1
ATOM 3385 O O . ALA A 1 406 ? 4.122 17.344 -22.576 1.00 96.44 406 ALA A O 1
ATOM 3386 N N . ARG A 1 407 ? 5.883 18.555 -23.226 1.00 95.69 407 ARG A N 1
ATOM 3387 C CA . ARG A 1 407 ? 6.221 18.997 -21.864 1.00 95.69 407 ARG A CA 1
ATOM 3388 C C . ARG A 1 407 ? 5.174 19.948 -21.278 1.00 95.69 407 ARG A C 1
ATOM 3390 O O . ARG A 1 407 ? 4.870 19.830 -20.094 1.00 95.69 407 ARG A O 1
ATOM 3397 N N . ARG A 1 408 ? 4.604 20.863 -22.072 1.00 96.12 408 ARG A N 1
ATOM 3398 C CA . ARG A 1 408 ? 3.487 21.728 -21.637 1.00 96.12 408 ARG A CA 1
ATOM 3399 C C . ARG A 1 408 ? 2.234 20.913 -21.328 1.00 96.12 408 ARG A C 1
ATOM 3401 O O . ARG A 1 408 ? 1.589 21.169 -20.319 1.00 96.12 408 ARG A O 1
ATOM 3408 N N . GLU A 1 409 ? 1.919 19.917 -22.151 1.00 95.88 409 GLU A N 1
ATOM 3409 C CA . GLU A 1 409 ? 0.803 19.000 -21.911 1.00 95.88 409 GLU A CA 1
ATOM 3410 C C . GLU A 1 409 ? 1.023 18.158 -20.646 1.00 95.88 409 GLU A C 1
ATOM 3412 O O . GLU A 1 409 ? 0.138 18.082 -19.800 1.00 95.88 409 GLU A O 1
ATOM 3417 N N . GLN A 1 410 ? 2.231 17.626 -20.435 1.00 95.12 410 GLN A N 1
ATOM 3418 C CA . GLN A 1 410 ? 2.595 16.926 -19.200 1.00 95.12 410 GLN A CA 1
ATOM 3419 C C . GLN A 1 410 ? 2.427 17.813 -17.954 1.00 95.12 410 GLN A C 1
ATOM 3421 O O . GLN A 1 410 ? 1.917 17.344 -16.937 1.00 95.12 410 GLN A O 1
ATOM 3426 N N . VAL A 1 411 ? 2.842 19.084 -18.022 1.00 97.06 411 VAL A N 1
ATOM 3427 C CA . VAL A 1 411 ? 2.650 20.054 -16.930 1.00 97.06 411 VAL A CA 1
ATOM 3428 C C . VAL A 1 411 ? 1.162 20.307 -16.689 1.00 97.06 411 VAL A C 1
ATOM 3430 O O . VAL A 1 411 ? 0.711 20.135 -15.561 1.00 97.06 411 VAL A O 1
ATOM 3433 N N . ARG A 1 412 ? 0.381 20.591 -17.739 1.00 96.50 412 ARG A N 1
ATOM 3434 C CA . ARG A 1 412 ? -1.074 20.796 -17.648 1.00 96.50 412 ARG A CA 1
ATOM 3435 C C . ARG A 1 412 ? -1.796 19.586 -17.048 1.00 96.50 412 ARG A C 1
ATOM 3437 O O . ARG A 1 412 ? -2.660 19.750 -16.193 1.00 96.50 412 ARG A O 1
ATOM 3444 N N . ASN A 1 413 ? -1.439 18.374 -17.465 1.00 95.38 413 ASN A N 1
ATOM 3445 C CA . ASN A 1 413 ? -2.037 17.146 -16.941 1.00 95.38 413 ASN A CA 1
ATOM 3446 C C . ASN A 1 413 ? -1.674 16.957 -15.458 1.00 95.38 413 ASN A C 1
ATOM 3448 O O . ASN A 1 413 ? -2.534 16.596 -14.658 1.00 95.38 413 ASN A O 1
ATOM 3452 N N . LYS A 1 414 ? -0.436 17.283 -15.058 1.00 95.88 414 LYS A N 1
ATOM 3453 C CA . LYS A 1 414 ? -0.028 17.287 -13.646 1.00 95.88 414 LYS A CA 1
ATOM 3454 C C . LYS A 1 414 ? -0.805 18.325 -12.826 1.00 95.88 414 LYS A C 1
ATOM 3456 O O . LYS A 1 414 ? -1.260 18.002 -11.735 1.00 95.88 414 LYS A O 1
ATOM 3461 N N . GLU A 1 415 ? -0.993 19.538 -13.344 1.00 94.88 415 GLU A N 1
ATOM 3462 C CA . GLU A 1 415 ? -1.808 20.588 -12.711 1.00 94.88 415 GLU A CA 1
ATOM 3463 C C . GLU A 1 415 ? -3.273 20.155 -12.551 1.00 94.88 415 GLU A C 1
ATOM 3465 O O . GLU A 1 415 ? -3.868 20.375 -11.498 1.00 94.88 415 GLU A O 1
ATOM 3470 N N . GLN A 1 416 ? -3.847 19.481 -13.553 1.00 94.44 416 GLN A N 1
ATOM 3471 C CA . GLN A 1 416 ? -5.203 18.929 -13.484 1.00 94.44 416 GLN A CA 1
ATOM 3472 C C . GLN A 1 416 ? -5.333 17.810 -12.441 1.00 94.44 416 GLN A C 1
ATOM 3474 O O . GLN A 1 416 ? -6.310 17.805 -11.688 1.00 94.44 416 GLN A O 1
ATOM 3479 N N . CYS A 1 417 ? -4.355 16.901 -12.345 1.00 93.75 417 CYS A N 1
ATOM 3480 C CA . CYS A 1 417 ? -4.321 15.889 -11.285 1.00 93.75 417 CYS A CA 1
ATOM 3481 C C . CYS A 1 417 ? -4.239 16.540 -9.900 1.00 93.75 417 CYS A C 1
ATOM 3483 O O . CYS A 1 417 ? -5.120 16.297 -9.080 1.00 93.75 417 CYS A O 1
ATOM 3485 N N . LEU A 1 418 ? -3.283 17.450 -9.682 1.00 95.00 418 LEU A N 1
ATOM 3486 C CA . LEU A 1 418 ? -3.119 18.167 -8.410 1.00 95.00 418 LEU A CA 1
ATOM 3487 C C . LEU A 1 418 ? -4.373 18.970 -8.029 1.00 95.00 418 LEU A C 1
ATOM 3489 O O . LEU A 1 418 ? -4.789 18.964 -6.874 1.00 95.00 418 LEU A O 1
ATOM 3493 N N . SER A 1 419 ? -5.027 19.624 -8.995 1.00 93.12 419 SER A N 1
ATOM 3494 C CA . SER A 1 419 ? -6.291 20.329 -8.747 1.00 93.12 419 SER A CA 1
ATOM 3495 C C . SER A 1 419 ? -7.442 19.376 -8.410 1.00 93.12 419 SER A C 1
ATOM 3497 O O . SER A 1 419 ? -8.354 19.759 -7.676 1.00 93.12 419 SER A O 1
ATOM 3499 N N . THR A 1 420 ? -7.434 18.157 -8.953 1.00 94.38 420 THR A N 1
ATOM 3500 C CA . THR A 1 420 ? -8.438 17.127 -8.652 1.00 94.38 420 THR A CA 1
ATOM 3501 C C . THR A 1 420 ? -8.197 16.521 -7.271 1.00 94.38 420 THR A C 1
ATOM 3503 O O . THR A 1 420 ? -9.147 16.330 -6.515 1.00 94.38 420 THR A O 1
ATOM 3506 N N . GLU A 1 421 ? -6.939 16.262 -6.919 1.00 90.88 421 GLU A N 1
ATOM 3507 C CA . GLU A 1 421 ? -6.499 15.769 -5.610 1.00 90.88 421 GLU A CA 1
ATOM 3508 C C . GLU A 1 421 ? -6.832 16.781 -4.509 1.00 90.88 421 GLU A C 1
ATOM 3510 O O . GLU A 1 421 ? -7.603 16.454 -3.610 1.00 90.88 421 GLU A O 1
ATOM 3515 N N . ALA A 1 422 ? -6.425 18.046 -4.658 1.00 94.94 422 ALA A N 1
ATOM 3516 C CA . ALA A 1 422 ? -6.796 19.120 -3.733 1.00 94.94 422 ALA A CA 1
ATOM 3517 C C . ALA A 1 422 ? -8.324 19.320 -3.626 1.00 94.94 422 ALA A C 1
ATOM 3519 O O . ALA A 1 422 ? -8.842 19.704 -2.576 1.00 94.94 422 ALA A O 1
ATOM 3520 N N . GLY A 1 423 ? -9.076 19.049 -4.700 1.00 94.81 423 GLY A N 1
ATOM 3521 C CA . GLY A 1 423 ? -10.541 19.030 -4.679 1.00 94.81 423 GLY A CA 1
ATOM 3522 C C . GLY A 1 423 ? -11.121 17.884 -3.838 1.00 94.81 423 GLY A C 1
ATOM 3523 O O . GLY A 1 423 ? -12.082 18.097 -3.097 1.00 94.81 423 GLY A O 1
ATOM 3524 N N . ARG A 1 424 ? -10.523 16.687 -3.911 1.00 94.31 424 ARG A N 1
ATOM 3525 C CA . ARG A 1 424 ? -10.890 15.524 -3.081 1.00 94.31 424 ARG A CA 1
ATOM 3526 C C . ARG A 1 424 ? -10.552 15.763 -1.613 1.00 94.31 424 ARG A C 1
ATOM 3528 O O . ARG A 1 424 ? -11.434 15.606 -0.777 1.00 94.31 424 ARG A O 1
ATOM 3535 N N . GLU A 1 425 ? -9.339 16.228 -1.318 1.00 93.69 425 GLU A N 1
ATOM 3536 C CA . GLU A 1 425 ? -8.889 16.557 0.042 1.00 93.69 425 GLU A CA 1
ATOM 3537 C C . GLU A 1 425 ? -9.810 17.585 0.713 1.00 93.69 425 GLU A C 1
ATOM 3539 O O . GLU A 1 425 ? -10.246 17.382 1.844 1.00 93.69 425 GLU A O 1
ATOM 3544 N N . ARG A 1 426 ? -10.193 18.655 -0.001 1.00 95.62 426 ARG A N 1
ATOM 3545 C CA . ARG A 1 426 ? -11.179 19.634 0.492 1.00 95.62 426 ARG A CA 1
ATOM 3546 C C . ARG A 1 426 ? -12.536 18.992 0.777 1.00 95.62 426 ARG A C 1
ATOM 3548 O O . ARG A 1 426 ? -13.117 19.250 1.826 1.00 95.62 426 ARG A O 1
ATOM 3555 N N . ALA A 1 427 ? -13.032 18.141 -0.121 1.00 95.38 427 ALA A N 1
ATOM 3556 C CA . ALA A 1 427 ? -14.310 17.459 0.069 1.00 95.38 427 ALA A CA 1
ATOM 3557 C C . ALA A 1 427 ? -14.286 16.461 1.244 1.00 95.38 427 ALA A C 1
ATOM 3559 O O . ALA A 1 427 ? -15.300 16.287 1.921 1.00 95.38 427 ALA A O 1
ATOM 3560 N N . GLU A 1 428 ? -13.152 15.812 1.508 1.00 94.56 428 GLU A N 1
ATOM 3561 C CA . GLU A 1 428 ? -12.952 14.946 2.675 1.00 94.56 428 GLU A CA 1
ATOM 3562 C C . GLU A 1 428 ? -12.841 15.756 3.969 1.00 94.56 428 GLU A C 1
ATOM 3564 O O . GLU A 1 428 ? -13.537 15.450 4.938 1.00 94.56 428 GLU A O 1
ATOM 3569 N N . PHE A 1 429 ? -12.076 16.848 3.963 1.00 96.00 429 PHE A N 1
ATOM 3570 C CA . PHE A 1 429 ? -11.988 17.787 5.079 1.00 96.00 429 PHE A CA 1
ATOM 3571 C C . PHE A 1 429 ? -13.362 18.369 5.448 1.00 96.00 429 PHE A C 1
ATOM 3573 O O . PHE A 1 429 ? -13.743 18.354 6.618 1.00 96.00 429 PHE A O 1
ATOM 3580 N N . ASP A 1 430 ? -14.169 18.775 4.463 1.00 95.44 430 ASP A N 1
ATOM 3581 C CA . ASP A 1 430 ? -15.541 19.251 4.679 1.00 95.44 430 ASP A CA 1
ATOM 3582 C C . ASP A 1 430 ? -16.471 18.167 5.251 1.00 95.44 430 ASP A C 1
ATOM 3584 O O . ASP A 1 430 ? -17.353 18.472 6.060 1.00 95.44 430 ASP A O 1
ATOM 3588 N N . ARG A 1 431 ? -16.296 16.893 4.866 1.00 95.69 431 ARG A N 1
ATOM 3589 C CA . ARG A 1 431 ? -17.034 15.764 5.468 1.00 95.69 431 ARG A CA 1
ATOM 3590 C C . ARG A 1 431 ? -16.635 15.568 6.928 1.00 95.69 431 ARG A C 1
ATOM 3592 O O . ARG A 1 431 ? -17.518 15.472 7.778 1.00 95.69 431 ARG A O 1
ATOM 3599 N N . VAL A 1 432 ? -15.336 15.562 7.229 1.00 95.19 432 VAL A N 1
ATOM 3600 C CA . VAL A 1 432 ? -14.819 15.440 8.601 1.00 95.19 432 VAL A CA 1
ATOM 3601 C C . VAL A 1 432 ? -15.302 16.608 9.464 1.00 95.19 432 VAL A C 1
ATOM 3603 O O . VAL A 1 432 ? -15.822 16.377 10.554 1.00 95.19 432 VAL A O 1
ATOM 3606 N N . LEU A 1 433 ? -15.246 17.846 8.964 1.00 96.19 433 LEU A N 1
ATOM 3607 C CA . LEU A 1 433 ? -15.772 19.022 9.661 1.00 96.19 433 LEU A CA 1
ATOM 3608 C C . LEU A 1 433 ? -17.283 18.947 9.914 1.00 96.19 433 LEU A C 1
ATOM 3610 O O . LEU A 1 433 ? -17.737 19.397 10.966 1.00 96.19 433 LEU A O 1
ATOM 3614 N N . LYS A 1 434 ? -18.078 18.397 8.986 1.00 96.06 434 LYS A N 1
ATOM 3615 C CA . LYS A 1 434 ? -19.517 18.166 9.212 1.00 96.06 434 LYS A CA 1
ATOM 3616 C C . LYS A 1 434 ? -19.742 17.155 10.332 1.00 96.06 434 LYS A C 1
ATOM 3618 O O . LYS A 1 434 ? -20.448 17.477 11.282 1.00 96.06 434 LYS A O 1
ATOM 3623 N N . VAL A 1 435 ? -19.071 16.002 10.284 1.00 96.25 435 VAL A N 1
ATOM 3624 C CA . VAL A 1 435 ? -19.161 14.970 11.332 1.00 96.25 435 VAL A CA 1
ATOM 3625 C C . VAL A 1 435 ? -18.715 15.515 12.694 1.00 96.25 435 VAL A C 1
ATOM 3627 O O . VAL A 1 435 ? -19.393 15.282 13.691 1.00 96.25 435 VAL A O 1
ATOM 3630 N N . GLN A 1 436 ? -17.636 16.303 12.752 1.00 90.69 436 GLN A N 1
ATOM 3631 C CA . GLN A 1 436 ? -17.196 16.969 13.983 1.00 90.69 436 GLN A CA 1
ATOM 3632 C C . GLN A 1 436 ? -18.233 17.977 14.497 1.00 90.69 436 GLN A C 1
ATOM 3634 O O . GLN A 1 436 ? -18.557 17.963 15.681 1.00 90.69 436 GLN A O 1
ATOM 3639 N N . LYS A 1 437 ? -18.808 18.824 13.630 1.00 94.44 437 LYS A N 1
ATOM 3640 C CA . LYS A 1 437 ? -19.875 19.765 14.018 1.00 94.44 437 LYS A CA 1
ATOM 3641 C C . LYS A 1 437 ? -21.121 19.042 14.533 1.00 94.44 437 LYS A C 1
ATOM 3643 O O . LYS A 1 437 ? -21.695 19.473 15.529 1.00 94.44 437 LYS A O 1
ATOM 3648 N N . GLU A 1 438 ? -21.513 17.937 13.904 1.00 95.06 438 GLU A N 1
ATOM 3649 C CA . GLU A 1 438 ? -22.623 17.092 14.354 1.00 95.06 438 GLU A CA 1
ATOM 3650 C C . GLU A 1 438 ? -22.328 16.399 15.690 1.00 95.06 438 GLU A C 1
ATOM 3652 O O . GLU A 1 438 ? -23.215 16.321 16.539 1.00 95.06 438 GLU A O 1
ATOM 3657 N N . ALA A 1 439 ? -21.100 15.920 15.906 1.00 93.62 439 ALA A N 1
ATOM 3658 C CA . ALA A 1 439 ? -20.674 15.341 17.179 1.00 93.62 439 ALA A CA 1
ATOM 3659 C C . ALA A 1 439 ? -20.708 16.388 18.304 1.00 93.62 439 ALA A C 1
ATOM 3661 O O . ALA A 1 439 ? -21.354 16.158 19.323 1.00 93.62 439 ALA A O 1
ATOM 3662 N N . MET A 1 440 ? -20.129 17.573 18.077 1.00 92.88 440 MET A N 1
ATOM 3663 C CA . MET A 1 440 ? -20.176 18.701 19.017 1.00 92.88 440 MET A CA 1
ATOM 3664 C C . MET A 1 440 ? -21.613 19.161 19.311 1.00 92.88 440 MET A C 1
ATOM 3666 O O . MET A 1 440 ? -21.916 19.559 20.434 1.00 92.88 440 MET A O 1
ATOM 3670 N N . ALA A 1 441 ? -22.515 19.121 18.323 1.00 95.56 441 ALA A N 1
ATOM 3671 C CA . ALA A 1 441 ? -23.928 19.443 18.524 1.00 95.56 441 ALA A CA 1
ATOM 3672 C C . ALA A 1 441 ? -24.644 18.382 19.378 1.00 95.56 441 ALA A C 1
ATOM 3674 O O . ALA A 1 441 ? -25.344 18.738 20.323 1.00 95.56 441 ALA A O 1
ATOM 3675 N N . LYS A 1 442 ? -24.419 17.089 19.101 1.00 94.62 442 LYS A N 1
ATOM 3676 C CA . LYS A 1 442 ? -24.957 15.971 19.898 1.00 94.62 442 LYS A CA 1
ATOM 3677 C C . LYS A 1 442 ? -24.430 15.984 21.333 1.00 94.62 442 LYS A C 1
ATOM 3679 O O . LYS A 1 442 ? -25.190 15.710 22.254 1.00 94.62 442 LYS A O 1
ATOM 3684 N N . GLU A 1 443 ? -23.156 16.313 21.534 1.00 92.81 443 GLU A N 1
ATOM 3685 C CA . GLU A 1 443 ? -22.566 16.427 22.869 1.00 92.81 443 GLU A CA 1
ATOM 3686 C C . GLU A 1 443 ? -23.188 17.589 23.654 1.00 92.81 443 GLU A C 1
ATOM 3688 O O . GLU A 1 443 ? -23.622 17.389 24.787 1.00 92.81 443 GLU A O 1
ATOM 3693 N N . LYS A 1 444 ? -23.333 18.771 23.038 1.00 94.38 444 LYS A N 1
ATOM 3694 C CA . LYS A 1 444 ? -24.048 19.905 23.648 1.00 94.38 444 LYS A CA 1
ATOM 3695 C C . LYS A 1 444 ? -25.486 19.551 24.013 1.00 94.38 444 LYS A C 1
ATOM 3697 O O . LYS A 1 444 ? -25.898 19.808 25.137 1.00 94.38 444 LYS A O 1
ATOM 3702 N N . GLU A 1 445 ? -26.221 18.897 23.116 1.00 95.12 445 GLU A N 1
ATOM 3703 C CA . GLU A 1 445 ? -27.591 18.454 23.391 1.00 95.12 445 GLU A CA 1
ATOM 3704 C C . GLU A 1 445 ? -27.642 17.451 24.563 1.00 95.12 445 GLU A C 1
ATOM 3706 O O . GLU A 1 445 ? -28.532 17.512 25.412 1.00 95.12 445 GLU A O 1
ATOM 3711 N N . GLN A 1 446 ? -26.669 16.539 24.666 1.00 92.38 446 GLN A N 1
ATOM 3712 C CA . GLN A 1 446 ? -26.556 15.630 25.810 1.00 92.38 446 GLN A CA 1
ATOM 3713 C C . GLN A 1 446 ? -26.237 16.374 27.114 1.00 92.38 446 GLN A C 1
ATOM 3715 O O . GLN A 1 446 ? -26.862 16.079 28.133 1.00 92.38 446 GLN A O 1
ATOM 3720 N N . GLN A 1 447 ? -25.324 17.348 27.092 1.00 91.44 447 GLN A N 1
ATOM 3721 C CA . GLN A 1 447 ? -25.006 18.196 28.246 1.00 91.44 447 GLN A CA 1
ATOM 3722 C C . GLN A 1 447 ? -26.230 19.017 28.686 1.00 91.44 447 GLN A C 1
ATOM 3724 O O . GLN A 1 447 ? -26.562 19.035 29.870 1.00 91.44 447 GLN A O 1
ATOM 3729 N N . GLU A 1 448 ? -26.971 19.620 27.754 1.00 94.06 448 GLU A N 1
ATOM 3730 C CA . GLU A 1 448 ? -28.221 20.342 28.030 1.00 94.06 448 GLU A CA 1
ATOM 3731 C C . GLU A 1 448 ? -29.282 19.425 2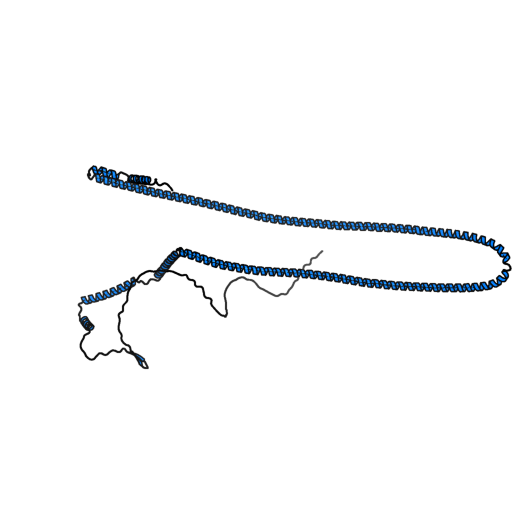8.653 1.00 94.06 448 GLU A C 1
ATOM 3733 O O . GLU A 1 448 ? -29.834 19.752 29.705 1.00 94.06 448 GLU A O 1
ATOM 3738 N N . ARG A 1 449 ? -29.501 18.225 28.094 1.00 94.31 449 ARG A N 1
ATOM 3739 C CA . ARG A 1 449 ? -30.403 17.209 28.672 1.00 94.31 449 ARG A CA 1
ATOM 3740 C C . ARG A 1 449 ? -29.969 16.781 30.080 1.00 94.31 449 ARG A C 1
ATOM 3742 O O . ARG A 1 449 ? -30.819 16.606 30.954 1.00 94.31 449 ARG A O 1
ATOM 3749 N N . GLN A 1 450 ? -28.667 16.625 30.333 1.00 92.81 450 GLN A N 1
ATOM 3750 C CA . GLN A 1 450 ? -28.137 16.327 31.671 1.00 92.81 450 GLN A CA 1
ATOM 3751 C C . GLN A 1 450 ? -28.372 17.491 32.644 1.00 92.81 450 GLN A C 1
ATOM 3753 O O . GLN A 1 450 ? -28.856 17.263 33.755 1.00 92.81 450 GLN A O 1
ATOM 3758 N N . HIS A 1 451 ? -28.115 18.735 32.228 1.00 93.44 451 HIS A N 1
ATOM 3759 C CA . HIS A 1 451 ? -28.399 19.931 33.023 1.00 93.44 451 HIS A CA 1
ATOM 3760 C C . HIS A 1 451 ? -29.895 20.091 33.318 1.00 93.44 451 HIS A C 1
ATOM 3762 O O . HIS A 1 451 ? -30.263 20.406 34.452 1.00 93.44 451 HIS A O 1
ATOM 3768 N N . GLU A 1 452 ? -30.778 19.834 32.352 1.00 94.44 452 GLU A N 1
ATOM 3769 C CA . GLU A 1 452 ? -32.222 19.815 32.579 1.00 94.44 452 GLU A CA 1
ATOM 3770 C C . GLU A 1 452 ? -32.633 18.736 33.579 1.00 94.44 452 GLU A C 1
ATOM 3772 O O . GLU A 1 452 ? -33.365 19.031 34.524 1.00 94.44 452 GLU A O 1
ATOM 3777 N N . ASN A 1 453 ? -32.142 17.506 33.423 1.00 93.81 453 ASN A N 1
ATOM 3778 C CA . ASN A 1 453 ? -32.438 16.415 34.349 1.00 93.81 453 ASN A CA 1
ATOM 3779 C C . ASN A 1 453 ? -31.935 16.726 35.766 1.00 93.81 453 ASN A C 1
ATOM 3781 O O . ASN A 1 453 ? -32.676 16.530 36.729 1.00 93.81 453 ASN A O 1
ATOM 3785 N N . ALA A 1 454 ? -30.741 17.309 35.905 1.00 93.81 454 ALA A N 1
ATOM 3786 C CA . ALA A 1 454 ? -30.222 17.790 37.182 1.00 93.81 454 ALA A CA 1
ATOM 3787 C C . ALA A 1 454 ? -31.094 18.912 37.778 1.00 93.81 454 ALA A C 1
ATOM 3789 O O . ALA A 1 454 ? -31.399 18.886 38.972 1.00 93.81 454 ALA A O 1
ATOM 3790 N N . ARG A 1 455 ? -31.574 19.866 36.964 1.00 95.19 455 ARG A N 1
ATOM 3791 C CA . ARG A 1 455 ? -32.508 20.923 37.404 1.00 95.19 455 ARG A CA 1
ATOM 3792 C C . ARG A 1 455 ? -33.854 20.352 37.858 1.00 95.19 455 ARG A C 1
ATOM 3794 O O . ARG A 1 455 ? -34.353 20.775 38.902 1.00 95.19 455 ARG A O 1
ATOM 3801 N N . ARG A 1 456 ? -34.419 19.390 37.118 1.00 95.00 456 ARG A N 1
ATOM 3802 C CA . ARG A 1 456 ? -35.666 18.677 37.459 1.00 95.00 456 ARG A CA 1
ATOM 3803 C C . ARG A 1 456 ? -35.502 17.879 38.756 1.00 95.00 456 ARG A C 1
ATOM 3805 O O . ARG A 1 456 ? -36.337 17.993 39.647 1.00 95.00 456 ARG A O 1
ATOM 3812 N N . HIS A 1 457 ? -34.394 17.155 38.912 1.00 95.00 457 HIS A N 1
ATOM 3813 C CA . HIS A 1 457 ? -34.074 16.404 40.128 1.00 95.00 457 HIS A CA 1
ATOM 3814 C C . HIS A 1 457 ? -33.888 17.324 41.346 1.00 95.00 457 HIS A C 1
ATOM 3816 O O . HIS A 1 457 ? -34.508 17.107 42.385 1.00 95.00 457 HIS A O 1
ATOM 3822 N N . ALA A 1 458 ? -33.130 18.417 41.206 1.00 95.62 458 ALA A N 1
ATOM 3823 C CA . ALA A 1 458 ? -32.968 19.415 42.263 1.00 95.62 458 ALA A CA 1
ATOM 3824 C C . ALA A 1 458 ? -34.294 20.111 42.632 1.00 95.62 458 ALA A C 1
ATOM 3826 O O . ALA A 1 458 ? -34.506 20.462 43.792 1.00 95.62 458 ALA A O 1
ATOM 3827 N N . HIS A 1 459 ? -35.204 20.304 41.670 1.00 96.12 459 HIS A N 1
ATOM 3828 C CA . HIS A 1 459 ? -36.557 20.795 41.938 1.00 96.12 459 HIS A CA 1
ATOM 3829 C C . HIS A 1 459 ? -37.386 19.776 42.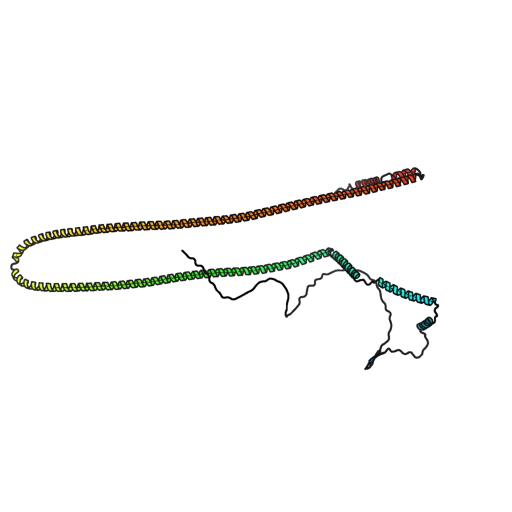729 1.00 96.12 459 HIS A C 1
ATOM 3831 O O . HIS A 1 459 ? -37.978 20.141 43.742 1.00 96.12 459 HIS A O 1
ATOM 3837 N N . ALA A 1 460 ? -37.365 18.501 42.330 1.00 95.62 460 ALA A N 1
ATOM 3838 C CA . ALA A 1 460 ? -38.047 17.425 43.045 1.00 95.62 460 ALA A CA 1
ATOM 3839 C C . ALA A 1 460 ? -37.535 17.272 44.490 1.00 95.62 460 ALA A C 1
ATOM 3841 O O . ALA A 1 460 ? -38.341 17.133 45.406 1.00 95.62 460 ALA A O 1
ATOM 3842 N N . ILE A 1 461 ? -36.221 17.387 44.728 1.00 94.75 461 ILE A N 1
ATOM 3843 C CA . ILE A 1 461 ? -35.651 17.400 46.088 1.00 94.75 461 ILE A CA 1
ATOM 3844 C C . ILE A 1 461 ? -36.184 18.590 46.897 1.00 94.75 461 ILE A C 1
ATOM 3846 O O . ILE A 1 461 ? -36.607 18.402 48.036 1.00 94.75 461 ILE A O 1
ATOM 3850 N N . ARG A 1 462 ? -36.221 19.803 46.324 1.00 94.00 462 ARG A N 1
ATOM 3851 C CA . ARG A 1 462 ? -36.784 20.982 47.011 1.00 94.00 462 ARG A CA 1
ATOM 3852 C C . ARG A 1 462 ? -38.263 20.794 47.365 1.00 94.00 462 ARG A C 1
ATOM 3854 O O . ARG A 1 462 ? -38.651 21.132 48.478 1.00 94.00 462 ARG A O 1
ATOM 3861 N N . GLN A 1 463 ? -39.060 20.204 46.472 1.00 94.69 463 GLN A N 1
ATOM 3862 C CA . GLN A 1 463 ? -40.460 19.863 46.756 1.00 94.69 463 GLN A CA 1
ATOM 3863 C C . GLN A 1 463 ? -40.572 18.824 47.881 1.00 94.69 463 GLN A C 1
ATOM 3865 O O . GLN A 1 463 ? -41.299 19.053 48.840 1.00 94.69 463 GLN A O 1
ATOM 3870 N N . GLN A 1 464 ? -39.787 17.742 47.841 1.00 93.88 464 GLN A N 1
ATOM 3871 C CA . GLN A 1 464 ? -39.762 16.735 48.912 1.00 93.88 464 GLN A CA 1
ATOM 3872 C C . GLN A 1 464 ? -39.327 17.318 50.265 1.00 93.88 464 GLN A C 1
ATOM 3874 O O . GLN A 1 464 ? -39.849 16.914 51.305 1.00 93.88 464 GLN A O 1
ATOM 3879 N N . MET A 1 465 ? -38.382 18.264 50.283 1.00 90.88 465 MET A N 1
ATOM 3880 C CA . MET A 1 465 ? -38.014 18.995 51.499 1.00 90.88 465 MET A CA 1
ATOM 3881 C C . MET A 1 465 ? -39.186 19.834 52.011 1.00 90.88 465 MET A C 1
ATOM 3883 O O . MET A 1 465 ? -39.551 19.699 53.176 1.00 90.88 465 MET A O 1
ATOM 3887 N N . GLN A 1 466 ? -39.830 20.617 51.143 1.00 94.31 466 GLN A N 1
ATOM 3888 C CA . GLN A 1 466 ? -40.986 21.441 51.498 1.00 94.31 466 GLN A CA 1
ATOM 3889 C C . GLN A 1 466 ? -42.162 20.595 52.022 1.00 94.31 466 GLN A C 1
ATOM 3891 O O . GLN A 1 466 ? -42.756 20.926 53.046 1.00 94.31 466 GLN A O 1
ATOM 3896 N N . GLU A 1 467 ? -42.471 19.462 51.388 1.00 93.75 467 GLU A N 1
ATOM 3897 C CA . GLU A 1 467 ? -43.486 18.505 51.850 1.00 93.75 467 GLU A CA 1
ATOM 3898 C C . GLU A 1 467 ? -43.136 17.905 53.218 1.00 93.75 467 GLU A C 1
ATOM 3900 O O . GLU A 1 467 ? -43.997 17.810 54.098 1.00 93.75 467 GLU A O 1
ATOM 3905 N N . ARG A 1 468 ? -41.867 17.535 53.441 1.00 92.31 468 ARG A N 1
ATOM 3906 C CA . ARG A 1 468 ? -41.386 17.038 54.741 1.00 92.31 468 ARG A CA 1
ATOM 3907 C C . ARG A 1 468 ? -41.451 18.112 55.822 1.00 92.31 468 ARG A C 1
ATOM 3909 O O . ARG A 1 468 ? -41.859 17.804 56.940 1.00 92.31 468 ARG A O 1
ATOM 3916 N N . GLU A 1 469 ? -41.102 19.355 55.508 1.00 92.12 469 GLU A N 1
ATOM 3917 C CA . GLU A 1 469 ? -41.201 20.497 56.422 1.00 92.12 469 GLU A CA 1
ATOM 3918 C C . GLU A 1 469 ? -42.654 20.813 56.783 1.00 92.12 469 GLU A C 1
ATOM 3920 O O . GLU A 1 469 ? -42.963 20.973 57.966 1.00 92.12 469 GLU A O 1
ATOM 3925 N N . LEU A 1 470 ? -43.562 20.817 55.800 1.00 93.62 470 LEU A N 1
ATOM 3926 C CA . LEU A 1 470 ? -45.003 20.976 56.011 1.00 93.62 470 LEU A CA 1
ATOM 3927 C C . LEU A 1 470 ? -45.580 19.820 56.840 1.00 93.62 470 LEU A C 1
ATOM 3929 O O . LEU A 1 470 ? -46.317 20.066 57.795 1.00 93.62 470 LEU A O 1
ATOM 3933 N N . SER A 1 471 ? -45.198 18.572 56.552 1.00 92.06 471 SER A N 1
ATOM 3934 C CA . SER A 1 471 ? -45.595 17.394 57.335 1.00 92.06 471 SER A CA 1
ATOM 3935 C C . SER A 1 471 ? -45.072 17.464 58.775 1.00 92.06 471 SER A C 1
ATOM 3937 O O . SER A 1 471 ? -45.814 17.205 59.722 1.00 92.06 471 SER A O 1
ATOM 3939 N N . ALA A 1 472 ? -43.819 17.880 58.976 1.00 92.12 472 ALA A N 1
ATOM 3940 C CA . ALA A 1 472 ? -43.240 18.081 60.302 1.00 92.12 472 ALA A CA 1
ATOM 3941 C C . ALA A 1 472 ? -43.914 19.241 61.055 1.00 92.12 472 ALA A C 1
ATOM 3943 O O . ALA A 1 472 ? -44.166 19.130 62.254 1.00 92.12 472 ALA A O 1
ATOM 3944 N N . ALA A 1 473 ? -44.257 20.335 60.371 1.00 92.12 473 ALA A N 1
ATOM 3945 C CA . ALA A 1 473 ? -45.009 21.447 60.945 1.00 92.12 473 ALA A CA 1
ATOM 3946 C C . ALA A 1 473 ? -46.440 21.036 61.328 1.00 92.12 473 ALA A C 1
ATOM 3948 O O . ALA A 1 473 ? -46.901 21.403 62.407 1.00 92.12 473 ALA A O 1
ATOM 3949 N N . ALA A 1 474 ? -47.117 20.232 60.503 1.00 91.31 474 ALA A N 1
ATOM 3950 C CA . ALA A 1 474 ? -48.423 19.657 60.816 1.00 91.31 474 ALA A CA 1
ATOM 3951 C C . ALA A 1 474 ? -48.347 18.724 62.035 1.00 91.31 474 ALA A C 1
ATOM 3953 O O . ALA A 1 474 ? -49.094 18.918 62.989 1.00 91.31 474 ALA A O 1
ATOM 3954 N N . LYS A 1 475 ? -47.378 17.799 62.079 1.00 90.62 475 LYS A N 1
ATOM 3955 C CA . LYS A 1 475 ? -47.138 16.924 63.244 1.00 90.62 475 LYS A CA 1
ATOM 3956 C C . LYS A 1 475 ? -46.857 17.718 64.523 1.00 90.62 475 LYS A C 1
ATOM 3958 O O . LYS A 1 475 ? -47.404 17.384 65.568 1.00 90.62 475 LYS A O 1
ATOM 3963 N N . ARG A 1 476 ? -46.068 18.801 64.449 1.00 88.56 476 ARG A N 1
ATOM 3964 C CA . ARG A 1 476 ? -45.870 19.724 65.582 1.00 88.56 476 ARG A CA 1
ATOM 3965 C C . ARG A 1 476 ? -47.184 20.383 66.012 1.00 88.56 476 ARG A C 1
ATOM 3967 O O . ARG A 1 476 ? -47.464 20.416 67.203 1.00 88.56 476 ARG A O 1
ATOM 3974 N N . ARG A 1 477 ? -48.004 20.874 65.073 1.00 88.94 477 ARG A N 1
ATOM 3975 C CA . ARG A 1 477 ? -49.322 21.470 65.372 1.00 88.94 477 ARG A CA 1
ATOM 3976 C C . ARG A 1 477 ? -50.269 20.472 66.042 1.00 88.94 477 ARG A C 1
ATOM 3978 O O . ARG A 1 477 ? -50.906 20.845 67.019 1.00 88.94 477 ARG A O 1
ATOM 3985 N N . GLU A 1 478 ? -50.342 19.227 65.570 1.00 89.06 478 GLU A N 1
ATOM 3986 C CA . GLU A 1 478 ? -51.156 18.192 66.225 1.00 89.06 478 GLU A CA 1
ATOM 3987 C C . GLU A 1 478 ? -50.626 17.845 67.622 1.00 89.06 478 GLU A C 1
ATOM 3989 O O . GLU A 1 478 ? -51.409 17.798 68.565 1.00 89.06 478 GLU A O 1
ATOM 3994 N N . PHE A 1 479 ? -49.305 17.731 67.805 1.00 88.31 479 PHE A N 1
ATOM 3995 C CA . PHE A 1 479 ? -48.710 17.528 69.131 1.00 88.31 479 PHE A CA 1
ATOM 3996 C C . PHE A 1 479 ? -49.034 18.672 70.110 1.00 88.31 479 PHE A C 1
ATOM 3998 O O . PHE A 1 479 ? -49.365 18.414 71.266 1.00 88.31 479 PHE A O 1
ATOM 4005 N N . PHE A 1 480 ? -49.000 19.932 69.658 1.00 87.38 480 PHE A N 1
ATOM 4006 C CA . PHE A 1 480 ? -49.427 21.067 70.484 1.00 87.38 480 PHE A CA 1
ATOM 4007 C C . PHE A 1 480 ? -50.930 21.021 70.799 1.00 87.38 480 PHE A C 1
ATOM 4009 O O . PHE A 1 480 ? -51.290 21.164 71.960 1.00 87.38 480 PHE A O 1
ATOM 4016 N N . LYS A 1 481 ? -51.802 20.701 69.831 1.00 88.44 481 LYS A N 1
ATOM 4017 C CA . LYS A 1 481 ? -53.242 20.498 70.094 1.00 88.44 481 LYS A CA 1
ATOM 4018 C C . LYS A 1 481 ? -53.506 19.370 71.097 1.00 88.44 481 LYS A C 1
ATOM 4020 O O . LYS A 1 481 ? -54.420 19.477 71.910 1.00 88.44 481 LYS A O 1
ATOM 4025 N N . GLU A 1 482 ? -52.742 18.279 71.050 1.00 83.69 482 GLU A N 1
ATOM 4026 C CA . GLU A 1 482 ? -52.822 17.202 72.044 1.00 83.69 482 GLU A CA 1
ATOM 4027 C C . GLU A 1 482 ? -52.346 17.659 73.428 1.00 83.69 482 GLU A C 1
ATOM 4029 O O . GLU A 1 482 ? -52.964 17.304 74.434 1.00 83.69 482 GLU A O 1
ATOM 4034 N N . ALA A 1 483 ? -51.287 18.470 73.497 1.00 85.00 483 ALA A N 1
ATOM 4035 C CA . ALA A 1 483 ? -50.820 19.072 74.742 1.00 85.00 483 ALA A CA 1
ATOM 4036 C C . ALA A 1 483 ? -51.860 20.042 75.333 1.00 85.00 483 ALA A C 1
ATOM 4038 O O . ALA A 1 483 ? -52.144 19.960 76.528 1.00 85.00 483 ALA A O 1
ATOM 4039 N N . ASP A 1 484 ? -52.487 20.881 74.504 1.00 82.75 484 ASP A N 1
ATOM 4040 C 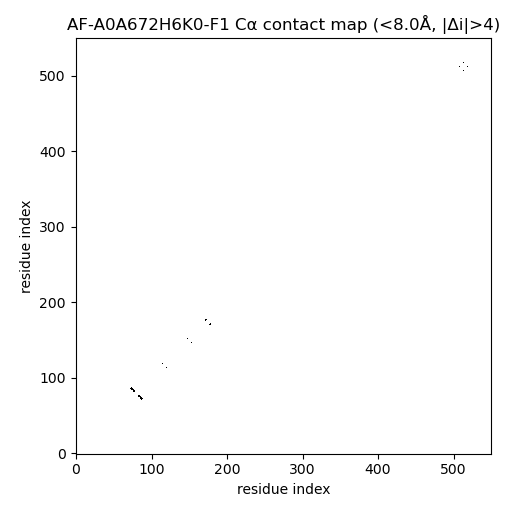CA . ASP A 1 484 ? -53.560 21.797 74.905 1.00 82.75 484 ASP A CA 1
ATOM 4041 C C . ASP A 1 484 ? -54.794 21.030 75.401 1.00 82.75 484 ASP A C 1
ATOM 4043 O O . ASP A 1 484 ? -55.314 21.333 76.474 1.00 82.75 484 ASP A O 1
ATOM 4047 N N . ARG A 1 485 ? -55.217 19.966 74.696 1.00 84.81 485 ARG A N 1
ATOM 4048 C CA . ARG A 1 485 ? -56.296 19.065 75.151 1.00 84.81 485 ARG A CA 1
ATOM 4049 C C . ARG A 1 485 ? -55.992 18.459 76.521 1.00 84.81 485 ARG A C 1
ATOM 4051 O O . ARG A 1 485 ? -56.835 18.528 77.410 1.00 84.81 485 ARG A O 1
ATOM 4058 N N . ARG A 1 486 ? -54.777 17.936 76.731 1.00 76.56 486 ARG A N 1
ATOM 4059 C CA . ARG A 1 486 ? -54.339 17.422 78.044 1.00 76.56 486 ARG A CA 1
ATOM 4060 C C . ARG A 1 486 ? -54.294 18.523 79.110 1.00 76.56 486 ARG A C 1
ATOM 4062 O O . ARG A 1 486 ? -54.588 18.255 80.274 1.00 76.56 486 ARG A O 1
ATOM 4069 N N . GLY A 1 487 ? -53.951 19.753 78.726 1.00 83.81 487 GLY A N 1
ATOM 4070 C CA . GLY A 1 487 ? -53.997 20.939 79.582 1.00 83.81 487 GLY A CA 1
ATOM 4071 C C . GLY A 1 487 ? -55.419 21.281 80.034 1.00 83.81 487 GLY A C 1
ATOM 4072 O O . GLY A 1 487 ? -55.651 21.462 81.230 1.00 83.81 487 GLY A O 1
ATOM 4073 N N . GLU A 1 488 ? -56.382 21.292 79.114 1.00 82.62 488 GLU A N 1
ATOM 4074 C CA . GLU A 1 488 ? -57.801 21.510 79.418 1.00 82.62 488 GLU A CA 1
ATOM 4075 C C . GLU A 1 488 ? -58.411 20.359 80.228 1.00 82.62 488 GLU A C 1
ATOM 4077 O O . GLU A 1 488 ? -59.086 20.596 81.229 1.00 82.62 488 GLU A O 1
ATOM 4082 N N . GLU A 1 489 ? -58.101 19.102 79.908 1.00 82.81 489 GLU A N 1
ATOM 4083 C CA . GLU A 1 489 ? -58.494 17.947 80.726 1.00 82.81 489 GLU A CA 1
ATOM 4084 C C . GLU A 1 489 ? -57.947 18.045 82.160 1.00 82.81 489 GLU A C 1
ATOM 4086 O O . GLU A 1 489 ? -58.659 17.744 83.128 1.00 82.81 489 GLU A O 1
ATOM 4091 N N . ALA A 1 490 ? -56.703 18.511 82.322 1.00 78.56 490 ALA A N 1
ATOM 4092 C CA . ALA A 1 490 ? -56.091 18.759 83.622 1.00 78.56 490 ALA A CA 1
ATOM 4093 C C . ALA A 1 490 ? -56.746 19.940 84.362 1.00 78.56 490 ALA A C 1
ATOM 4095 O O . ALA A 1 490 ? -56.995 19.822 85.564 1.00 78.56 490 ALA A O 1
ATOM 4096 N N . ARG A 1 491 ? -57.098 21.034 83.669 1.00 81.19 491 ARG A N 1
ATOM 4097 C CA . ARG A 1 491 ? -57.873 22.165 84.221 1.00 81.19 491 ARG A CA 1
ATOM 4098 C C . ARG A 1 491 ? -59.256 21.716 84.692 1.00 81.19 491 ARG A C 1
ATOM 4100 O O . ARG A 1 491 ? -59.595 21.923 85.855 1.00 81.19 491 ARG A O 1
ATOM 4107 N N . LEU A 1 492 ? -60.007 20.998 83.858 1.00 83.25 492 LEU A N 1
ATOM 4108 C CA . LEU A 1 492 ? -61.310 20.414 84.200 1.00 83.25 492 LEU A CA 1
ATOM 4109 C C . LEU A 1 492 ? -61.204 19.392 85.344 1.00 83.25 492 LEU A C 1
ATOM 4111 O O . LEU A 1 492 ? -62.119 19.248 86.155 1.00 83.25 492 LEU A O 1
ATOM 4115 N N . ARG A 1 493 ? -60.094 18.649 85.451 1.00 77.75 493 ARG A N 1
ATOM 4116 C CA . ARG A 1 493 ? -59.813 17.785 86.612 1.00 77.75 493 ARG A CA 1
ATOM 4117 C C . ARG A 1 493 ? -59.537 18.607 87.874 1.00 77.75 493 ARG A C 1
ATOM 4119 O O . ARG A 1 493 ? -60.046 18.248 88.932 1.00 77.75 493 ARG A O 1
ATOM 4126 N N . GLN A 1 494 ? -58.770 19.694 87.786 1.00 72.81 494 GLN A N 1
ATOM 4127 C CA . GLN A 1 494 ? -58.511 20.593 88.915 1.00 72.81 494 GLN A CA 1
ATOM 4128 C C . GLN A 1 494 ? -59.785 21.296 89.392 1.00 72.81 494 GLN A C 1
ATOM 4130 O O . GLN A 1 494 ? -60.017 21.326 90.597 1.00 72.81 494 GLN A O 1
ATOM 4135 N N . GLN A 1 495 ? -60.640 21.776 88.484 1.00 77.88 495 GLN A N 1
ATOM 4136 C CA . GLN A 1 495 ? -61.946 22.361 88.808 1.00 77.88 495 GLN A CA 1
ATOM 4137 C C . GLN A 1 495 ? -62.853 21.341 89.509 1.00 77.88 495 GLN A C 1
ATOM 4139 O O . GLN A 1 495 ? -63.293 21.600 90.625 1.00 77.88 495 GLN A O 1
ATOM 4144 N N . ARG A 1 496 ? -63.018 20.127 88.957 1.00 76.81 496 ARG A N 1
ATOM 4145 C CA . ARG A 1 496 ? -63.765 19.039 89.623 1.00 76.81 496 ARG A CA 1
ATOM 4146 C C . ARG A 1 496 ? -63.208 18.707 91.011 1.00 76.81 496 ARG A C 1
ATOM 4148 O O . ARG A 1 496 ? -63.969 18.538 91.961 1.00 76.81 496 ARG A O 1
ATOM 4155 N N . LEU A 1 497 ? -61.883 18.648 91.170 1.00 73.88 497 LEU A N 1
ATOM 4156 C CA . LEU A 1 497 ? -61.253 18.454 92.481 1.00 73.88 497 LEU A CA 1
ATOM 4157 C C . LEU A 1 497 ? -61.488 19.645 93.423 1.00 73.88 497 LEU A C 1
ATOM 4159 O O . LEU A 1 497 ? -61.674 19.427 94.617 1.00 73.88 497 LEU A O 1
ATOM 4163 N N . HIS A 1 498 ? -61.503 20.879 92.919 1.00 70.69 498 HIS A N 1
ATOM 4164 C CA . HIS A 1 498 ? -61.810 22.081 93.693 1.00 70.69 498 HIS A CA 1
ATOM 4165 C C . HIS A 1 498 ? -63.274 22.097 94.147 1.00 70.69 498 HIS A C 1
ATOM 4167 O O . HIS A 1 498 ? -63.540 22.327 95.319 1.00 70.69 498 HIS A O 1
ATOM 4173 N N . GLU A 1 499 ? -64.222 21.759 93.276 1.00 75.56 499 GLU A N 1
ATOM 4174 C CA . GLU A 1 499 ? -65.639 21.605 93.622 1.00 75.56 499 GLU A CA 1
ATOM 4175 C C . GLU A 1 499 ? -65.870 20.509 94.667 1.00 75.56 499 GLU A C 1
ATOM 4177 O O . GLU A 1 499 ? -66.650 20.702 95.597 1.00 75.56 499 GLU A O 1
ATOM 4182 N N . ILE A 1 500 ? -65.181 19.367 94.553 1.00 72.88 500 ILE A N 1
ATOM 4183 C CA . ILE A 1 500 ? -65.243 18.289 95.550 1.00 72.88 500 ILE A CA 1
ATOM 4184 C C . ILE A 1 500 ? -64.626 18.746 96.880 1.00 72.88 500 ILE A C 1
ATOM 4186 O O . ILE A 1 500 ? -65.190 18.457 97.936 1.00 72.88 500 ILE A O 1
ATOM 4190 N N . LYS A 1 501 ? -63.509 19.488 96.856 1.00 70.00 501 LYS A N 1
ATOM 4191 C CA . LYS A 1 501 ? -62.925 20.113 98.055 1.00 70.00 501 LYS A CA 1
ATOM 4192 C C . LYS A 1 501 ? -63.898 21.114 98.687 1.00 70.00 501 LYS A C 1
ATOM 4194 O O . LYS A 1 501 ? -64.105 21.047 99.888 1.00 70.00 501 LYS A O 1
ATOM 4199 N N . GLU A 1 502 ? -64.537 21.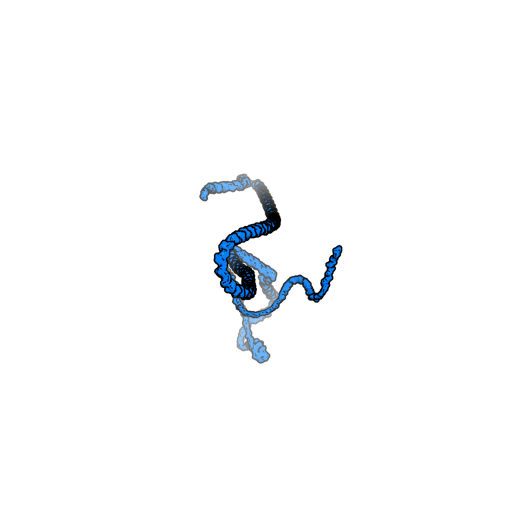978 97.902 1.00 69.25 502 GLU A N 1
ATOM 4200 C CA . GLU A 1 502 ? -65.523 22.971 98.357 1.00 69.25 502 GLU A CA 1
ATOM 4201 C C . GLU A 1 502 ? -66.829 22.348 98.869 1.00 69.25 502 GLU A C 1
ATOM 4203 O O . GLU A 1 502 ? -67.440 22.872 99.798 1.00 69.25 502 GLU A O 1
ATOM 4208 N N . LYS A 1 503 ? -67.275 21.221 98.298 1.00 70.06 503 LYS A N 1
ATOM 4209 C CA . LYS A 1 503 ? -68.379 20.421 98.854 1.00 70.06 503 LYS A CA 1
ATOM 4210 C C . LYS A 1 503 ? -67.968 19.845 100.211 1.00 70.06 503 LYS A C 1
ATOM 4212 O O . LYS A 1 503 ? -68.571 20.208 101.212 1.00 70.06 503 LYS A O 1
ATOM 4217 N N . LYS A 1 504 ? -66.835 19.136 100.289 1.00 65.56 504 LYS A N 1
ATOM 4218 C CA . LYS A 1 504 ? -66.311 18.606 101.563 1.00 65.56 504 LYS A CA 1
ATOM 4219 C C . LYS A 1 504 ? -66.038 19.691 102.612 1.00 65.56 504 LYS A C 1
ATOM 4221 O O . LYS A 1 504 ? -66.258 19.455 103.791 1.00 65.56 504 LYS A O 1
ATOM 4226 N N . LEU A 1 505 ? -65.596 20.887 102.220 1.00 66.94 505 LEU A N 1
ATOM 4227 C CA . LEU A 1 505 ? -65.416 22.034 103.121 1.00 66.94 505 LEU A CA 1
ATOM 4228 C C . LEU A 1 505 ? -66.740 22.678 103.560 1.00 66.94 505 LEU A C 1
ATOM 4230 O O . LEU A 1 505 ? -66.741 23.382 104.567 1.00 66.94 505 LEU A O 1
ATOM 4234 N N . ARG A 1 506 ? -67.845 22.481 102.834 1.00 68.44 506 ARG A N 1
ATOM 4235 C CA . ARG A 1 506 ? -69.200 22.842 103.282 1.00 68.44 506 ARG A CA 1
ATOM 4236 C C . ARG A 1 506 ? -69.770 21.773 104.212 1.00 68.44 506 ARG A C 1
ATOM 4238 O O . ARG A 1 506 ? -70.263 22.127 105.277 1.00 68.44 506 ARG A O 1
ATOM 4245 N N . ASP A 1 507 ? -69.589 20.498 103.886 1.00 64.62 507 ASP A N 1
ATOM 4246 C CA . ASP A 1 507 ? -69.982 19.369 104.741 1.00 64.62 507 ASP A CA 1
ATOM 4247 C C . ASP A 1 507 ? -69.248 19.427 106.103 1.00 64.62 507 ASP A C 1
ATOM 4249 O O . ASP A 1 507 ? -69.845 19.299 107.167 1.00 64.62 507 ASP A O 1
ATOM 4253 N N . LEU A 1 508 ? -67.952 19.757 106.100 1.00 59.91 508 LEU A N 1
ATOM 4254 C CA . LEU A 1 508 ? -67.152 19.988 107.315 1.00 59.91 508 LEU A CA 1
ATOM 4255 C C . LEU A 1 508 ? -67.447 21.323 108.035 1.00 59.91 508 LEU A C 1
ATOM 4257 O O . LEU A 1 508 ? -66.855 21.582 109.082 1.00 59.91 508 LEU A O 1
ATOM 4261 N N . ARG A 1 509 ? -68.314 22.189 107.489 1.00 60.09 509 ARG A N 1
ATOM 4262 C CA . ARG A 1 509 ? -68.874 23.355 108.206 1.00 60.09 509 ARG A CA 1
ATOM 4263 C C . ARG A 1 509 ? -70.248 23.060 108.799 1.00 60.09 509 ARG A C 1
ATOM 4265 O O . ARG A 1 509 ? -70.578 23.656 109.820 1.00 60.09 509 ARG A O 1
ATOM 4272 N N . SER A 1 510 ? -71.045 22.187 108.175 1.00 55.94 510 SER A N 1
ATOM 4273 C CA . SER A 1 510 ? -72.334 21.756 108.731 1.00 55.94 510 SER A CA 1
ATOM 4274 C C . SER A 1 510 ? -72.141 20.827 109.934 1.00 55.94 510 SER A C 1
ATOM 4276 O O . SER A 1 510 ? -72.891 20.913 110.905 1.00 55.94 510 SER A O 1
ATOM 4278 N N . VAL A 1 511 ? -71.072 20.023 109.937 1.00 55.41 511 VAL A N 1
ATOM 4279 C CA . VAL A 1 511 ? -70.563 19.359 111.144 1.00 55.41 511 VAL A CA 1
ATOM 4280 C C . VAL A 1 511 ? -69.803 20.378 112.001 1.00 55.41 511 VAL A C 1
ATOM 4282 O O . VAL A 1 511 ? -68.797 20.941 111.573 1.00 55.41 511 VAL A O 1
ATOM 4285 N N . ARG A 1 512 ? -70.269 20.613 113.234 1.00 50.81 512 ARG A N 1
ATOM 4286 C CA . ARG A 1 512 ? -69.779 21.671 114.141 1.00 50.81 512 ARG A CA 1
ATOM 4287 C C . ARG A 1 512 ? -68.428 21.319 114.800 1.00 50.81 512 ARG A C 1
ATOM 4289 O O . ARG A 1 512 ? -68.340 21.161 116.014 1.00 50.81 512 ARG A O 1
ATOM 4296 N N . ALA A 1 513 ? -67.374 21.174 113.996 1.00 48.31 513 ALA A N 1
ATOM 4297 C CA . ALA A 1 513 ? -66.019 20.850 114.448 1.00 48.31 513 ALA A CA 1
ATOM 4298 C C . ALA A 1 513 ? -65.259 22.078 114.996 1.00 48.31 513 ALA A C 1
ATOM 4300 O O . ALA A 1 513 ? -65.374 23.188 114.474 1.00 48.31 513 ALA A O 1
ATOM 4301 N N . ALA A 1 514 ? -64.448 21.877 116.042 1.00 44.38 514 ALA A N 1
ATOM 4302 C CA . ALA A 1 514 ? -63.740 22.954 116.738 1.00 44.38 514 ALA A CA 1
ATOM 4303 C C . ALA A 1 514 ? -62.707 23.690 115.853 1.00 44.38 514 ALA A C 1
ATOM 4305 O O . ALA A 1 514 ? -61.964 23.085 115.074 1.00 44.38 514 ALA A O 1
ATOM 4306 N N . SER A 1 515 ? -62.608 25.011 116.038 1.00 50.69 515 SER A N 1
ATOM 4307 C CA . SER A 1 515 ? -61.836 25.943 115.193 1.00 50.69 515 SER A CA 1
ATOM 4308 C C . SER A 1 515 ? -60.335 25.638 115.074 1.00 50.69 515 SER A C 1
ATOM 4310 O O . SER A 1 515 ? -59.704 26.038 114.094 1.00 50.69 515 SER A O 1
ATOM 4312 N N . CYS A 1 516 ? -59.756 24.905 116.029 1.00 48.44 516 CYS A N 1
ATOM 4313 C CA . CYS A 1 516 ? -58.328 24.583 116.044 1.00 48.44 516 CYS A CA 1
ATOM 4314 C C . CYS A 1 516 ? -57.929 23.582 114.936 1.00 48.44 516 CYS A C 1
ATOM 4316 O O . CYS A 1 516 ? -56.909 23.763 114.270 1.00 48.44 516 CYS A O 1
ATOM 4318 N N . VAL A 1 517 ? -58.779 22.585 114.643 1.00 52.41 517 VAL A N 1
ATOM 4319 C CA . VAL A 1 517 ? -58.556 21.618 113.542 1.00 52.41 517 VAL A CA 1
ATOM 4320 C C . VAL A 1 517 ? -58.640 22.314 112.174 1.00 52.41 517 VAL A C 1
ATOM 4322 O O . VAL A 1 517 ? -57.900 21.999 111.239 1.00 52.41 517 VAL A O 1
ATOM 4325 N N . TRP A 1 518 ? -59.502 23.329 112.087 1.00 48.41 518 TRP A N 1
ATOM 4326 C CA . TRP A 1 518 ? -59.798 24.102 110.881 1.00 48.41 518 TRP A CA 1
ATOM 4327 C C . TRP A 1 518 ? -58.568 24.810 110.287 1.00 48.41 518 TRP A C 1
ATOM 4329 O O . TRP A 1 518 ? -58.407 24.865 109.066 1.00 48.41 518 TRP A O 1
ATOM 4339 N N . ARG A 1 519 ? -57.664 25.321 111.137 1.00 51.16 519 ARG A N 1
ATOM 4340 C CA . ARG A 1 519 ? -56.433 26.003 110.692 1.00 51.16 519 ARG A CA 1
ATOM 4341 C C . ARG A 1 519 ? -55.418 25.035 110.078 1.00 51.16 519 ARG A C 1
ATOM 4343 O O . ARG A 1 519 ? -54.797 25.372 109.074 1.00 51.16 519 ARG A O 1
ATOM 4350 N N . CYS A 1 520 ? -55.288 23.832 110.638 1.00 50.62 520 CYS A N 1
ATOM 4351 C CA . CYS A 1 520 ? -54.329 22.832 110.166 1.00 50.62 520 CYS A CA 1
ATOM 4352 C C . CYS A 1 520 ? -54.760 22.219 108.818 1.00 50.62 520 CYS A C 1
ATOM 4354 O O . CYS A 1 520 ? -53.968 22.137 107.878 1.00 50.62 520 CYS A O 1
ATOM 4356 N N . PHE A 1 521 ? -56.050 21.888 108.675 1.00 53.75 521 PHE A N 1
ATOM 4357 C CA . PHE A 1 521 ? -56.585 21.300 107.439 1.00 53.75 521 PHE A CA 1
ATOM 4358 C C . PHE A 1 521 ? -56.554 22.281 106.251 1.00 53.75 521 PHE A C 1
ATOM 4360 O O . PHE A 1 521 ? -56.274 21.887 105.118 1.00 53.75 521 PHE A O 1
ATOM 4367 N N . ARG A 1 522 ? -56.783 23.580 106.504 1.00 48.19 522 ARG A N 1
ATOM 4368 C CA . ARG A 1 522 ? -56.778 24.628 105.469 1.00 48.19 522 ARG A CA 1
ATOM 4369 C C . ARG A 1 522 ? -55.384 24.869 104.872 1.00 48.19 522 ARG A C 1
ATOM 4371 O O . ARG A 1 522 ? -55.281 25.023 103.656 1.00 48.19 522 ARG A O 1
ATOM 4378 N N . SER A 1 523 ? -54.320 24.829 105.681 1.00 52.69 523 SER A N 1
ATOM 4379 C CA . SER A 1 523 ? -52.937 24.981 105.192 1.00 52.69 523 SER A CA 1
ATOM 4380 C C . SER A 1 523 ? -52.482 23.829 104.289 1.00 52.69 523 SER A C 1
ATOM 4382 O O . SER A 1 523 ? -51.747 24.059 103.332 1.00 52.69 523 SER A O 1
ATOM 4384 N N . HIS A 1 524 ? -52.949 22.599 104.530 1.00 54.03 524 HIS A N 1
ATOM 4385 C CA . HIS A 1 524 ? -52.565 21.441 103.712 1.00 54.03 524 HIS A CA 1
ATOM 4386 C C . HIS A 1 524 ? -53.256 21.362 102.338 1.00 54.03 524 HIS A C 1
ATOM 4388 O O . HIS A 1 524 ? -52.798 20.616 101.474 1.00 54.03 524 HIS A O 1
ATOM 4394 N N . LEU A 1 525 ? -54.343 22.111 102.120 1.00 53.50 525 LEU A N 1
ATOM 4395 C CA . LEU A 1 525 ? -55.202 21.984 100.932 1.00 53.50 525 LEU A CA 1
ATOM 4396 C C . LEU A 1 525 ? -55.093 23.130 99.913 1.00 53.50 525 LEU A C 1
ATOM 4398 O O . LEU A 1 525 ? -55.539 22.941 98.774 1.00 53.50 525 LEU A O 1
ATOM 4402 N N . LEU A 1 526 ? -54.510 24.268 100.316 1.00 46.19 526 LEU A N 1
ATOM 4403 C CA . LEU A 1 526 ? -54.394 25.510 99.531 1.00 46.19 526 LEU A CA 1
ATOM 4404 C C . LEU A 1 526 ? -52.978 25.828 99.015 1.00 46.19 526 LEU A C 1
ATOM 4406 O O . LEU A 1 526 ? -52.831 26.743 98.210 1.00 46.19 526 LEU A O 1
ATOM 4410 N N . LEU A 1 527 ? -51.944 25.086 99.426 1.00 44.88 527 LEU A N 1
ATOM 4411 C CA . LEU A 1 527 ? -50.600 25.219 98.852 1.00 44.88 527 LEU A CA 1
ATOM 4412 C C . LEU A 1 527 ? -50.447 24.302 97.622 1.00 44.88 527 LEU A C 1
ATOM 4414 O O . LEU A 1 527 ? -50.707 23.099 97.733 1.00 44.88 527 LEU A O 1
ATOM 4418 N N . PRO A 1 528 ? -50.022 24.818 96.451 1.00 41.91 528 PRO A N 1
ATOM 4419 C CA . PRO A 1 528 ? -49.767 23.983 95.283 1.00 41.91 528 PRO A CA 1
ATOM 4420 C C . PRO A 1 528 ? -48.570 23.057 95.537 1.00 41.91 528 PRO A C 1
ATOM 4422 O O . PRO A 1 528 ? -47.511 23.478 96.000 1.00 41.91 528 PRO A O 1
ATOM 4425 N N . PHE A 1 529 ? -48.738 21.775 95.205 1.00 42.53 529 PHE A N 1
ATOM 4426 C CA . PHE A 1 529 ? -47.774 20.705 95.504 1.00 42.53 529 PHE A CA 1
ATOM 4427 C C . PHE A 1 529 ? -46.405 20.886 94.812 1.00 42.53 529 PHE A C 1
ATOM 4429 O O . PHE A 1 529 ? -45.417 20.283 95.225 1.00 42.53 529 PHE A O 1
ATOM 4436 N N . THR A 1 530 ? -46.332 21.745 93.791 1.00 46.12 530 THR A N 1
ATOM 4437 C CA . THR A 1 530 ? -45.119 22.063 93.019 1.00 46.12 530 THR A CA 1
ATOM 4438 C C . THR A 1 530 ? -44.012 22.691 93.869 1.00 46.12 530 THR A C 1
ATOM 4440 O O . THR A 1 530 ? -42.850 22.324 93.716 1.00 46.12 530 THR A O 1
ATOM 4443 N N . ALA A 1 531 ? -44.353 23.529 94.855 1.00 40.47 531 ALA A N 1
ATOM 4444 C CA . ALA A 1 531 ? -43.368 24.190 95.720 1.00 40.47 531 ALA A CA 1
ATOM 4445 C C . ALA A 1 531 ? -42.579 23.225 96.637 1.00 40.47 531 ALA A C 1
ATOM 4447 O O . ALA A 1 531 ? -41.639 23.644 97.312 1.00 40.47 531 ALA A O 1
ATOM 4448 N N . ARG A 1 532 ? -42.942 21.932 96.686 1.00 38.69 532 ARG A N 1
ATOM 4449 C CA . ARG A 1 532 ? -42.280 20.920 97.529 1.00 38.69 532 ARG A CA 1
ATOM 4450 C C . ARG A 1 532 ? -41.202 20.098 96.806 1.00 38.69 532 ARG A C 1
ATOM 4452 O O . ARG A 1 532 ? -40.535 19.307 97.466 1.00 38.69 532 ARG A O 1
ATOM 4459 N N . GLN A 1 533 ? -41.017 20.268 95.491 1.00 41.44 533 GLN A N 1
ATOM 4460 C CA . GLN A 1 533 ? -39.966 19.579 94.718 1.00 41.44 533 GLN A CA 1
ATOM 4461 C C . GLN A 1 533 ? -38.755 20.471 94.380 1.00 41.44 533 GLN A C 1
ATOM 4463 O O . GLN A 1 533 ? -37.638 19.960 94.287 1.00 41.44 533 GLN A O 1
ATOM 4468 N N . ASP A 1 534 ? -38.916 21.794 94.295 1.00 40.41 534 ASP A N 1
ATOM 4469 C CA . ASP A 1 534 ? -37.805 22.709 93.968 1.00 40.41 534 ASP A CA 1
ATOM 4470 C C . ASP A 1 534 ? -36.774 22.864 95.110 1.00 40.41 534 ASP A C 1
ATOM 4472 O O . ASP A 1 534 ? -35.575 23.064 94.879 1.00 40.41 534 ASP A O 1
ATOM 4476 N N . SER A 1 535 ? -37.191 22.665 96.365 1.00 42.91 535 SER A N 1
ATOM 4477 C CA . SER A 1 535 ? -36.280 22.625 97.523 1.00 42.91 535 SER A CA 1
ATOM 4478 C C . SER A 1 535 ? -35.393 21.369 97.561 1.00 42.91 535 SER A C 1
ATOM 4480 O O . SER A 1 535 ? -34.275 21.418 98.079 1.00 42.91 535 SER A O 1
ATOM 4482 N N . LEU A 1 536 ? -35.850 20.259 96.970 1.00 44.06 536 LEU A N 1
ATOM 4483 C CA . LEU A 1 536 ? -35.112 18.991 96.893 1.00 44.06 536 LEU A CA 1
ATOM 4484 C C . LEU A 1 536 ? -34.219 18.892 95.644 1.00 44.06 536 LEU A C 1
ATOM 4486 O O . LEU A 1 536 ? -33.234 18.155 95.645 1.00 44.06 536 LEU A O 1
ATOM 4490 N N . THR A 1 537 ? -34.508 19.650 94.583 1.00 49.22 537 THR A N 1
ATOM 4491 C CA . THR A 1 537 ? -33.670 19.670 93.369 1.00 49.22 537 THR A CA 1
ATOM 4492 C C . THR A 1 537 ? -32.567 20.735 93.407 1.00 49.22 537 THR A C 1
ATOM 4494 O O . THR A 1 537 ? -31.500 20.516 92.827 1.00 49.22 537 THR A O 1
ATOM 4497 N N . SER A 1 538 ? -32.746 21.846 94.134 1.00 43.44 538 SER A N 1
ATOM 4498 C CA . SER A 1 538 ? -31.674 22.840 94.345 1.00 43.44 538 SER A CA 1
ATOM 4499 C C . SER A 1 538 ? -30.524 22.302 95.212 1.00 43.44 538 SER A C 1
ATOM 4501 O O . SER A 1 538 ? -29.352 22.525 94.900 1.00 43.44 538 SER A O 1
ATOM 4503 N N . THR A 1 539 ? -30.833 21.510 96.242 1.00 46.38 539 THR A N 1
ATOM 4504 C CA . THR A 1 539 ? -29.837 20.819 97.081 1.00 46.38 539 THR A CA 1
ATOM 4505 C C . THR A 1 539 ? -29.047 19.765 96.296 1.00 46.38 539 THR A C 1
ATOM 4507 O O . THR A 1 539 ? -27.825 19.700 96.435 1.00 46.38 539 THR A O 1
ATOM 4510 N N . ALA A 1 540 ? -29.696 19.025 95.389 1.00 45.16 540 ALA A N 1
ATOM 4511 C CA . ALA A 1 540 ? -29.035 18.046 94.522 1.00 45.16 540 ALA A CA 1
ATOM 4512 C C . ALA A 1 540 ? -28.061 18.670 93.496 1.00 45.16 540 ALA A C 1
ATOM 4514 O O . ALA A 1 540 ? -27.043 18.060 93.166 1.00 45.16 540 ALA A O 1
ATOM 4515 N N . ARG A 1 541 ? -28.314 19.898 93.010 1.00 48.97 541 ARG A N 1
ATOM 4516 C CA . ARG A 1 541 ? -27.371 20.600 92.111 1.00 48.97 541 ARG A CA 1
ATOM 4517 C C . ARG A 1 541 ? -26.137 21.142 92.840 1.00 48.97 541 ARG A C 1
ATOM 4519 O O . ARG A 1 541 ? -25.072 21.213 92.233 1.00 48.97 541 ARG A O 1
ATOM 4526 N N . ARG A 1 542 ? -26.233 21.464 94.137 1.00 45.19 542 ARG A N 1
ATOM 4527 C CA . ARG A 1 542 ? -25.109 22.027 94.915 1.00 45.19 542 ARG A CA 1
ATOM 4528 C C . ARG A 1 542 ? -23.984 21.018 95.204 1.00 45.19 542 ARG A C 1
ATOM 4530 O O . ARG A 1 542 ? -22.859 21.438 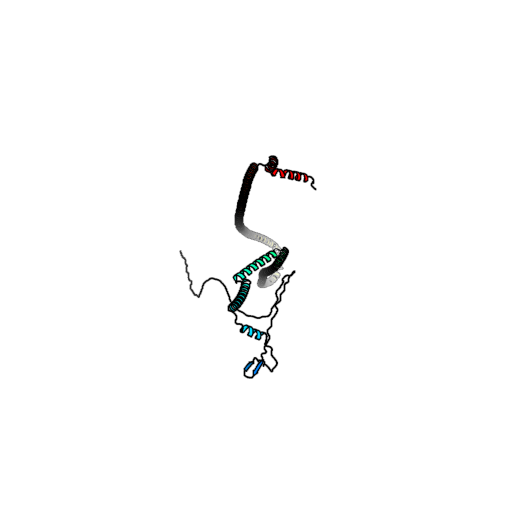95.447 1.00 45.19 542 ARG A O 1
ATOM 4537 N N . TRP A 1 543 ? -24.262 19.713 95.138 1.00 46.03 543 TRP A N 1
ATOM 4538 C CA . TRP A 1 543 ? -23.281 18.646 95.410 1.00 46.03 543 TRP A CA 1
ATOM 4539 C C . TRP A 1 543 ? -22.585 18.068 94.164 1.00 46.03 543 TRP A C 1
ATOM 4541 O O . TRP A 1 543 ? -21.585 17.373 94.306 1.00 46.03 543 TRP A O 1
ATOM 4551 N N . LYS A 1 544 ? -23.048 18.376 92.942 1.00 48.50 544 LYS A N 1
ATOM 4552 C CA . LYS A 1 544 ? -22.434 17.885 91.686 1.00 48.50 544 LYS A CA 1
ATOM 4553 C C . LYS A 1 544 ? -21.405 18.830 91.044 1.00 48.50 544 LYS A C 1
ATOM 4555 O O . LYS A 1 544 ? -20.877 18.512 89.988 1.00 48.50 544 LYS A O 1
ATOM 4560 N N . GLY A 1 545 ? -21.098 19.964 91.677 1.00 49.12 545 GLY A N 1
ATOM 4561 C CA . GLY A 1 545 ? -20.155 20.975 91.171 1.00 49.12 545 GLY A CA 1
ATOM 4562 C C . GLY A 1 545 ? -18.744 20.933 91.774 1.00 49.12 545 GLY A C 1
ATOM 4563 O O . GLY A 1 545 ? -18.060 21.950 91.737 1.00 49.12 545 GLY A O 1
ATOM 4564 N N . ARG A 1 546 ? -18.321 19.821 92.398 1.00 49.31 546 ARG A N 1
ATOM 4565 C CA . ARG A 1 546 ? -17.025 19.718 93.109 1.00 49.31 546 ARG A CA 1
ATOM 4566 C C . ARG A 1 546 ? -16.206 18.468 92.740 1.00 49.31 546 ARG A C 1
ATOM 4568 O O . ARG A 1 546 ? -15.540 17.885 93.586 1.00 49.31 546 ARG A O 1
ATOM 4575 N N . LEU A 1 547 ? -16.247 18.081 91.468 1.00 48.47 547 LEU A N 1
ATOM 4576 C CA . LEU A 1 547 ? -15.251 17.210 90.838 1.00 48.47 547 LEU A CA 1
ATOM 4577 C C . LEU A 1 547 ? -14.861 17.875 89.515 1.00 48.47 547 LEU A C 1
ATOM 4579 O O . LEU A 1 547 ? -15.713 18.059 88.647 1.00 48.47 547 LEU A O 1
ATOM 4583 N N . GLY A 1 548 ? -13.609 18.329 89.423 1.00 42.66 548 GLY A N 1
ATOM 4584 C CA . GLY A 1 548 ? -13.052 18.921 88.205 1.00 42.66 548 GLY A CA 1
ATOM 4585 C C . GLY A 1 548 ? -12.660 17.849 87.182 1.00 42.66 548 GLY A C 1
ATOM 4586 O O . GLY A 1 548 ? -12.573 16.675 87.548 1.00 42.66 548 GLY A O 1
ATOM 4587 N N . PRO A 1 549 ? -12.438 18.231 85.914 1.00 55.44 549 PRO A N 1
ATOM 4588 C CA . PRO A 1 549 ? -12.019 17.296 84.879 1.00 55.44 549 PRO A CA 1
ATOM 4589 C C . PRO A 1 549 ? -10.557 16.869 85.065 1.00 55.44 549 PRO A C 1
ATOM 4591 O O . PRO A 1 549 ? -9.705 17.687 85.419 1.00 55.44 549 PRO A O 1
ATOM 4594 N N . ALA A 1 550 ? -10.304 15.598 84.765 1.00 41.88 550 ALA A N 1
ATOM 4595 C CA . ALA A 1 550 ? -9.014 15.038 84.381 1.00 41.88 550 ALA A CA 1
ATOM 4596 C C . ALA A 1 550 ? -9.174 14.453 82.969 1.00 41.88 550 ALA A C 1
ATOM 4598 O O . ALA A 1 550 ? -10.304 13.985 82.683 1.00 41.88 550 ALA A O 1
#

Secondary structure (DSSP, 8-state):
--------------------------------------------------------------------------EEEEETTEEEEE-PPPP--S-------HHHHHHHHHHH----HHHHHHHHHHHHHHHHHHHHHHHHHHHHS----HHHHHHHHHHHHHHHHHHHHHHHTSHHHHHHHHHHHHHHHHHHHHHHHHHHHHHHHHHHHHHHHHHHHHHHHHHHHHHHHHHHHHHHHHHHHHHHHHHHHHHHHHHHHHHHHHHHHHHHHHHHHHHHHHHHHHHHHHHHHHHHHHHHHHHHHHHHHHHHHHHHHHHHHHHTTTHHHHGGGTHHHHHHHHHHHHHHHHHHHHHHHHHHHHHHHHHHHHHHHHHHHHHHHHHHHHHHHHHHHHHHHHHHHHHHHHHHHHHHHHHHHHHHHHHHHHHHHHHHHHHHHHHHHHHHHHHHHHHHHHHHHHHHHHHHHHHHHHHHHHHHHHHHHHHHHHHHHHHHHHHHHHHHHHHHHHHHHHHHHHS---HHHHHHHHHHHHS-GGGGTHHHHHHHHHTSS-----

Radius of gyration: 88.14 Å; Cα contacts (8 Å, |Δi|>4): 27; chains: 1; bounding box: 186×124×229 Å

Sequence (550 aa):
MSAIFVTKRRFFVFFFLSFFLNKATPNYLGGFQNKTGLSVPLADHTVTLVQVASRRSSGVKEKERSLKNREGEMVQIITKDLIRTLRVPRKDPPGESTILPPVEFHRMTSASHILIREEREAKQKKASEDRKNLICKVDESRRENPVLTELELEARDRAQRLVERANALRMEQEDEIKQLNQLILGAQCQATRDVQMNEKKLNQEEMAEEERRLDAMMEVERCKALETISKIDELRKQQRIRGMQQIYEQIQQRLLEKQVQDEMKDQESQQFREKQEQMNLEDLRKKREEQKLLQGEIMRINAETMHAKEQRKEQEKLADLRDLEYIRQKMEREAEYEAEQRRIKKEKELEIARLRAQQERAKDHKAEQDELRARRNQEAMDREWRRAEKELAVKKAQEEAMLRAARREQVRNKEQCLSTEAGRERAEFDRVLKVQKEAMAKEKEQQERQHENARRHAHAIRQQMQERELSAAAKRREFFKEADRRGEEARLRQQRLHEIKEKKLRDLRSVRAASCVWRCFRSHLLLPFTARQDSLTSTARRWKGRLGPA

Solvent-accessible surface area (backbone atoms only — not comparable to full-atom values): 32937 Å² total; per-residue (Å²): 135,87,78,90,89,88,84,94,79,90,83,92,87,94,84,90,79,90,82,84,86,80,88,82,84,84,88,88,85,87,79,90,82,90,81,87,82,91,87,88,85,88,83,83,92,84,89,80,90,86,82,90,87,83,89,80,92,86,91,87,89,86,89,87,82,89,86,87,87,83,89,80,80,77,54,80,50,83,54,100,88,56,80,50,82,51,79,77,81,83,81,84,85,85,89,82,84,93,74,81,54,70,69,57,53,49,48,52,59,63,70,70,54,83,70,55,72,67,56,52,52,49,53,52,48,51,58,49,48,55,52,48,53,51,48,49,52,53,50,46,55,46,67,74,55,61,82,72,50,70,70,54,49,51,50,47,52,54,50,48,54,51,50,52,51,53,49,49,55,51,52,59,65,36,67,69,48,44,52,50,50,50,52,51,51,51,50,54,53,46,56,52,48,55,49,52,54,49,54,51,49,52,55,51,52,54,50,53,50,52,50,54,51,50,52,52,52,52,52,53,51,51,50,52,50,51,51,52,52,50,54,52,53,49,53,52,49,51,52,52,50,53,53,51,50,53,51,50,52,52,50,51,51,53,51,51,53,47,51,55,53,51,52,50,51,52,51,54,51,47,55,50,50,54,52,50,51,50,53,54,51,51,54,53,46,52,54,53,51,52,50,51,52,54,50,52,52,52,53,51,52,51,52,59,51,50,60,56,51,58,61,44,65,73,50,49,81,71,39,76,87,56,51,83,75,51,60,81,71,50,69,75,62,58,63,60,59,58,57,54,58,60,51,60,51,55,57,53,51,53,52,53,51,53,53,48,55,52,54,47,53,56,47,50,59,46,50,54,52,52,50,55,48,48,53,52,50,50,54,46,52,54,51,50,49,58,47,53,53,49,52,51,50,50,49,51,51,50,52,51,50,50,52,53,48,54,50,51,50,53,51,51,52,50,53,52,50,52,54,49,49,55,49,48,53,50,55,49,51,53,50,54,50,48,54,50,53,52,48,55,48,52,50,49,53,49,52,51,53,50,52,49,51,51,52,53,49,55,47,52,52,52,49,54,48,52,53,49,50,51,50,51,52,48,52,51,51,51,52,49,52,52,49,50,50,53,49,51,54,49,47,56,48,50,49,53,50,47,52,51,50,53,48,52,56,46,55,58,58,74,45,89,68,65,71,74,60,54,60,60,58,51,61,72,72,72,60,70,76,69,75,70,50,58,70,61,51,55,58,59,56,70,70,71,75,81,73,80,90,131

pLDDT: mean 71.06, std 22.19, range [26.97, 97.44]

Foldseek 3Di:
DDDDDDDDDDDDDDDDDDDDDDDDDDDDDDDDDDDDDDDDDDDDDDDDDDDDDDDDDDDDDDDDDDDDDDDFDWDWDDDDPDIDIDRDDDDDDDDDDDDDPVVVVVVVVVVPDPDDPVVVVVVVVVVVVVVVVVVVVVVVVCVVDPPDDPVRVVVVVVVVVVVVVVVVVVVCPPVVVVVVVVVVVVVVVVVVVVVVVVVVVVVVVVVVVVVVVVVVVVVVVVVVVVVVVVVVVVVVVVVVVVVVVVVVVVVVVVVVVVVVVVVVVVVVVVVVVVVVVVVVVVVVVVVVVVVVVVVVVVVVVVVVVVVVVVVVVVVVVVCVVPVVVVVVVPVVVVVVVVVVVVVVVVVVVVVVVVVVVVVVVVVVVVVVVVVVVVVVVVVVVVVVVVVVVVVVVVVVVVVVVVVVVVVVVVVVVVVVVVVVVVVVVVVVVVVVVVVVVVVVVVVVVVVVVVVVVVVVVVVVVVVVVVVVVVVVVVVVVVVVVVVVVVVVVVVVVVVVVVVVVVVVVVVVVVPPDDPVVVVVVVVVPPDDPVVVVVVVVVVVVVPVPPDDDD

InterPro domains:
  IPR033253 Cilia- and flagella-associated protein 45 [PTHR15504] (59-510)
  IPR043597 Trichohyalin-plectin-homology domain [PF13868] (171-511)